Protein AF-0000000076925241 (afdb_homodimer)

Foldseek 3Di:
DQCLLVVLAVVQVVVLVLLLLLQVLLLVLQQVLCVLQVPDAPVCLVVSLVVNLVSLVVLQLDNVLSVVLSVVLVVCVVVVNDGGSVSSLVSSLVSLLCLQCVLAPDLTQQQDDDPAAEEEEAAAPPLCRLVLLLLVLLSCVVVPFAEEEFQLQLPDPVSVVSNVVSCVVRVHHYFDDPDNPDHSLVRLLVRLLCRVVVVGHYYYRYHHGDQDCPVVRLVSLLSNQVSSCVSPPCPNSFYEYRGEQAVRLVVQVRVVVSCVRRNHQEYEYESSSVDSNVSSQSVNCNVPSHHHQWYQSDNDSNRIGGDDSSSNSVSNHD/DQCLLVVLAVVQVVVLVLLLLLQVLLQVLQQVLCVLQVPDAPVCLVVSLVVNLVSLVVLQLDNVLSVVLSVVLVVCVVVVNDGGSVSSLVSSLVSLLCLQCVLAPDLTQQQDDDPAAEEEEAAAPPLCRLVLLLLVLLSCVVVPFAEEEFQLQLPDPVSVVSNVVSCVVNVHHYFDDPDNPDHSLVRLLVRLLCRVVVVGHYYYYYHHHDDDVPVVRLVSLLSNQVSSCVSPPCPNSFYEYRGEPAVRLVVQVVVVVSCVRRNHQEYEYESSSVDSNVSSQSVNCNVPSHHHQWYQSDNDSNRIGGDDSSSNSVSNHD

Solvent-accessible surface area (backbone atoms only — not comparable to full-atom values): 31338 Å² total; per-residue (Å²): 91,65,52,53,28,50,48,57,45,64,65,42,66,80,44,55,66,51,56,30,56,12,26,43,43,22,16,59,62,37,44,57,53,55,59,52,30,72,72,52,48,82,94,45,43,70,61,47,47,48,54,47,35,48,44,34,30,50,20,25,24,34,63,71,52,29,44,52,50,47,50,51,51,49,53,34,40,74,71,63,74,38,88,45,33,68,48,44,50,51,49,52,49,49,50,53,45,46,47,48,45,69,65,22,67,69,39,56,58,58,42,50,84,55,71,38,20,31,37,36,43,41,38,32,63,90,30,46,53,66,60,48,50,38,29,48,47,40,55,42,36,75,72,67,45,47,46,36,36,16,50,13,24,59,80,39,69,67,57,38,53,51,46,50,52,36,23,61,75,47,71,34,45,72,41,72,62,87,51,88,79,45,48,36,38,56,40,39,27,52,36,51,42,46,27,51,74,71,65,24,45,33,35,42,30,45,43,55,50,43,78,61,78,40,64,64,54,50,45,46,54,40,45,31,49,50,37,33,24,69,60,38,80,76,32,55,44,34,32,34,36,31,38,44,32,60,35,27,63,47,47,45,62,52,50,50,54,52,31,74,63,65,54,59,61,27,29,32,41,21,51,30,43,77,20,42,24,57,32,20,59,49,38,44,27,52,73,66,37,39,18,52,29,30,35,28,39,59,86,54,69,77,26,63,36,58,51,47,64,69,60,48,53,54,31,36,42,124,90,66,53,52,27,49,48,56,43,63,66,41,66,79,44,55,67,50,55,31,55,11,27,42,43,21,17,58,62,39,45,56,52,55,60,53,29,72,73,53,49,79,94,45,42,70,61,47,46,50,54,46,34,48,46,34,30,50,21,25,22,33,64,72,54,27,45,54,50,45,50,51,51,50,52,35,40,74,70,64,74,38,89,45,35,68,49,46,51,53,49,51,50,49,49,53,43,46,47,49,44,70,65,21,67,69,38,56,57,59,42,51,84,56,71,37,21,30,38,37,43,40,37,31,64,90,30,45,54,67,61,51,50,38,31,49,48,38,56,41,36,75,72,67,45,45,47,35,36,16,50,14,24,58,81,39,69,67,55,38,52,50,46,49,53,37,23,61,75,47,71,34,45,72,41,74,63,88,51,86,80,46,48,36,37,58,40,39,27,52,35,51,43,46,28,52,74,70,65,24,46,32,34,43,32,44,43,56,48,44,77,61,80,38,66,64,57,50,45,45,52,40,45,30,49,50,36,33,24,70,60,37,81,74,32,55,44,34,31,34,36,32,38,44,31,60,35,30,63,47,46,46,63,52,50,51,52,52,31,73,64,65,52,60,61,27,30,31,42,22,51,30,43,78,21,41,26,56,32,21,59,51,38,44,26,51,74,66,38,38,18,51,29,32,35,26,40,59,86,54,70,79,26,63,35,56,52,48,65,70,60,48,53,54,33,36,44,125

InterPro domains:
  IPR000897 Signal recognition particle, SRP54 subunit, GTPase domain [PF00448] (116-317)
  IPR000897 Signal recognition particle, SRP54 subunit, GTPase domain [PS00300] (291-304)
  IPR000897 Signal recognition particle, SRP54 subunit, GTPase domain [SM00962] (116-318)
  IPR003593 AAA+ ATPase domain [SM00382] (115-288)
  IPR004390 Signal-recognition particle receptor FtsY [MF_00920] (43-318)
  IPR004390 Signal-recognition particle receptor FtsY [TIGR00064] (45-317)
  IPR013822 Signal recognition particle SRP54, helical bundle [PF02881] (44-93)
  IPR013822 Signal recognition particle SRP54, helical bundle [SM00963] (19-100)
  IPR027417 P-loop containing nucleoside triphosphate hydrolase [G3DSA:3.40.50.300] (108-317)
  IPR027417 P-loop containing nucleoside triphosphate hydrolase [SSF52540] (113-317)
  IPR036225 SRP/SRP receptor, N-terminal [SSF47364] (16-93)
  IPR042101 Signal recognition particle SRP54, N-terminal domain superfamily [G3DSA:1.20.120.140] (6-107)

Structure (mmCIF, N/CA/C/O backbone):
data_AF-0000000076925241-model_v1
#
loop_
_entity.id
_entity.type
_entity.pdbx_description
1 polymer 'SRP54-type proteins GTP-binding domain-containing protein'
#
loop_
_atom_site.group_PDB
_atom_site.id
_atom_site.type_symbol
_atom_site.label_atom_id
_atom_site.label_alt_id
_atom_site.label_comp_id
_atom_site.label_asym_id
_atom_site.label_entity_id
_atom_site.label_seq_id
_atom_site.pdbx_PDB_ins_code
_atom_site.Cartn_x
_atom_site.Cartn_y
_atom_site.Cartn_z
_atom_site.occupancy
_atom_site.B_iso_or_equiv
_atom_site.auth_seq_id
_atom_site.auth_comp_id
_atom_site.auth_asym_id
_atom_site.auth_atom_id
_atom_site.pdbx_PDB_model_num
ATOM 1 N N . PHE A 1 1 ? -12.438 30.422 22.594 1 49.25 1 PHE A N 1
ATOM 2 C CA . PHE A 1 1 ? -11.578 29.797 21.594 1 49.25 1 PHE A CA 1
ATOM 3 C C . PHE A 1 1 ? -12.07 28.406 21.25 1 49.25 1 PHE A C 1
ATOM 5 O O . PHE A 1 1 ? -11.906 27.938 20.125 1 49.25 1 PHE A O 1
ATOM 12 N N . THR A 1 2 ? -12.766 27.781 22.375 1 59.22 2 THR A N 1
ATOM 13 C CA . THR A 1 2 ? -13.32 26.453 22.125 1 59.22 2 THR A CA 1
ATOM 14 C C . THR A 1 2 ? -14.227 26.469 20.906 1 59.22 2 THR A C 1
ATOM 16 O O . THR A 1 2 ? -14.25 25.516 20.125 1 59.22 2 THR A O 1
ATOM 19 N N . ARG A 1 3 ? -14.414 27.75 20.5 1 77.31 3 ARG A N 1
ATOM 20 C CA . ARG A 1 3 ? -15.469 27.797 19.5 1 77.31 3 ARG A CA 1
ATOM 21 C C . ARG A 1 3 ? -14.875 27.859 18.094 1 77.31 3 ARG A C 1
ATOM 23 O O . ARG A 1 3 ? -15.516 27.453 17.125 1 77.31 3 ARG A O 1
ATOM 30 N N . LEU A 1 4 ? -13.523 28.266 18.078 1 85 4 LEU A N 1
ATOM 31 C CA . LEU A 1 4 ? -12.93 28.5 16.766 1 85 4 LEU A CA 1
ATOM 32 C C . LEU A 1 4 ? -12.766 27.188 15.992 1 85 4 LEU A C 1
ATOM 34 O O . LEU A 1 4 ? -13.055 27.125 14.797 1 85 4 LEU A O 1
ATOM 38 N N . GLY A 1 5 ? -12.352 26.172 16.688 1 84.06 5 GLY A N 1
ATOM 39 C CA . GLY A 1 5 ? -12.234 24.875 16.062 1 84.06 5 GLY A CA 1
ATOM 40 C C . GLY A 1 5 ? -13.555 24.344 15.516 1 84.06 5 GLY A C 1
ATOM 41 O O . GLY A 1 5 ? -13.609 23.812 14.406 1 84.06 5 GLY A O 1
ATOM 42 N N . ARG A 1 6 ? -14.562 24.656 16.234 1 81.75 6 ARG A N 1
ATOM 43 C CA . ARG A 1 6 ? -15.906 24.25 15.844 1 81.75 6 ARG A CA 1
ATOM 44 C C . ARG A 1 6 ? -16.406 25.109 14.68 1 81.75 6 ARG A C 1
ATOM 46 O O . ARG A 1 6 ? -17.047 24.594 13.758 1 81.75 6 ARG A O 1
ATOM 53 N N . LEU A 1 7 ? -16.062 26.281 14.719 1 79.69 7 LEU A N 1
ATOM 54 C CA . LEU A 1 7 ? -16.5 27.219 13.68 1 79.69 7 LEU A CA 1
ATOM 55 C C . LEU A 1 7 ? -15.883 26.859 12.328 1 79.69 7 LEU A C 1
ATOM 57 O O . LEU A 1 7 ? -16.562 26.906 11.305 1 79.69 7 LEU A O 1
ATOM 61 N N . ILE A 1 8 ? -14.672 26.484 12.344 1 83.25 8 ILE A N 1
ATOM 62 C CA . ILE A 1 8 ? -13.945 26.109 11.133 1 83.25 8 ILE A CA 1
ATOM 63 C C . ILE A 1 8 ? -14.578 24.859 10.516 1 83.25 8 ILE A C 1
ATOM 65 O O . ILE A 1 8 ? -14.758 24.797 9.297 1 83.25 8 ILE A O 1
ATOM 69 N N . LYS A 1 9 ? -15 24.016 11.336 1 79.69 9 LYS A N 1
ATOM 70 C CA . LYS A 1 9 ? -15.641 22.781 10.867 1 79.69 9 LYS A CA 1
ATOM 71 C C . LYS A 1 9 ? -17.016 23.062 10.297 1 79.69 9 LYS A C 1
ATOM 73 O O . LYS A 1 9 ? -17.375 22.562 9.227 1 79.69 9 LYS A O 1
ATOM 78 N N . GLU A 1 10 ? -17.859 23.797 10.891 1 74 10 GLU A N 1
ATOM 79 C CA . GLU A 1 10 ? -19.234 24.094 10.516 1 74 10 GLU A CA 1
ATOM 80 C C . GLU A 1 10 ? -19.281 24.859 9.188 1 74 10 GLU A C 1
ATOM 82 O O . GLU A 1 10 ? -20.172 24.609 8.367 1 74 10 GLU A O 1
ATOM 87 N N . LYS A 1 11 ? -18.422 25.609 8.969 1 68.44 11 LYS A N 1
ATOM 88 C CA . LYS A 1 11 ? -18.453 26.453 7.77 1 68.44 11 LYS A CA 1
ATOM 89 C C . LYS A 1 11 ? -17.984 25.672 6.543 1 68.44 11 LYS A C 1
ATOM 91 O O . LYS A 1 11 ? -18.375 25.984 5.418 1 68.44 11 LYS A O 1
ATOM 96 N N . ALA A 1 12 ? -17.281 24.688 6.805 1 61.78 12 ALA A N 1
ATOM 97 C CA . ALA A 1 12 ? -16.734 23.906 5.695 1 61.78 12 ALA A CA 1
ATOM 98 C C . ALA A 1 12 ? -17.797 22.969 5.113 1 61.78 12 ALA A C 1
ATOM 100 O O . ALA A 1 12 ? -17.703 22.547 3.961 1 61.78 12 ALA A O 1
ATOM 101 N N . LYS A 1 13 ? -18.859 22.625 5.77 1 59.16 13 LYS A N 1
ATOM 102 C CA . LYS A 1 13 ? -19.891 21.688 5.336 1 59.16 13 LYS A CA 1
ATOM 103 C C . LYS A 1 13 ? -20.406 22.047 3.943 1 59.16 13 LYS A C 1
ATOM 105 O O . LYS A 1 13 ? -20.766 21.156 3.164 1 59.16 13 LYS A O 1
ATOM 110 N N . SER A 1 14 ? -20.219 23.312 3.541 1 55.22 14 SER A N 1
ATOM 111 C CA . SER A 1 14 ? -20.734 23.719 2.242 1 55.22 14 SER A CA 1
ATOM 112 C C . SER A 1 14 ? -19.875 23.188 1.105 1 55.22 14 SER A C 1
ATOM 114 O O . SER A 1 14 ? -20.297 23.188 -0.054 1 55.22 14 SER A O 1
ATOM 116 N N . ASP A 1 15 ? -18.812 22.453 1.456 1 71.5 15 ASP A N 1
ATOM 117 C CA . ASP A 1 15 ? -17.906 22.156 0.354 1 71.5 15 ASP A CA 1
ATOM 118 C C . ASP A 1 15 ? -17.812 20.641 0.103 1 71.5 15 ASP A C 1
ATOM 120 O O . ASP A 1 15 ? -16.734 20.125 -0.213 1 71.5 15 ASP A O 1
ATOM 124 N N . VAL A 1 16 ? -19.047 20.078 0.169 1 77 16 VAL A N 1
ATOM 125 C CA . VAL A 1 16 ? -19.188 18.656 -0.089 1 77 16 VAL A CA 1
ATOM 126 C C . VAL A 1 16 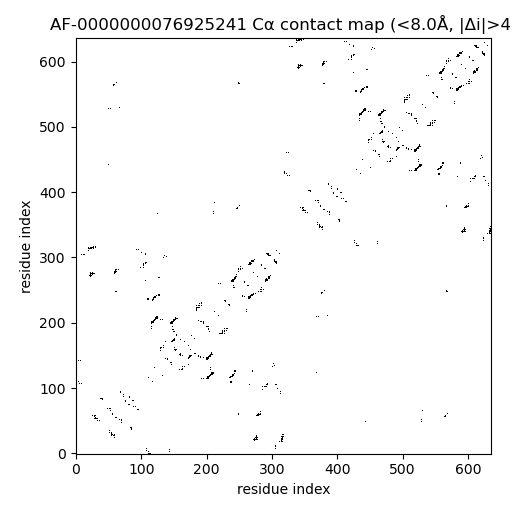? -18.703 18.328 -1.501 1 77 16 VAL A C 1
ATOM 128 O O . VAL A 1 16 ? -18.062 17.297 -1.728 1 77 16 VAL A O 1
ATOM 131 N N . ASP A 1 17 ? -18.891 19.281 -2.389 1 83.25 17 ASP A N 1
ATOM 132 C CA . ASP A 1 17 ? -18.484 19.078 -3.777 1 83.25 17 ASP A CA 1
ATOM 133 C C . ASP A 1 17 ? -16.969 18.969 -3.902 1 83.25 17 ASP A C 1
ATOM 135 O O . ASP A 1 17 ? -16.469 18.188 -4.715 1 83.25 17 ASP A O 1
ATOM 139 N N . LYS A 1 18 ? -16.312 19.688 -3.129 1 85.06 18 LYS A N 1
ATOM 140 C CA . LYS A 1 18 ? -14.852 19.641 -3.162 1 85.06 18 LYS A CA 1
ATOM 141 C C . LYS A 1 18 ? -14.344 18.297 -2.625 1 85.06 18 LYS A C 1
ATOM 143 O O . LYS A 1 18 ? -13.391 17.734 -3.162 1 85.06 18 LYS A O 1
ATOM 148 N N . LEU A 1 19 ? -15.031 17.812 -1.607 1 84.62 19 LEU A N 1
ATOM 149 C CA . LEU A 1 19 ? -14.656 16.5 -1.072 1 84.62 19 LEU A CA 1
ATOM 150 C C . LEU A 1 19 ? -14.891 15.406 -2.105 1 84.62 19 LEU A C 1
ATOM 152 O O . LEU A 1 19 ? -14.055 14.516 -2.262 1 84.62 19 LEU A O 1
ATOM 156 N N . PHE A 1 20 ? -15.961 15.555 -2.861 1 86.75 20 PHE A N 1
ATOM 157 C CA . PHE A 1 20 ? -16.281 14.578 -3.898 1 86.75 20 PHE A CA 1
ATOM 158 C C . PHE A 1 20 ? -15.203 14.57 -4.984 1 86.75 20 PHE A C 1
ATOM 160 O O . PHE A 1 20 ? -14.789 13.516 -5.453 1 86.75 20 PHE A O 1
ATOM 167 N N . SER A 1 21 ? -14.812 15.68 -5.316 1 87.31 21 SER A N 1
ATOM 168 C CA . SER A 1 21 ? -13.789 15.789 -6.348 1 87.31 21 SER A CA 1
ATOM 169 C C . SER A 1 21 ? -12.453 15.242 -5.855 1 87.31 21 SER A C 1
ATOM 171 O O . SER A 1 21 ? -11.664 14.719 -6.641 1 87.31 21 SER A O 1
ATOM 173 N N . GLY A 1 22 ? -12.211 15.391 -4.598 1 88.69 22 GLY A N 1
ATOM 174 C CA . GLY A 1 22 ? -10.961 14.945 -3.996 1 88.69 22 GLY A CA 1
ATOM 175 C C . GLY A 1 22 ? -10.781 13.438 -4.031 1 88.69 22 GLY A C 1
ATOM 176 O O . GLY A 1 22 ? -9.656 12.945 -4.043 1 88.69 22 GLY A O 1
ATOM 177 N N . PHE A 1 23 ? -11.906 12.711 -4.188 1 92.5 23 PHE A N 1
ATOM 178 C CA . PHE A 1 23 ? -11.836 11.25 -4.129 1 92.5 23 PHE A CA 1
ATOM 179 C C . PHE A 1 23 ? -12.328 10.633 -5.434 1 92.5 23 PHE A C 1
ATOM 181 O O . PHE A 1 23 ? -12.75 9.477 -5.457 1 92.5 23 PHE A O 1
ATOM 188 N N . SER A 1 24 ? -12.266 11.414 -6.516 1 93 24 SER A N 1
ATOM 189 C CA . SER A 1 24 ? -12.836 11.008 -7.797 1 93 24 SER A CA 1
ATOM 190 C C . SER A 1 24 ? -12.148 9.742 -8.32 1 93 24 SER A C 1
ATOM 192 O O . SER A 1 24 ? -12.812 8.844 -8.844 1 93 24 SER A O 1
ATOM 194 N N . LYS A 1 25 ? -10.867 9.609 -8.195 1 93.5 25 LYS A N 1
ATOM 195 C CA . LYS A 1 25 ? -10.141 8.453 -8.711 1 93.5 25 LYS A CA 1
ATOM 196 C C . LYS A 1 25 ? -10.461 7.203 -7.891 1 93.5 25 LYS A C 1
ATOM 198 O O . LYS A 1 25 ? -10.594 6.109 -8.438 1 93.5 25 LYS A O 1
ATOM 203 N N . THR A 1 26 ? -10.516 7.387 -6.59 1 94.81 26 THR A N 1
ATOM 204 C CA . THR A 1 26 ? -10.938 6.285 -5.734 1 94.81 26 THR A CA 1
ATOM 205 C C . THR A 1 26 ? -12.359 5.844 -6.078 1 94.81 26 THR A C 1
ATOM 207 O O . THR A 1 26 ? -12.641 4.645 -6.164 1 94.81 26 THR A O 1
ATOM 210 N N . ARG A 1 27 ? -13.172 6.805 -6.305 1 95.38 27 ARG A N 1
ATOM 211 C CA . ARG A 1 27 ? -14.555 6.535 -6.691 1 95.38 27 ARG A CA 1
ATOM 212 C C . ARG A 1 27 ? -14.609 5.738 -7.992 1 95.38 27 ARG A C 1
ATOM 214 O O . ARG A 1 27 ? -15.406 4.809 -8.125 1 95.38 27 ARG A O 1
ATOM 221 N N . GLU A 1 28 ? -13.836 6.098 -8.898 1 94.62 28 GLU A N 1
ATOM 222 C CA . GLU A 1 28 ? -13.781 5.391 -10.18 1 94.62 28 GLU A CA 1
ATOM 223 C C . GLU A 1 28 ? -13.398 3.928 -9.977 1 94.62 28 GLU A C 1
ATOM 225 O O . GLU A 1 28 ? -14.023 3.035 -10.555 1 94.62 28 GLU A O 1
ATOM 230 N N . ASN A 1 29 ? -12.43 3.682 -9.164 1 92.69 29 ASN A N 1
ATOM 231 C CA . ASN A 1 29 ? -12 2.316 -8.875 1 92.69 29 ASN A CA 1
ATOM 232 C C . ASN A 1 29 ? -13.109 1.517 -8.195 1 92.69 29 ASN A C 1
ATOM 234 O O . ASN A 1 29 ? -13.297 0.335 -8.484 1 92.69 29 ASN A O 1
ATOM 238 N N . LEU A 1 30 ? -13.844 2.148 -7.363 1 96.5 30 LEU A N 1
ATOM 239 C CA . LEU A 1 30 ? -14.852 1.458 -6.562 1 96.5 30 LEU A CA 1
ATOM 240 C C . LEU A 1 30 ? -16.188 1.399 -7.297 1 96.5 30 LEU A C 1
ATOM 242 O O . LEU A 1 30 ? -17.141 0.795 -6.809 1 96.5 30 LEU A O 1
ATOM 246 N N . SER A 1 31 ? -16.219 1.952 -8.484 1 95.5 31 SER A N 1
ATOM 247 C CA . SER A 1 31 ? -17.453 1.927 -9.266 1 95.5 31 SER A CA 1
ATOM 248 C C . SER A 1 31 ? -17.859 0.498 -9.609 1 95.5 31 SER A C 1
ATOM 250 O O . SER A 1 31 ? -19.047 0.225 -9.852 1 95.5 31 SER A O 1
ATOM 252 N N . VAL A 1 32 ? -16.938 -0.416 -9.609 1 94.12 32 VAL A N 1
ATOM 253 C CA . VAL A 1 32 ? -17.172 -1.823 -9.906 1 94.12 32 VAL A CA 1
ATOM 254 C C . VAL A 1 32 ? -18.141 -2.404 -8.875 1 94.12 32 VAL A C 1
ATOM 256 O O . VAL A 1 32 ? -18.891 -3.336 -9.18 1 94.12 32 VAL A O 1
ATOM 259 N N . VAL A 1 33 ? -18.172 -1.854 -7.703 1 95.31 33 VAL A N 1
ATOM 260 C CA . VAL A 1 33 ? -19.016 -2.33 -6.621 1 95.31 33 VAL A CA 1
ATOM 261 C C . VAL A 1 33 ? -20.484 -2.219 -7.031 1 95.31 33 VAL A C 1
ATOM 263 O O . VAL A 1 33 ? -21.281 -3.117 -6.758 1 95.31 33 VAL A O 1
ATOM 266 N N . ASP A 1 34 ? -20.828 -1.139 -7.688 1 94.88 34 ASP A N 1
ATOM 267 C CA . ASP A 1 34 ? -22.203 -0.976 -8.164 1 94.88 34 ASP A CA 1
ATOM 268 C C . ASP A 1 34 ? -22.578 -2.084 -9.148 1 94.88 34 ASP A C 1
ATOM 270 O O . ASP A 1 34 ? -23.672 -2.633 -9.086 1 94.88 34 ASP A O 1
ATOM 274 N N . GLU A 1 35 ? -21.734 -2.344 -10.008 1 93.5 35 GLU A N 1
ATOM 275 C CA . GLU A 1 35 ? -21.984 -3.389 -10.992 1 93.5 35 GLU A CA 1
ATOM 276 C C . GLU A 1 35 ? -22.109 -4.758 -10.328 1 93.5 35 GLU A C 1
ATOM 278 O O . GLU A 1 35 ? -23.016 -5.531 -10.664 1 93.5 35 GLU A O 1
ATOM 283 N N . LEU A 1 36 ? -21.25 -5.039 -9.406 1 93.62 36 LEU A N 1
ATOM 284 C CA . LEU A 1 36 ? -21.266 -6.305 -8.68 1 93.62 36 LEU A CA 1
ATOM 285 C C . LEU A 1 36 ? -22.594 -6.488 -7.945 1 93.62 36 LEU A C 1
ATOM 287 O O . LEU A 1 36 ? -23.172 -7.574 -7.965 1 93.62 36 LEU A O 1
ATOM 291 N N . LEU A 1 37 ? -23.062 -5.426 -7.387 1 96.12 37 LEU A N 1
ATOM 292 C CA . LEU A 1 37 ? -24.203 -5.531 -6.496 1 96.12 37 LEU A CA 1
ATOM 293 C C . LEU A 1 37 ? -25.516 -5.418 -7.277 1 96.12 37 LEU A C 1
ATOM 295 O O . LEU A 1 37 ? -26.562 -5.852 -6.805 1 96.12 37 LEU A O 1
ATOM 299 N N . THR A 1 38 ? -25.484 -4.754 -8.461 1 94.19 38 THR A N 1
ATOM 300 C CA . THR A 1 38 ? -26.688 -4.598 -9.297 1 94.19 38 THR A CA 1
ATOM 301 C C . THR A 1 38 ? -27.25 -5.961 -9.688 1 94.19 38 THR A C 1
ATOM 303 O O . THR A 1 38 ? -28.469 -6.164 -9.664 1 94.19 38 THR A O 1
ATOM 306 N N . TYR A 1 39 ? -26.406 -6.977 -9.922 1 90.5 39 TYR A N 1
ATOM 307 C CA . TYR A 1 39 ? -26.859 -8.273 -10.422 1 90.5 39 TYR A CA 1
ATOM 308 C C . TYR A 1 39 ? -26.688 -9.352 -9.359 1 90.5 39 TYR A C 1
ATOM 310 O O . TYR A 1 39 ? -26.672 -10.547 -9.672 1 90.5 39 TYR A O 1
ATOM 318 N N . TRP A 1 40 ? -26.516 -8.93 -8.18 1 93.69 40 TRP A N 1
ATOM 319 C CA . TRP A 1 40 ? -26.312 -9.883 -7.098 1 93.69 40 TRP A CA 1
ATOM 320 C C . TRP A 1 40 ? -27.547 -10.727 -6.859 1 93.69 40 TRP A C 1
ATOM 322 O O . TRP A 1 40 ? -28.672 -10.211 -6.895 1 93.69 40 TRP A O 1
ATOM 332 N N . ASN A 1 41 ? -27.328 -11.992 -6.648 1 93.56 41 ASN A N 1
ATOM 333 C CA . ASN A 1 41 ? -28.281 -12.922 -6.074 1 93.56 41 ASN A CA 1
ATOM 334 C C . ASN A 1 41 ? -27.641 -13.844 -5.047 1 93.56 41 ASN A C 1
ATOM 336 O O . ASN A 1 41 ? -26.406 -13.883 -4.93 1 93.56 41 ASN A O 1
ATOM 340 N N . LEU A 1 42 ? -28.406 -14.539 -4.285 1 91.06 42 LEU A N 1
ATOM 341 C CA . LEU A 1 42 ? -27.922 -15.32 -3.148 1 91.06 42 LEU A CA 1
ATOM 342 C C . LEU A 1 42 ? -26.922 -16.391 -3.6 1 91.06 42 LEU A C 1
ATOM 344 O O . LEU A 1 42 ? -25.938 -16.641 -2.912 1 91.06 42 LEU A O 1
ATOM 348 N N . ALA A 1 43 ? -27.172 -17 -4.715 1 87.25 43 ALA A N 1
ATOM 349 C CA . ALA A 1 43 ? -26.328 -18.078 -5.227 1 87.25 43 ALA A CA 1
ATOM 350 C C . ALA A 1 43 ? -24.922 -17.562 -5.566 1 87.25 43 ALA A C 1
ATOM 352 O O . ALA A 1 43 ? -23.953 -18.328 -5.531 1 87.25 43 ALA A O 1
ATOM 353 N N . ASP A 1 44 ? -24.781 -16.219 -5.773 1 86.88 44 ASP A N 1
ATOM 354 C CA . ASP A 1 44 ? -23.516 -15.648 -6.219 1 86.88 44 ASP A CA 1
ATOM 355 C C . ASP A 1 44 ? -22.797 -14.938 -5.07 1 86.88 44 ASP A C 1
ATOM 357 O O . ASP A 1 44 ? -21.781 -14.273 -5.285 1 86.88 44 ASP A O 1
ATOM 361 N N . THR A 1 45 ? -23.25 -15.117 -3.896 1 89.44 45 THR A N 1
ATOM 362 C CA . THR A 1 45 ? -22.812 -14.32 -2.756 1 89.44 45 THR A CA 1
ATOM 363 C C . THR A 1 45 ? -21.312 -14.438 -2.557 1 89.44 45 THR A C 1
ATOM 365 O O . THR A 1 45 ? -20.609 -13.43 -2.465 1 89.44 45 THR A O 1
ATOM 368 N N . ASP A 1 46 ? -20.797 -15.594 -2.551 1 83.88 46 ASP A N 1
ATOM 369 C CA . ASP A 1 46 ? -19.375 -15.805 -2.271 1 83.88 46 ASP A CA 1
ATOM 370 C C . ASP A 1 46 ? -18.5 -15.156 -3.346 1 83.88 46 ASP A C 1
ATOM 372 O O . ASP A 1 46 ? -17.516 -14.5 -3.031 1 83.88 46 ASP A O 1
ATOM 376 N N . ARG A 1 47 ? -18.891 -15.328 -4.559 1 83.38 47 ARG A N 1
ATOM 377 C CA . ARG A 1 47 ? -18.156 -14.727 -5.668 1 83.38 47 ARG A CA 1
ATOM 378 C C . ARG A 1 47 ? -18.172 -13.203 -5.586 1 83.38 47 ARG A C 1
ATOM 380 O O . ARG A 1 47 ? -17.141 -12.555 -5.738 1 83.38 47 ARG A O 1
ATOM 387 N N . VAL A 1 48 ? -19.328 -12.695 -5.383 1 89.25 48 VAL A N 1
ATOM 388 C CA . VAL A 1 48 ? -19.5 -11.242 -5.34 1 89.25 48 VAL A CA 1
ATOM 389 C C . VAL A 1 48 ? -18.703 -10.664 -4.172 1 89.25 48 VAL A C 1
ATOM 391 O O . VAL A 1 48 ? -18.047 -9.633 -4.316 1 89.25 48 VAL A O 1
ATOM 394 N N . LEU A 1 49 ? -18.734 -11.344 -3.029 1 90.69 49 LEU A N 1
ATOM 395 C CA . LEU A 1 49 ? -18.016 -10.859 -1.86 1 90.69 49 LEU A CA 1
ATOM 396 C C . LEU A 1 49 ? -16.5 -10.938 -2.084 1 90.69 49 LEU A C 1
ATOM 398 O O . LEU A 1 49 ? -15.758 -10.078 -1.615 1 90.69 49 LEU A O 1
ATOM 402 N N . ASP A 1 50 ? -16.062 -11.836 -2.822 1 85.62 50 ASP A N 1
ATOM 403 C CA . ASP A 1 50 ? -14.664 -11.938 -3.191 1 85.62 50 ASP A CA 1
ATOM 404 C C . ASP A 1 50 ? -14.242 -10.758 -4.066 1 85.62 50 ASP A C 1
ATOM 406 O O . ASP A 1 50 ? -13.172 -10.172 -3.859 1 85.62 50 ASP A O 1
ATOM 410 N N . ASP A 1 51 ? -15.031 -10.484 -5.043 1 88.44 51 ASP A N 1
ATOM 411 C CA . ASP A 1 51 ? -14.75 -9.367 -5.941 1 88.44 51 ASP A CA 1
ATOM 412 C C . ASP A 1 51 ? -14.805 -8.039 -5.191 1 88.44 51 ASP A C 1
ATOM 414 O O . ASP A 1 51 ? -14.031 -7.125 -5.488 1 88.44 51 ASP A O 1
ATOM 418 N N . LEU A 1 52 ? -15.695 -8.008 -4.25 1 93.19 52 LEU A N 1
ATOM 419 C CA . LEU A 1 52 ? -15.781 -6.82 -3.41 1 93.19 52 LEU A CA 1
ATOM 420 C C . LEU A 1 52 ? -14.516 -6.641 -2.582 1 93.19 52 LEU A C 1
ATOM 422 O O . LEU A 1 52 ? -13.992 -5.531 -2.479 1 93.19 52 LEU A O 1
ATOM 426 N N . GLU A 1 53 ? -14.055 -7.656 -2 1 91.81 53 GLU A N 1
ATOM 427 C CA . GLU A 1 53 ? -12.82 -7.621 -1.223 1 91.81 53 GLU A CA 1
ATOM 428 C C . GLU A 1 53 ? -11.641 -7.145 -2.074 1 91.81 53 GLU A C 1
ATOM 430 O O . GLU A 1 53 ? -10.828 -6.336 -1.62 1 91.81 53 GLU A O 1
ATOM 435 N N . GLU A 1 54 ? -11.562 -7.648 -3.275 1 89.38 54 GLU A N 1
ATOM 436 C CA . GLU A 1 54 ? -10.5 -7.25 -4.191 1 89.38 54 GLU A CA 1
ATOM 437 C C . GLU A 1 54 ? -10.578 -5.758 -4.504 1 89.38 54 GLU A C 1
ATOM 439 O O . GLU A 1 54 ? -9.547 -5.074 -4.543 1 89.38 54 GLU A O 1
ATOM 444 N N . ALA A 1 55 ? -11.758 -5.309 -4.766 1 93.31 55 ALA A N 1
ATOM 445 C CA . ALA A 1 55 ? -11.938 -3.891 -5.059 1 93.31 55 ALA A CA 1
ATOM 446 C C . ALA A 1 55 ? -11.469 -3.021 -3.896 1 93.31 55 ALA A C 1
ATOM 448 O O . ALA A 1 55 ? -10.836 -1.983 -4.105 1 93.31 55 ALA A O 1
ATOM 449 N N . LEU A 1 56 ? -11.773 -3.48 -2.678 1 95.06 56 LEU A N 1
ATOM 450 C CA . LEU A 1 56 ? -11.344 -2.748 -1.492 1 95.06 56 LEU A CA 1
ATOM 451 C C . LEU A 1 56 ? -9.828 -2.766 -1.364 1 95.06 56 LEU A C 1
ATOM 453 O O . LEU A 1 56 ? -9.211 -1.743 -1.05 1 95.06 56 LEU A O 1
ATOM 457 N N . LEU A 1 57 ? -9.188 -3.84 -1.687 1 92.44 57 LEU A N 1
ATOM 458 C CA . LEU A 1 57 ? -7.738 -3.973 -1.602 1 92.44 57 LEU A CA 1
ATOM 459 C C . LEU A 1 57 ? -7.051 -3.072 -2.623 1 92.44 57 LEU A C 1
ATOM 461 O O . LEU A 1 57 ? -6.059 -2.412 -2.305 1 92.44 57 LEU A O 1
ATOM 465 N N . VAL A 1 58 ? -7.578 -3.086 -3.826 1 92.69 58 VAL A N 1
ATOM 466 C CA . VAL A 1 58 ? -7.012 -2.275 -4.898 1 92.69 58 VAL A CA 1
ATOM 467 C C . VAL A 1 58 ? -7.098 -0.796 -4.531 1 92.69 58 VAL A C 1
ATOM 469 O O . VAL A 1 58 ? -6.215 -0.01 -4.883 1 92.69 58 VAL A O 1
ATOM 472 N N . SER A 1 59 ? -8.086 -0.455 -3.727 1 95.38 59 SER A N 1
ATOM 473 C CA . SER A 1 59 ? -8.281 0.93 -3.311 1 95.38 59 SER A CA 1
ATOM 474 C C . SER A 1 59 ? -7.578 1.214 -1.986 1 95.38 59 SER A C 1
ATOM 476 O O . SER A 1 59 ? -7.828 2.242 -1.353 1 95.38 59 SER A O 1
ATOM 478 N N . ASP A 1 60 ? -6.828 0.3 -1.486 1 95.44 60 ASP A N 1
ATOM 479 C CA . ASP A 1 60 ? -5.883 0.446 -0.382 1 95.44 60 ASP A CA 1
ATOM 480 C C . ASP A 1 60 ? -6.617 0.526 0.957 1 95.44 60 ASP A C 1
ATOM 482 O O . ASP A 1 60 ? -6.207 1.273 1.849 1 95.44 60 ASP A O 1
ATOM 486 N N . PHE A 1 61 ? -7.703 -0.2 1.126 1 95.38 61 PHE A N 1
ATOM 487 C CA . PHE A 1 61 ? -8.336 -0.335 2.432 1 95.38 61 PHE A CA 1
ATOM 488 C C . PHE A 1 61 ? -7.484 -1.186 3.363 1 95.38 61 PHE A C 1
ATOM 490 O O . PHE A 1 61 ? -7.617 -1.105 4.586 1 95.38 61 PHE A O 1
ATOM 497 N N . GLY A 1 62 ? -6.629 -1.995 2.787 1 92.19 62 GLY A N 1
ATOM 498 C CA . GLY A 1 62 ? -5.82 -2.92 3.564 1 92.19 62 GLY A CA 1
ATOM 499 C C . GLY A 1 62 ? -6.504 -4.254 3.803 1 92.19 62 GLY A C 1
ATOM 500 O O . GLY A 1 62 ? -7.734 -4.344 3.771 1 92.19 62 GLY A O 1
ATOM 501 N N . PRO A 1 63 ? -5.734 -5.309 4.039 1 88.06 63 PRO A N 1
ATOM 502 C CA . PRO A 1 63 ? -6.289 -6.656 4.172 1 88.06 63 PRO A CA 1
ATOM 503 C C . PRO A 1 63 ? -7.176 -6.809 5.406 1 88.06 63 PRO A C 1
ATOM 505 O O . PRO A 1 63 ? -8.273 -7.375 5.32 1 88.06 63 PRO A O 1
ATOM 508 N N . LYS A 1 64 ? -6.734 -6.305 6.551 1 88.69 64 LYS A N 1
ATOM 509 C CA . LYS A 1 64 ? -7.48 -6.43 7.801 1 88.69 64 LYS A CA 1
ATOM 510 C C . LYS A 1 64 ? -8.867 -5.797 7.68 1 88.69 64 LYS A C 1
ATOM 512 O O . LYS A 1 64 ? -9.875 -6.422 8.031 1 88.69 64 LYS A O 1
ATOM 517 N N . ILE A 1 65 ? -8.891 -4.582 7.172 1 93.31 65 ILE A N 1
ATOM 518 C CA . ILE A 1 65 ? -10.133 -3.83 7.055 1 93.31 65 ILE A CA 1
ATOM 519 C C . ILE A 1 65 ? -11.039 -4.48 6.004 1 93.31 65 ILE A C 1
ATOM 521 O O . ILE A 1 65 ? -12.234 -4.66 6.23 1 93.31 65 ILE A O 1
ATOM 525 N N . SER A 1 66 ? -10.484 -4.793 4.828 1 92.88 66 SER A N 1
ATOM 526 C CA . SER A 1 66 ? -11.25 -5.422 3.76 1 92.88 66 SER A CA 1
ATOM 527 C C . SER A 1 66 ? -11.898 -6.719 4.23 1 92.88 66 SER A C 1
ATOM 529 O O . SER A 1 66 ? -13.078 -6.961 3.973 1 92.88 66 SER A O 1
ATOM 531 N N . PHE A 1 67 ? -11.148 -7.43 5.008 1 88.19 67 PHE A N 1
ATOM 532 C CA . PHE A 1 67 ? -11.641 -8.695 5.539 1 88.19 67 PHE A CA 1
ATOM 533 C C . PHE A 1 67 ? -12.781 -8.469 6.523 1 88.19 67 PHE A C 1
ATOM 535 O O . PHE A 1 67 ? -13.812 -9.141 6.461 1 88.19 67 PHE A O 1
ATOM 542 N N . ARG A 1 68 ? -12.594 -7.648 7.379 1 91.75 68 ARG A N 1
ATOM 543 C CA . ARG A 1 68 ? -13.602 -7.359 8.398 1 91.75 68 ARG A CA 1
ATOM 544 C C . ARG A 1 68 ? -14.914 -6.914 7.762 1 91.75 68 ARG A C 1
ATOM 546 O O . ARG A 1 68 ? -15.992 -7.336 8.188 1 91.75 68 ARG A O 1
ATOM 553 N N . ILE A 1 69 ? -14.805 -6.078 6.781 1 95.25 69 ILE A N 1
ATOM 554 C CA . ILE A 1 69 ? -15.992 -5.574 6.105 1 95.25 69 ILE A CA 1
ATOM 555 C C . ILE A 1 69 ? -16.719 -6.723 5.418 1 95.25 69 ILE A C 1
ATOM 557 O O . ILE A 1 69 ? -17.922 -6.914 5.625 1 95.25 69 ILE A O 1
ATOM 561 N N . VAL A 1 70 ? -16.047 -7.469 4.668 1 93.5 70 VAL A N 1
ATOM 562 C CA . VAL A 1 70 ? -16.656 -8.523 3.859 1 93.5 70 VAL A CA 1
ATOM 563 C C . VAL A 1 70 ? -17.219 -9.609 4.77 1 93.5 70 VAL A C 1
ATOM 565 O O . VAL A 1 70 ? -18.281 -10.164 4.5 1 93.5 70 VAL A O 1
ATOM 568 N N . ASP A 1 71 ? -16.516 -9.898 5.891 1 91.88 71 ASP A N 1
ATOM 569 C CA . ASP A 1 71 ? -17.016 -10.883 6.848 1 91.88 71 ASP A CA 1
ATOM 570 C C . ASP A 1 71 ? -18.328 -10.422 7.488 1 91.88 71 ASP A C 1
ATOM 572 O O . ASP A 1 71 ? -19.234 -11.219 7.699 1 91.88 71 ASP A O 1
ATOM 576 N N . THR A 1 72 ? -18.359 -9.25 7.805 1 95.31 72 THR A N 1
ATOM 577 C CA . THR A 1 72 ? -19.578 -8.688 8.375 1 95.31 72 THR A CA 1
ATOM 578 C C . THR A 1 72 ? -20.734 -8.797 7.398 1 95.31 72 THR A C 1
ATOM 580 O O . THR A 1 72 ? -21.828 -9.211 7.773 1 95.31 72 THR A O 1
ATOM 583 N N . LEU A 1 73 ? -20.469 -8.445 6.16 1 96.56 73 LEU A N 1
ATOM 584 C CA . LEU A 1 73 ? -21.5 -8.555 5.137 1 96.56 73 LEU A CA 1
ATOM 585 C C . LEU A 1 73 ? -21.938 -10 4.949 1 96.56 73 LEU A C 1
ATOM 587 O O . LEU A 1 73 ? -23.125 -10.281 4.84 1 96.56 73 LEU A O 1
ATOM 591 N N . ARG A 1 74 ? -21.016 -10.867 4.906 1 92.62 74 ARG A N 1
ATOM 592 C CA . ARG A 1 74 ? -21.297 -12.297 4.754 1 92.62 74 ARG A CA 1
ATOM 593 C C . ARG A 1 74 ? -22.219 -12.789 5.855 1 92.62 74 ARG A C 1
ATOM 595 O O . ARG A 1 74 ? -23.219 -13.469 5.582 1 92.62 74 ARG A O 1
ATOM 602 N N . ASP A 1 75 ? -21.906 -12.469 7.074 1 94.81 75 ASP A N 1
ATOM 603 C CA . ASP A 1 75 ? -22.703 -12.891 8.227 1 94.81 75 ASP A CA 1
ATOM 604 C C . ASP A 1 75 ? -24.109 -12.32 8.148 1 94.81 75 ASP A C 1
ATOM 606 O O . ASP A 1 75 ? -25.078 -13.023 8.438 1 94.81 75 ASP A O 1
ATOM 610 N N . GLN A 1 76 ? -24.203 -11.133 7.746 1 97.38 76 GLN A N 1
ATOM 611 C CA . GLN A 1 76 ? -25.516 -10.5 7.668 1 97.38 76 GLN A CA 1
ATOM 612 C C . GLN A 1 76 ? -26.359 -11.117 6.559 1 97.38 76 GLN A C 1
ATOM 614 O O . GLN A 1 76 ? -27.578 -11.242 6.699 1 97.38 76 GLN A O 1
ATOM 619 N N . ILE A 1 77 ? -25.719 -11.492 5.477 1 96.38 77 ILE A N 1
ATOM 620 C CA . ILE A 1 77 ? -26.438 -12.164 4.395 1 96.38 77 ILE A CA 1
ATOM 621 C C . ILE A 1 77 ? -26.891 -13.547 4.859 1 96.38 77 ILE A C 1
ATOM 623 O O . ILE A 1 77 ? -28.047 -13.922 4.66 1 96.38 77 ILE A O 1
ATOM 627 N N . ARG A 1 78 ? -26.062 -14.242 5.48 1 94.12 78 ARG A N 1
ATOM 628 C CA . ARG A 1 78 ? -26.359 -15.578 5.98 1 94.12 78 ARG A CA 1
ATOM 629 C C . ARG A 1 78 ? -27.5 -15.547 6.992 1 94.12 78 ARG A C 1
ATOM 631 O O . ARG A 1 78 ? -28.344 -16.438 7.004 1 94.12 78 ARG A O 1
ATOM 638 N N . ASP A 1 79 ? -27.531 -14.523 7.777 1 96.88 79 ASP A N 1
ATOM 639 C CA . ASP A 1 79 ? -28.547 -14.375 8.812 1 96.88 79 ASP A CA 1
ATOM 640 C C . ASP A 1 79 ? -29.859 -13.867 8.211 1 96.88 79 ASP A C 1
ATOM 642 O O . ASP A 1 79 ? -30.859 -13.711 8.93 1 96.88 79 ASP A O 1
ATOM 646 N N . GLY A 1 80 ? -29.875 -13.547 7.012 1 96.19 80 GLY A N 1
ATOM 647 C CA . GLY A 1 80 ? -31.078 -13.094 6.332 1 96.19 80 GLY A CA 1
ATOM 648 C C . GLY A 1 80 ? -31.375 -11.625 6.547 1 96.19 80 GLY A C 1
ATOM 649 O O . GLY A 1 80 ? -32.5 -11.172 6.301 1 96.19 80 GLY A O 1
ATOM 650 N N . LYS A 1 81 ? -30.375 -10.875 6.977 1 97.56 81 LYS A N 1
ATOM 651 C CA . LYS A 1 81 ? -30.562 -9.453 7.254 1 97.56 81 LYS A CA 1
ATOM 652 C C . LYS A 1 81 ? -30.438 -8.617 5.984 1 97.56 81 LYS A C 1
ATOM 654 O O . LYS A 1 81 ? -31.016 -7.531 5.887 1 97.56 81 LYS A O 1
ATOM 659 N N . LEU A 1 82 ? -29.625 -9.062 5.062 1 97.75 82 LEU A N 1
ATOM 660 C CA . LEU A 1 82 ? -29.422 -8.414 3.768 1 97.75 82 LEU A CA 1
ATOM 661 C C . LEU A 1 82 ? -30 -9.273 2.643 1 97.75 82 LEU A C 1
ATOM 663 O O . LEU A 1 82 ? -29.578 -10.414 2.455 1 97.75 82 LEU A O 1
ATOM 667 N N . LYS A 1 83 ? -30.875 -8.719 1.848 1 95.69 83 LYS A N 1
ATOM 668 C CA . LYS A 1 83 ? -31.609 -9.531 0.889 1 95.69 83 LYS A CA 1
ATOM 669 C C . LYS A 1 83 ? -31.5 -8.953 -0.521 1 95.69 83 LYS A C 1
ATOM 671 O O . LYS A 1 83 ? -32.094 -9.492 -1.462 1 95.69 83 LYS A O 1
ATOM 676 N N . SER A 1 84 ? -30.859 -7.762 -0.635 1 96.69 84 SER A N 1
ATOM 677 C CA . SER A 1 84 ? -30.688 -7.145 -1.947 1 96.69 84 SER A CA 1
ATOM 678 C C . SER A 1 84 ? -29.328 -6.453 -2.064 1 96.69 84 SER A C 1
ATOM 680 O O . SER A 1 84 ? -28.688 -6.176 -1.055 1 96.69 84 SER A O 1
ATOM 682 N N . GLY A 1 85 ? -28.938 -6.219 -3.318 1 96.62 85 GLY A N 1
ATOM 683 C CA . GLY A 1 85 ? -27.703 -5.48 -3.562 1 96.62 85 GLY A CA 1
ATOM 684 C C . GLY A 1 85 ? -27.703 -4.105 -2.918 1 96.62 85 GLY A C 1
ATOM 685 O O . GLY A 1 85 ? -26.672 -3.662 -2.404 1 96.62 85 GLY A O 1
ATOM 686 N N . THR A 1 86 ? -28.828 -3.463 -2.955 1 96.62 86 THR A N 1
ATOM 687 C CA . THR A 1 86 ? -28.953 -2.141 -2.355 1 96.62 86 THR A CA 1
ATOM 688 C C . THR A 1 86 ? -28.734 -2.207 -0.847 1 96.62 86 THR A C 1
ATOM 690 O O . THR A 1 86 ? -28.094 -1.328 -0.268 1 96.62 86 THR A O 1
ATOM 693 N N . GLU A 1 87 ? -29.234 -3.221 -0.198 1 98.06 87 GLU A N 1
ATOM 694 C CA . GLU A 1 87 ? -29.047 -3.395 1.239 1 98.06 87 GLU A CA 1
ATOM 695 C C . GLU A 1 87 ? -27.594 -3.709 1.572 1 98.06 87 GLU A C 1
ATOM 697 O O . GLU A 1 87 ? -27.078 -3.234 2.58 1 98.06 87 GLU A O 1
ATOM 702 N N . ILE A 1 88 ? -27.016 -4.516 0.736 1 98.19 88 ILE A N 1
ATOM 703 C CA . ILE A 1 88 ? -25.609 -4.863 0.939 1 98.19 88 ILE A CA 1
ATOM 704 C C . ILE A 1 88 ? -24.75 -3.609 0.826 1 98.19 88 ILE A C 1
ATOM 706 O O . ILE A 1 88 ? -23.859 -3.385 1.648 1 98.19 88 ILE A O 1
ATOM 710 N N . LYS A 1 89 ? -25.016 -2.76 -0.153 1 97.69 89 LYS A N 1
ATOM 711 C CA . LYS A 1 89 ? -24.266 -1.519 -0.341 1 97.69 89 LYS A CA 1
ATOM 712 C C . LYS A 1 89 ? -24.422 -0.595 0.863 1 97.69 89 LYS A C 1
ATOM 714 O O . LYS A 1 89 ? -23.453 0.005 1.325 1 97.69 89 LYS A O 1
ATOM 719 N N . ALA A 1 90 ? -25.641 -0.49 1.331 1 98 90 ALA A N 1
ATOM 720 C CA . ALA A 1 90 ? -25.906 0.339 2.506 1 98 90 ALA A CA 1
ATOM 721 C C . ALA A 1 90 ? -25.125 -0.174 3.719 1 98 90 ALA A C 1
ATOM 723 O O . ALA A 1 90 ? -24.562 0.613 4.484 1 98 90 ALA A O 1
ATOM 724 N N . SER A 1 91 ? -25.125 -1.46 3.908 1 98.56 91 SER A N 1
ATOM 725 C CA . SER A 1 91 ? -24.391 -2.059 5.023 1 98.56 91 SER A CA 1
ATOM 726 C C . SER A 1 91 ? -22.891 -1.854 4.871 1 98.56 91 SER A C 1
ATOM 728 O O . SER A 1 91 ? -22.188 -1.604 5.859 1 98.56 91 SER A O 1
ATOM 730 N N . LEU A 1 92 ? -22.406 -2.014 3.625 1 98.38 92 LEU A N 1
ATOM 731 C CA . LEU A 1 92 ? -21 -1.741 3.322 1 98.38 92 LEU A CA 1
ATOM 732 C C . LEU A 1 92 ? -20.625 -0.329 3.752 1 98.38 92 LEU A C 1
ATOM 734 O O . LEU A 1 92 ? -19.609 -0.138 4.445 1 98.38 92 LEU A O 1
ATOM 738 N N . LYS A 1 93 ? -21.406 0.644 3.377 1 98.12 93 LYS A N 1
ATOM 739 C CA . LYS A 1 93 ? -21.172 2.037 3.742 1 98.12 93 LYS A CA 1
ATOM 740 C C . LYS A 1 93 ? -21.203 2.223 5.258 1 98.12 93 LYS A C 1
ATOM 742 O O . LYS A 1 93 ? -20.359 2.936 5.816 1 98.12 93 LYS A O 1
ATOM 747 N N . ARG A 1 94 ? -22.125 1.567 5.91 1 97.94 94 ARG A N 1
ATOM 748 C CA . ARG A 1 94 ? -22.25 1.652 7.359 1 97.94 94 ARG A CA 1
ATOM 749 C C . ARG A 1 94 ? -21.016 1.084 8.055 1 97.94 94 ARG A C 1
ATOM 751 O O . ARG A 1 94 ? -20.531 1.646 9.039 1 97.94 94 ARG A O 1
ATOM 758 N N . CYS A 1 95 ? -20.531 -0.054 7.527 1 97.94 95 CYS A N 1
ATOM 759 C CA . CYS A 1 95 ? -19.328 -0.66 8.086 1 97.94 95 CYS A CA 1
ATOM 760 C C . CYS A 1 95 ? -18.156 0.31 8.031 1 97.94 95 CYS A C 1
ATOM 762 O O . CYS A 1 95 ? -17.438 0.476 9.023 1 97.94 95 CYS A O 1
ATOM 764 N N . ILE A 1 96 ? -17.984 0.951 6.914 1 97.94 96 ILE A N 1
ATOM 765 C CA . ILE A 1 96 ? -16.875 1.871 6.719 1 97.94 96 ILE A CA 1
ATOM 766 C C . ILE A 1 96 ? -17.031 3.078 7.637 1 97.94 96 ILE A C 1
ATOM 768 O O . ILE A 1 96 ? -16.078 3.51 8.281 1 97.94 96 ILE A O 1
ATOM 772 N N . LEU A 1 97 ? -18.25 3.607 7.691 1 96.94 97 LEU A N 1
ATOM 773 C CA . LEU A 1 97 ? -18.531 4.75 8.562 1 96.94 97 LEU A CA 1
ATOM 774 C C . LEU A 1 97 ? -18.203 4.414 10.016 1 96.94 97 LEU A C 1
ATOM 776 O O . LEU A 1 97 ? -17.609 5.223 10.727 1 96.94 97 LEU A O 1
ATOM 780 N N . GLU A 1 98 ? -18.531 3.24 10.438 1 96.88 98 GLU A N 1
ATOM 781 C CA . GLU A 1 98 ? -18.281 2.811 11.812 1 96.88 98 GLU A CA 1
ATOM 782 C C . GLU A 1 98 ? -16.781 2.734 12.094 1 96.88 98 GLU A C 1
ATOM 784 O O . GLU A 1 98 ? -16.328 3.146 13.164 1 96.88 98 GLU A O 1
ATOM 789 N N . LEU A 1 99 ? -16.062 2.23 11.156 1 96.06 99 LEU A N 1
ATOM 790 C CA . LEU A 1 99 ? -14.617 2.117 11.32 1 96.06 99 LEU A CA 1
ATOM 791 C C . LEU A 1 99 ? -13.977 3.494 11.461 1 96.06 99 LEU A C 1
ATOM 793 O O . LEU A 1 99 ? -12.977 3.648 12.156 1 96.06 99 LEU A O 1
ATOM 797 N N . LEU A 1 100 ? -14.547 4.559 10.844 1 95.56 100 LEU A N 1
ATOM 798 C CA . LEU A 1 100 ? -13.992 5.906 10.836 1 95.56 100 LEU A CA 1
ATOM 799 C C . LEU A 1 100 ? -14.398 6.668 12.094 1 95.56 100 LEU A C 1
ATOM 801 O O . LEU A 1 100 ? -13.766 7.664 12.453 1 95.56 100 LEU A O 1
ATOM 805 N N . THR A 1 101 ? -15.461 6.207 12.75 1 94.44 101 THR A N 1
ATOM 806 C CA . THR A 1 101 ? -16.031 7.07 13.781 1 94.44 101 THR A CA 1
ATOM 807 C C . THR A 1 101 ? -15.953 6.406 15.148 1 94.44 101 THR A C 1
ATOM 809 O O . THR A 1 101 ? -16.156 7.062 16.172 1 94.44 101 THR A O 1
ATOM 812 N N . THR A 1 102 ? -15.617 5.137 15.227 1 89.44 102 THR A N 1
ATOM 813 C CA . THR A 1 102 ? -15.656 4.422 16.5 1 89.44 102 THR A CA 1
ATOM 814 C C . THR A 1 102 ? -14.516 4.871 17.406 1 89.44 102 THR A C 1
ATOM 816 O O . THR A 1 102 ? -14.734 5.188 18.578 1 89.44 102 THR A O 1
ATOM 819 N N . LYS A 1 103 ? -13.258 4.945 16.984 1 81.75 103 LYS A N 1
ATOM 820 C CA . LYS A 1 103 ? -12.102 5.246 17.828 1 81.75 103 LYS A CA 1
ATOM 821 C C . LYS A 1 103 ? -11.742 6.727 17.75 1 81.75 103 LYS A C 1
ATOM 823 O O . LYS A 1 103 ? -11.117 7.262 18.672 1 81.75 103 LYS A O 1
ATOM 828 N N . GLY A 1 104 ? -12.07 7.422 16.656 1 64.56 104 GLY A N 1
ATOM 829 C CA . GLY A 1 104 ? -11.547 8.758 16.406 1 64.56 104 GLY A CA 1
ATOM 830 C C . GLY A 1 104 ? -12.633 9.797 16.234 1 64.56 104 GLY A C 1
ATOM 831 O O . GLY A 1 104 ? -12.711 10.453 15.188 1 64.56 104 GLY A O 1
ATOM 832 N N . SER A 1 105 ? -13.344 10.133 17.281 1 67.75 105 SER A N 1
ATOM 833 C CA . SER A 1 105 ? -14.602 10.812 17 1 67.75 105 SER A CA 1
ATOM 834 C C . SER A 1 105 ? -14.453 12.32 17.141 1 67.75 105 SER A C 1
ATOM 836 O O . SER A 1 105 ? -15.289 13.078 16.641 1 67.75 105 SER A O 1
ATOM 838 N N . LYS A 1 106 ? -13.305 12.805 17.594 1 84 106 LYS A N 1
ATOM 839 C CA . LYS A 1 106 ? -13.242 14.258 17.688 1 84 106 LYS A CA 1
ATOM 840 C C . LYS A 1 106 ? -12.398 14.836 16.547 1 84 106 LYS A C 1
ATOM 842 O O . LYS A 1 106 ? -11.188 14.992 16.672 1 84 106 LYS A O 1
ATOM 847 N N . THR A 1 107 ? -13.133 15.242 15.461 1 90.06 107 THR A N 1
ATOM 848 C CA . THR A 1 107 ? -12.438 15.688 14.258 1 90.06 107 THR A CA 1
ATOM 849 C C . THR A 1 107 ? -12.195 17.188 14.297 1 90.06 107 THR A C 1
ATOM 851 O O . THR A 1 107 ? -11.422 17.734 13.5 1 90.06 107 THR A O 1
ATOM 854 N N . GLU A 1 108 ? -12.828 17.906 15.305 1 91.94 108 GLU A N 1
ATOM 855 C CA . GLU A 1 108 ? -12.578 19.344 15.438 1 91.94 108 GLU A CA 1
ATOM 856 C C . GLU A 1 108 ? -11.219 19.609 16.062 1 91.94 108 GLU A C 1
ATOM 858 O O . GLU A 1 108 ? -10.734 18.812 16.875 1 91.94 108 GLU A O 1
ATOM 863 N N . LEU A 1 109 ? -10.641 20.766 15.727 1 95.19 109 LEU A N 1
ATOM 864 C CA . LEU A 1 109 ? -9.391 21.172 16.359 1 95.19 109 LEU A CA 1
ATOM 865 C C . LEU A 1 109 ? -9.602 21.453 17.844 1 95.19 109 LEU A C 1
ATOM 867 O O . LEU A 1 109 ? -10.539 22.156 18.219 1 95.19 109 LEU A O 1
ATOM 871 N N . GLN A 1 110 ? -8.719 20.875 18.656 1 94 110 GLN A N 1
ATOM 872 C CA . GLN A 1 110 ? -8.734 21.141 20.078 1 94 110 GLN A CA 1
ATOM 873 C C . GLN A 1 110 ? -7.75 22.25 20.438 1 94 110 GLN A C 1
ATOM 875 O O . GLN A 1 110 ? -6.59 21.984 20.766 1 94 110 GLN A O 1
ATOM 880 N N . LEU A 1 111 ? -8.273 23.469 20.531 1 95.19 111 LEU A N 1
ATOM 881 C CA . LEU A 1 111 ? -7.41 24.641 20.641 1 95.19 111 LEU A CA 1
ATOM 882 C C . LEU A 1 111 ? -7.266 25.078 22.094 1 95.19 111 LEU A C 1
ATOM 884 O O . LEU A 1 111 ? -6.457 25.969 22.391 1 95.19 111 LEU A O 1
ATOM 888 N N . GLY A 1 112 ? -7.973 24.469 22.953 1 90.81 112 GLY A N 1
ATOM 889 C CA . GLY A 1 112 ? -7.895 24.844 24.359 1 90.81 112 GLY A CA 1
ATOM 890 C C . GLY A 1 112 ? -8.664 26.109 24.672 1 90.81 112 GLY A C 1
ATOM 891 O O . GLY A 1 112 ? -9.453 26.594 23.859 1 90.81 112 GLY A O 1
ATOM 892 N N . PHE A 1 113 ? -8.453 26.625 25.969 1 87.62 113 PHE A N 1
ATOM 893 C CA . PHE A 1 113 ? -9.25 27.75 26.438 1 87.62 113 PHE A CA 1
ATOM 894 C C . PHE A 1 113 ? -8.391 29.016 26.578 1 87.62 113 PHE A C 1
ATOM 896 O O . PHE A 1 113 ? -8.922 30.109 26.766 1 87.62 113 PHE A O 1
ATOM 903 N N . ARG A 1 114 ? -7.102 28.891 26.484 1 89.44 114 ARG A N 1
ATOM 904 C CA . ARG A 1 114 ? -6.199 30.016 26.641 1 89.44 114 ARG A CA 1
ATOM 905 C C . ARG A 1 114 ? -5.473 30.344 25.344 1 89.44 114 ARG A C 1
ATOM 907 O O . ARG A 1 114 ? -5.16 29.438 24.562 1 89.44 114 ARG A O 1
ATOM 914 N N . LYS A 1 115 ? -5.27 31.625 25.172 1 93.81 115 LYS A N 1
ATOM 915 C CA . LYS A 1 115 ? -4.5 32.062 24.016 1 93.81 115 LYS A CA 1
ATOM 916 C C . LYS A 1 115 ? -3.014 32.156 24.344 1 93.81 115 LYS A C 1
ATOM 918 O O . LYS A 1 115 ? -2.645 32.469 25.484 1 93.81 115 LYS A O 1
ATOM 923 N N . PRO A 1 116 ? -2.234 31.938 23.406 1 97.94 116 PRO A N 1
ATOM 924 C CA . PRO A 1 116 ? -2.539 31.422 22.078 1 97.94 116 PRO A CA 1
ATOM 925 C C . PRO A 1 116 ? -2.693 29.906 22.047 1 97.94 116 PRO A C 1
ATOM 927 O O . PRO A 1 116 ? -2.068 29.203 22.859 1 97.94 116 PRO A O 1
ATOM 930 N N . ALA A 1 117 ? -3.568 29.391 21.156 1 98.06 117 ALA A N 1
ATOM 931 C CA . ALA A 1 117 ? -3.486 27.984 20.797 1 98.06 117 ALA A CA 1
ATOM 932 C C . ALA A 1 117 ? -2.262 27.703 19.938 1 98.06 117 ALA A C 1
ATOM 934 O O . ALA A 1 117 ? -1.941 28.484 19.031 1 98.06 117 ALA A O 1
ATOM 935 N N . VAL A 1 118 ? -1.582 26.594 20.234 1 98.69 118 VAL A N 1
ATOM 936 C CA . VAL A 1 118 ? -0.377 26.266 19.469 1 98.69 118 VAL A CA 1
ATOM 937 C C . VAL A 1 118 ? -0.593 24.969 18.703 1 98.69 118 VAL A C 1
ATOM 939 O O . VAL A 1 118 ? -0.952 23.938 19.297 1 98.69 118 VAL A O 1
ATOM 942 N N . ILE A 1 119 ? -0.385 25 17.375 1 98.75 119 ILE A N 1
ATOM 943 C CA . ILE A 1 119 ? -0.477 23.828 16.5 1 98.75 119 ILE A CA 1
ATOM 944 C C . ILE A 1 119 ? 0.884 23.547 15.867 1 98.75 119 ILE A C 1
ATOM 946 O O . ILE A 1 119 ? 1.479 24.438 15.25 1 98.75 119 ILE A O 1
ATOM 950 N N . MET A 1 120 ? 1.356 22.391 16.094 1 98.56 120 MET A N 1
ATOM 951 C CA . MET A 1 120 ? 2.596 21.938 15.469 1 98.56 120 MET A CA 1
ATOM 952 C C . MET A 1 120 ? 2.307 20.938 14.352 1 98.56 120 MET A C 1
ATOM 954 O O . MET A 1 120 ? 1.557 19.984 14.547 1 98.56 120 MET A O 1
ATOM 958 N N . ILE A 1 121 ? 2.867 21.234 13.188 1 97.94 121 ILE A N 1
ATOM 959 C CA . ILE A 1 121 ? 2.682 20.328 12.047 1 97.94 121 ILE A CA 1
ATOM 960 C C . ILE A 1 121 ? 3.941 19.5 11.844 1 97.94 121 ILE A C 1
ATOM 962 O O . ILE A 1 121 ? 5.059 20.016 11.93 1 97.94 121 ILE A O 1
ATOM 966 N N . VAL A 1 122 ? 3.746 18.188 11.641 1 95.75 122 VAL A N 1
ATOM 967 C CA . VAL A 1 122 ? 4.871 17.281 11.438 1 95.75 122 VAL A CA 1
ATOM 968 C C . VAL A 1 122 ? 4.594 16.375 10.242 1 95.75 122 VAL A C 1
ATOM 970 O O . VAL A 1 122 ? 3.469 16.328 9.734 1 95.75 122 VAL A O 1
ATOM 973 N N . GLY A 1 123 ? 5.594 15.75 9.711 1 92.62 123 GLY A N 1
ATOM 974 C CA . GLY A 1 123 ? 5.484 14.852 8.578 1 92.62 123 GLY A CA 1
ATOM 975 C C . GLY A 1 123 ? 6.746 14.805 7.734 1 92.62 123 GLY A C 1
ATOM 976 O O . GLY A 1 123 ? 7.754 15.422 8.078 1 92.62 123 GLY A O 1
ATOM 977 N N . VAL A 1 124 ? 6.641 14.188 6.645 1 87.12 124 VAL A N 1
ATOM 978 C CA . VAL A 1 124 ? 7.816 13.961 5.809 1 87.12 124 VAL A CA 1
ATOM 979 C C . VAL A 1 124 ? 7.961 15.102 4.801 1 87.12 124 VAL A C 1
ATOM 981 O O . VAL A 1 124 ? 7.016 15.859 4.578 1 87.12 124 VAL A O 1
ATOM 984 N N . ASN A 1 125 ? 9.141 15.164 4.223 1 83.75 125 ASN A N 1
ATOM 985 C CA . ASN A 1 125 ? 9.352 16.156 3.182 1 83.75 125 ASN A CA 1
ATOM 986 C C . ASN A 1 125 ? 8.477 15.898 1.961 1 83.75 125 ASN A C 1
ATOM 988 O O . ASN A 1 125 ? 8.258 14.742 1.592 1 83.75 125 ASN A O 1
ATOM 992 N N . GLY A 1 126 ? 7.965 16.938 1.431 1 85.19 126 GLY A N 1
ATOM 993 C CA . GLY A 1 126 ? 7.18 16.812 0.214 1 85.19 126 GLY A CA 1
ATOM 994 C C . GLY A 1 126 ? 5.746 16.391 0.472 1 85.19 126 GLY A C 1
ATOM 995 O O . GLY A 1 126 ? 4.941 16.312 -0.456 1 85.19 126 GLY A O 1
ATOM 996 N N . GLY A 1 127 ? 5.418 16.141 1.704 1 90.69 127 GLY A N 1
ATOM 997 C CA . GLY A 1 127 ? 4.086 15.656 2.039 1 90.69 127 GLY A CA 1
ATOM 998 C C . GLY A 1 127 ? 3.043 16.766 2.039 1 90.69 127 GLY A C 1
ATOM 999 O O . GLY A 1 127 ? 1.842 16.484 2.062 1 90.69 127 GLY A O 1
ATOM 1000 N N . GLY A 1 128 ? 3.475 18.031 2.088 1 93.62 128 GLY A N 1
ATOM 1001 C CA . GLY A 1 128 ? 2.545 19.156 2.021 1 93.62 128 GLY A CA 1
ATOM 1002 C C . GLY A 1 128 ? 2.404 19.891 3.34 1 93.62 128 GLY A C 1
ATOM 1003 O O . GLY A 1 128 ? 1.388 20.547 3.588 1 93.62 128 GLY A O 1
ATOM 1004 N N . LYS A 1 129 ? 3.348 19.797 4.223 1 96.25 129 LYS A N 1
ATOM 1005 C CA . LYS A 1 129 ? 3.283 20.422 5.543 1 96.25 129 LYS A CA 1
ATOM 1006 C C . LYS A 1 129 ? 3.107 21.922 5.434 1 96.25 129 LYS A C 1
ATOM 1008 O O . LYS A 1 129 ? 2.104 22.469 5.895 1 96.25 129 LYS A O 1
ATOM 1013 N N . THR A 1 130 ? 4.047 22.578 4.738 1 96.38 130 THR A N 1
ATOM 1014 C CA . THR A 1 130 ? 4.051 24.047 4.641 1 96.38 130 THR A CA 1
ATOM 1015 C C . THR A 1 130 ? 2.785 24.547 3.947 1 96.38 130 THR A C 1
ATOM 1017 O O . THR A 1 130 ? 2.164 25.5 4.398 1 96.38 130 THR A O 1
ATOM 1020 N N . THR A 1 131 ? 2.396 23.859 2.908 1 96.31 131 THR A N 1
ATOM 1021 C CA . THR A 1 131 ? 1.184 24.203 2.182 1 96.31 131 THR A CA 1
ATOM 1022 C C . THR A 1 131 ? -0.047 24.047 3.068 1 96.31 131 THR A C 1
ATOM 1024 O O . THR A 1 131 ? -0.92 24.922 3.096 1 96.31 131 THR A O 1
ATOM 1027 N N . SER A 1 132 ? -0.102 22.953 3.811 1 97.25 132 SER A N 1
ATOM 1028 C CA . SER A 1 132 ? -1.221 22.734 4.719 1 97.25 132 SER A CA 1
ATOM 1029 C C . SER A 1 132 ? -1.276 23.797 5.809 1 97.25 132 SER A C 1
ATOM 1031 O O . SER A 1 132 ? -2.357 24.266 6.176 1 97.25 132 SER A O 1
ATOM 1033 N N . LEU A 1 133 ? -0.154 24.141 6.336 1 97.94 133 LEU A N 1
ATOM 1034 C CA . LEU A 1 133 ? -0.086 25.172 7.359 1 97.94 133 LEU A CA 1
ATOM 1035 C C . LEU A 1 133 ? -0.583 26.516 6.812 1 97.94 133 LEU A C 1
ATOM 1037 O O . LEU A 1 133 ? -1.321 27.234 7.492 1 97.94 133 LEU A O 1
ATOM 1041 N N . GLY A 1 134 ? -0.149 26.875 5.629 1 97.94 134 GLY A N 1
ATOM 1042 C CA . GLY A 1 134 ? -0.637 28.094 4.984 1 97.94 134 GLY A CA 1
ATOM 1043 C C . GLY A 1 134 ? -2.143 28.109 4.801 1 97.94 134 GLY A C 1
ATOM 1044 O O . GLY A 1 134 ? -2.801 29.109 5.102 1 97.94 134 GLY A O 1
ATOM 1045 N N . LYS A 1 135 ? -2.67 27 4.316 1 96.56 135 LYS A N 1
ATOM 1046 C CA . LYS A 1 135 ? -4.113 26.906 4.105 1 96.56 135 LYS A CA 1
ATOM 1047 C C . LYS A 1 135 ? -4.867 26.953 5.43 1 96.56 135 LYS A C 1
ATOM 1049 O O . LYS A 1 135 ? -5.973 27.5 5.5 1 96.56 135 LYS A O 1
ATOM 1054 N N . LEU A 1 136 ? -4.293 26.406 6.441 1 97.12 136 LEU A N 1
ATOM 1055 C CA . LEU A 1 136 ? -4.891 26.469 7.77 1 97.12 136 LEU A CA 1
ATOM 1056 C C . LEU A 1 136 ? -4.902 27.906 8.281 1 97.12 136 LEU A C 1
ATOM 1058 O O . LEU A 1 136 ? -5.887 28.344 8.875 1 97.12 136 LEU A O 1
ATOM 1062 N N . ALA A 1 137 ? -3.809 28.625 8.07 1 98.06 137 ALA A N 1
ATOM 1063 C CA . ALA A 1 137 ? -3.746 30.031 8.43 1 98.06 137 ALA A CA 1
ATOM 1064 C C . ALA A 1 137 ? -4.848 30.828 7.734 1 98.06 137 ALA A C 1
ATOM 1066 O O . ALA A 1 137 ? -5.492 31.672 8.352 1 98.06 137 ALA A O 1
ATOM 1067 N N . TYR A 1 138 ? -4.984 30.5 6.48 1 96.69 138 TYR A N 1
ATOM 1068 C CA . TYR A 1 138 ? -6.035 31.156 5.707 1 96.69 138 TYR A CA 1
ATOM 1069 C C . TYR A 1 138 ? -7.398 30.953 6.355 1 96.69 138 TYR A C 1
ATOM 1071 O O . TYR A 1 138 ? -8.172 31.906 6.5 1 96.69 138 TYR A O 1
ATOM 1079 N N . ARG A 1 139 ? -7.715 29.797 6.777 1 94.56 139 ARG A N 1
ATOM 1080 C CA . ARG A 1 139 ? -8.992 29.484 7.414 1 94.56 139 ARG A CA 1
ATOM 1081 C C . ARG A 1 139 ? -9.141 30.234 8.727 1 94.56 139 ARG A C 1
ATOM 1083 O O . ARG A 1 139 ? -10.219 30.75 9.031 1 94.56 139 ARG A O 1
ATOM 1090 N N . PHE A 1 140 ? -8.125 30.312 9.539 1 96.5 140 PHE A N 1
ATOM 1091 C CA . PHE A 1 140 ? -8.172 31.016 10.812 1 96.5 140 PHE A CA 1
ATOM 1092 C C . PHE A 1 140 ? -8.391 32.5 10.586 1 96.5 140 PHE A C 1
ATOM 1094 O O . PHE A 1 140 ? -9.211 33.125 11.273 1 96.5 140 PHE A O 1
ATOM 1101 N N . LYS A 1 141 ? -7.676 33.031 9.602 1 96.38 141 LYS A N 1
ATOM 1102 C CA . LYS A 1 141 ? -7.777 34.438 9.312 1 96.38 141 LYS A CA 1
ATOM 1103 C C . LYS A 1 141 ? -9.18 34.812 8.82 1 96.38 141 LYS A C 1
ATOM 1105 O O . LYS A 1 141 ? -9.703 35.875 9.164 1 96.38 141 LYS A O 1
ATOM 1110 N N . ASN A 1 142 ? -9.695 33.969 8.055 1 93.5 142 ASN A N 1
ATOM 1111 C CA . ASN A 1 142 ? -11.055 34.188 7.555 1 93.5 142 ASN A CA 1
ATOM 1112 C C . ASN A 1 142 ? -12.07 34.188 8.688 1 93.5 142 ASN A C 1
ATOM 1114 O O . ASN A 1 142 ? -13.148 34.781 8.555 1 93.5 142 ASN A O 1
ATOM 1118 N N . GLU A 1 143 ? -11.727 33.562 9.766 1 93.38 143 GLU A N 1
ATOM 1119 C CA . GLU A 1 143 ? -12.594 33.562 10.938 1 93.38 143 GLU A CA 1
ATOM 1120 C C . GLU A 1 143 ? -12.219 34.688 11.898 1 93.38 143 GLU A C 1
ATOM 1122 O O . GLU A 1 143 ? -12.734 34.75 13.016 1 93.38 143 GLU A O 1
ATOM 1127 N N . GLY A 1 144 ? -11.25 35.5 11.531 1 94.5 144 GLY A N 1
ATOM 1128 C CA . GLY A 1 144 ? -10.945 36.688 12.281 1 94.5 144 GLY A CA 1
ATOM 1129 C C . GLY A 1 144 ? -9.852 36.5 13.312 1 94.5 144 GLY A C 1
ATOM 1130 O O . GLY A 1 144 ? -9.609 37.375 14.141 1 94.5 144 GLY A O 1
ATOM 1131 N N . ALA A 1 145 ? -9.156 35.406 13.258 1 96.75 145 ALA A N 1
ATOM 1132 C CA . ALA A 1 145 ? -8.125 35.125 14.25 1 96.75 145 ALA A CA 1
ATOM 1133 C C . ALA A 1 145 ? -6.832 35.875 13.93 1 96.75 145 ALA A C 1
ATOM 1135 O O . ALA A 1 145 ? -6.48 36.031 12.758 1 96.75 145 ALA A O 1
ATOM 1136 N N . LYS A 1 146 ? -6.234 36.344 14.977 1 98.12 146 LYS A N 1
ATOM 1137 C CA . LYS A 1 146 ? -4.867 36.844 14.867 1 98.12 146 LYS A CA 1
ATOM 1138 C C . LYS A 1 146 ? -3.865 35.688 14.844 1 98.12 146 LYS A C 1
ATOM 1140 O O . LYS A 1 146 ? -3.697 35 15.844 1 98.12 146 LYS A O 1
ATOM 1145 N N . VAL A 1 147 ? -3.104 35.5 13.656 1 98.69 147 VAL A N 1
ATOM 1146 C CA . VAL A 1 147 ? -2.312 34.312 13.438 1 98.69 147 VAL A CA 1
ATOM 1147 C C . VAL A 1 147 ? -0.83 34.656 13.375 1 98.69 147 VAL A C 1
ATOM 1149 O O . VAL A 1 147 ? -0.448 35.625 12.711 1 98.69 147 VAL A O 1
ATOM 1152 N N . LEU A 1 148 ? -0.013 33.875 14.125 1 98.88 148 LEU A N 1
ATOM 1153 C CA . LEU A 1 148 ? 1.442 33.938 14.055 1 98.88 148 LEU A CA 1
ATOM 1154 C C . LEU A 1 148 ? 2.008 32.625 13.539 1 98.88 148 LEU A C 1
ATOM 1156 O O . LEU A 1 148 ? 1.686 31.547 14.07 1 98.88 148 LEU A O 1
ATOM 1160 N N . MET A 1 149 ? 2.83 32.688 12.461 1 98.88 149 MET A N 1
ATOM 1161 C CA . MET A 1 149 ? 3.479 31.516 11.914 1 98.88 149 MET A CA 1
ATOM 1162 C C . MET A 1 149 ? 4.926 31.422 12.391 1 98.88 149 MET A C 1
ATOM 1164 O O . MET A 1 149 ? 5.57 32.438 12.625 1 98.88 149 MET A O 1
ATOM 1168 N N . ALA A 1 150 ? 5.367 30.219 12.602 1 98.81 150 ALA A N 1
ATOM 1169 C CA . ALA A 1 150 ? 6.758 29.969 12.969 1 98.81 150 ALA A CA 1
ATOM 1170 C C . ALA A 1 150 ? 7.453 29.109 11.93 1 98.81 150 ALA A C 1
ATOM 1172 O O . ALA A 1 150 ? 7.027 27.984 11.664 1 98.81 150 ALA A O 1
ATOM 1173 N N . ALA A 1 151 ? 8.523 29.625 11.352 1 98 151 ALA A N 1
ATOM 1174 C CA . ALA A 1 151 ? 9.266 28.906 10.312 1 98 151 ALA A CA 1
ATOM 1175 C C . ALA A 1 151 ? 10.266 27.938 10.922 1 98 151 ALA A C 1
ATOM 1177 O O . ALA A 1 151 ? 11.477 28.156 10.859 1 98 151 ALA A O 1
ATOM 1178 N N . GLY A 1 152 ? 9.711 26.797 11.391 1 96.44 152 GLY A N 1
ATOM 1179 C CA . GLY A 1 152 ? 10.539 25.812 12.086 1 96.44 152 GLY A CA 1
ATOM 1180 C C . GLY A 1 152 ? 11.242 24.859 11.148 1 96.44 152 GLY A C 1
ATOM 1181 O O . GLY A 1 152 ? 12.047 24.031 11.578 1 96.44 152 GLY A O 1
ATOM 1182 N N . ASP A 1 153 ? 10.906 24.859 9.859 1 92.81 153 ASP A N 1
ATOM 1183 C CA . ASP A 1 153 ? 11.734 24.156 8.891 1 92.81 153 ASP A CA 1
ATOM 1184 C C . ASP A 1 153 ? 13.008 24.938 8.586 1 92.81 153 ASP A C 1
ATOM 1186 O O . ASP A 1 153 ? 13.086 25.625 7.562 1 92.81 153 ASP A O 1
ATOM 1190 N N . THR A 1 154 ? 13.984 24.766 9.398 1 88.31 154 THR A N 1
ATOM 1191 C CA . THR A 1 154 ? 15.211 25.547 9.289 1 88.31 154 THR A CA 1
ATOM 1192 C C . THR A 1 154 ? 16.188 24.875 8.328 1 88.31 154 THR A C 1
ATOM 1194 O O . THR A 1 154 ? 17.266 25.422 8.07 1 88.31 154 THR A O 1
ATOM 1197 N N . PHE A 1 155 ? 15.766 23.766 7.848 1 77.56 155 PHE A N 1
ATOM 1198 C CA . PHE A 1 155 ? 16.641 22.984 6.988 1 77.56 155 PHE A CA 1
ATOM 1199 C C . PHE A 1 155 ? 16.484 23.391 5.531 1 77.56 155 PHE A C 1
ATOM 1201 O O . PHE A 1 155 ? 17.438 23.344 4.758 1 77.56 155 PHE A O 1
ATOM 1208 N N . ARG A 1 156 ? 15.328 23.734 5.148 1 82.5 156 ARG A N 1
ATOM 1209 C CA . ARG A 1 156 ? 15.047 24.062 3.756 1 82.5 156 ARG A CA 1
ATOM 1210 C C . ARG A 1 156 ? 14.734 25.547 3.59 1 82.5 156 ARG A C 1
ATOM 1212 O O . ARG A 1 156 ? 13.641 26 3.941 1 82.5 156 ARG A O 1
ATOM 1219 N N . ALA A 1 157 ? 15.617 26.172 2.875 1 84 157 ALA A N 1
ATOM 1220 C CA . ALA A 1 157 ? 15.406 27.594 2.611 1 84 157 ALA A CA 1
ATOM 1221 C C . ALA A 1 157 ? 14.117 27.812 1.837 1 84 157 ALA A C 1
ATOM 1223 O O . ALA A 1 157 ? 13.383 28.781 2.111 1 84 157 ALA A O 1
ATOM 1224 N N . ALA A 1 158 ? 13.875 26.906 0.907 1 84.94 158 ALA A N 1
ATOM 1225 C CA . ALA A 1 158 ? 12.68 27.047 0.077 1 84.94 158 ALA A CA 1
ATOM 1226 C C . ALA A 1 158 ? 11.406 26.938 0.919 1 84.94 158 ALA A C 1
ATOM 1228 O O . ALA A 1 158 ? 10.406 27.594 0.624 1 84.94 158 ALA A O 1
ATOM 1229 N N . ALA A 1 159 ? 11.445 26.109 1.979 1 88.88 159 ALA A N 1
ATOM 1230 C CA . ALA A 1 159 ? 10.297 25.969 2.867 1 88.88 159 ALA A CA 1
ATOM 1231 C C . ALA A 1 159 ? 10.039 27.25 3.639 1 88.88 159 ALA A C 1
ATOM 1233 O O . ALA A 1 159 ? 8.891 27.672 3.812 1 88.88 159 ALA A O 1
ATOM 1234 N N . ARG A 1 160 ? 11.062 27.906 4.055 1 92 160 ARG A N 1
ATOM 1235 C CA . ARG A 1 160 ? 10.953 29.188 4.746 1 92 160 ARG A CA 1
ATOM 1236 C C . ARG A 1 160 ? 10.359 30.266 3.834 1 92 160 ARG A C 1
ATOM 1238 O O . ARG A 1 160 ? 9.445 30.984 4.23 1 92 160 ARG A O 1
ATOM 1245 N N . ASP A 1 161 ? 10.891 30.297 2.633 1 94.88 161 ASP A N 1
ATOM 1246 C CA . ASP A 1 161 ? 10.398 31.266 1.659 1 94.88 161 ASP A CA 1
ATOM 1247 C C . ASP A 1 161 ? 8.922 31.031 1.364 1 94.88 161 ASP A C 1
ATOM 1249 O O . ASP A 1 161 ? 8.141 31.984 1.29 1 94.88 161 ASP A O 1
ATOM 1253 N N . GLN A 1 162 ? 8.633 29.828 1.217 1 95.56 162 GLN A N 1
ATOM 1254 C CA . GLN A 1 162 ? 7.246 29.484 0.941 1 95.56 162 GLN A CA 1
ATOM 1255 C C . GLN A 1 162 ? 6.332 29.922 2.084 1 95.56 162 GLN A C 1
ATOM 1257 O O . GLN A 1 162 ? 5.242 30.438 1.849 1 95.56 162 GLN A O 1
ATOM 1262 N N . LEU A 1 163 ? 6.801 29.719 3.295 1 97.44 163 LEU A N 1
ATOM 1263 C CA . LEU A 1 163 ? 5.98 30.109 4.441 1 97.44 163 LEU A CA 1
ATOM 1264 C C . LEU A 1 163 ? 5.82 31.625 4.52 1 97.44 163 LEU A C 1
ATOM 1266 O O . LEU A 1 163 ? 4.766 32.125 4.922 1 97.44 163 LEU A O 1
ATOM 1270 N N . GLU A 1 164 ? 6.82 32.312 4.152 1 97.5 164 GLU A N 1
ATOM 1271 C CA . GLU A 1 164 ? 6.738 33.75 4.109 1 97.5 164 GLU A CA 1
ATOM 1272 C C . GLU A 1 164 ? 5.676 34.219 3.117 1 97.5 164 GLU A C 1
ATOM 1274 O O . GLU A 1 164 ? 4.938 35.156 3.391 1 97.5 164 GLU A O 1
ATOM 1279 N N . ILE A 1 165 ? 5.66 33.594 2.004 1 97.75 165 ILE A N 1
ATOM 1280 C CA . ILE A 1 165 ? 4.66 33.906 0.992 1 97.75 165 ILE A CA 1
ATOM 1281 C C . ILE A 1 165 ? 3.26 33.656 1.555 1 97.75 165 ILE A C 1
ATOM 1283 O O . ILE A 1 165 ? 2.357 34.5 1.372 1 97.75 165 ILE A O 1
ATOM 1287 N N . TRP A 1 166 ? 3.096 32.594 2.236 1 97.88 166 TRP A N 1
ATOM 1288 C CA . TRP A 1 166 ? 1.807 32.281 2.844 1 97.88 166 TRP A CA 1
ATOM 1289 C C . TRP A 1 166 ? 1.443 33.312 3.912 1 97.88 166 TRP A C 1
ATOM 1291 O O . TRP A 1 166 ? 0.278 33.688 4.047 1 97.88 166 TRP A O 1
ATOM 1301 N N . ALA A 1 167 ? 2.439 33.719 4.73 1 98.44 167 ALA A N 1
ATOM 1302 C CA . ALA A 1 167 ? 2.188 34.719 5.75 1 98.44 167 ALA A CA 1
ATOM 1303 C C . ALA A 1 167 ? 1.662 36.031 5.121 1 98.44 167 ALA A C 1
ATOM 1305 O O . ALA A 1 167 ? 0.674 36.594 5.594 1 98.44 167 ALA A O 1
ATOM 1306 N N . GLU A 1 168 ? 2.291 36.375 4.055 1 98 168 GLU A N 1
ATOM 1307 C CA . GLU A 1 168 ? 1.87 37.594 3.34 1 98 168 GLU A CA 1
ATOM 1308 C C . GLU A 1 168 ? 0.472 37.406 2.752 1 98 168 GLU A C 1
ATOM 1310 O O . GLU A 1 168 ? -0.385 38.281 2.912 1 98 168 GLU A O 1
ATOM 1315 N N . ARG A 1 169 ? 0.22 36.344 2.125 1 97 169 ARG A N 1
ATOM 1316 C CA . ARG A 1 169 ? -1.036 36.062 1.437 1 97 169 ARG A CA 1
ATOM 1317 C C . ARG A 1 169 ? -2.203 36.031 2.416 1 97 169 ARG A C 1
ATOM 1319 O O . ARG A 1 169 ? -3.324 36.406 2.066 1 97 169 ARG A O 1
ATOM 1326 N N . THR A 1 170 ? -1.958 35.625 3.641 1 97.31 170 THR A N 1
ATOM 1327 C CA . THR A 1 170 ? -3.037 35.469 4.605 1 97.31 170 THR A CA 1
ATOM 1328 C C . THR A 1 170 ? -3.088 36.625 5.586 1 97.31 170 THR A C 1
ATOM 1330 O O . THR A 1 170 ? -3.975 36.688 6.441 1 97.31 170 THR A O 1
ATOM 1333 N N . GLY A 1 171 ? -2.117 37.5 5.453 1 97.31 171 GLY A N 1
ATOM 1334 C CA . GLY A 1 171 ? -2.041 38.594 6.422 1 97.31 171 GLY A CA 1
ATOM 1335 C C . GLY A 1 171 ? -1.632 38.125 7.809 1 97.31 171 GLY A C 1
ATOM 1336 O O . GLY A 1 171 ? -2.117 38.656 8.812 1 97.31 171 GLY A O 1
ATOM 1337 N N . SER A 1 172 ? -0.871 37.094 7.867 1 98.5 172 SER A N 1
ATOM 1338 C CA . SER A 1 172 ? -0.335 36.562 9.125 1 98.5 172 SER A CA 1
ATOM 1339 C C . SER A 1 172 ? 1.063 37.125 9.391 1 98.5 172 SER A C 1
ATOM 1341 O O . SER A 1 172 ? 1.753 37.562 8.469 1 98.5 172 SER A O 1
ATOM 1343 N N . GLU A 1 173 ? 1.366 37.219 10.641 1 98.69 173 GLU A N 1
ATOM 1344 C CA . GLU A 1 173 ? 2.754 37.5 10.984 1 98.69 173 GLU A CA 1
ATOM 1345 C C . GLU A 1 173 ? 3.59 36.219 11.055 1 98.69 173 GLU A C 1
ATOM 1347 O O . GLU A 1 173 ? 3.045 35.125 11.078 1 98.69 173 GLU A O 1
ATOM 1352 N N . ILE A 1 174 ? 4.941 36.375 11.062 1 98.81 174 ILE A N 1
ATOM 1353 C CA . ILE A 1 174 ? 5.793 35.219 10.992 1 98.81 174 ILE A CA 1
ATOM 1354 C C . ILE A 1 174 ? 7.07 35.438 11.797 1 98.81 174 ILE A C 1
ATOM 1356 O O . ILE A 1 174 ? 7.574 36.562 11.852 1 98.81 174 ILE A O 1
ATOM 1360 N N . VAL A 1 175 ? 7.477 34.469 12.516 1 98.56 175 VAL A N 1
ATOM 1361 C CA . VAL A 1 175 ? 8.789 34.438 13.156 1 98.56 175 VAL A CA 1
ATOM 1362 C C . VAL A 1 175 ? 9.742 33.594 12.312 1 98.56 175 VAL A C 1
ATOM 1364 O O . VAL A 1 175 ? 9.469 32.406 12.023 1 98.56 175 VAL A O 1
ATOM 1367 N N . ILE A 1 176 ? 10.797 34.188 11.938 1 96.38 176 ILE A N 1
ATOM 1368 C CA . ILE A 1 176 ? 11.852 33.562 11.156 1 96.38 176 ILE A CA 1
ATOM 1369 C C . ILE A 1 176 ? 13.203 33.844 11.797 1 96.38 176 ILE A C 1
ATOM 1371 O O . ILE A 1 176 ? 13.414 34.906 12.375 1 96.38 176 ILE A O 1
ATOM 1375 N N . ASP A 1 177 ? 13.969 32.844 11.859 1 92.38 177 ASP A N 1
ATOM 1376 C CA . ASP A 1 177 ? 15.375 33.031 12.211 1 92.38 177 ASP A CA 1
ATOM 1377 C C . ASP A 1 177 ? 16.266 32.875 10.984 1 92.38 177 ASP A C 1
ATOM 1379 O O . ASP A 1 177 ? 16.438 31.797 10.453 1 92.38 177 ASP A O 1
ATOM 1383 N N . ASN A 1 178 ? 16.906 33.938 10.586 1 84.44 178 ASN A N 1
ATOM 1384 C CA . ASN A 1 178 ? 17.672 33.969 9.352 1 84.44 178 ASN A CA 1
ATOM 1385 C C . ASN A 1 178 ? 19.094 33.469 9.562 1 84.44 178 ASN A C 1
ATOM 1387 O O . ASN A 1 178 ? 19.875 33.375 8.609 1 84.44 178 ASN A O 1
ATOM 1391 N N . ASP A 1 179 ? 19.328 33.125 10.75 1 86 179 ASP A N 1
ATOM 1392 C CA . ASP A 1 179 ? 20.641 32.531 11 1 86 179 ASP A CA 1
ATOM 1393 C C . ASP A 1 179 ? 20.75 31.156 10.359 1 86 179 ASP A C 1
ATOM 1395 O O . ASP A 1 179 ? 19.844 30.328 10.477 1 86 179 ASP A O 1
ATOM 1399 N N . LYS A 1 180 ? 21.891 30.938 9.719 1 76.94 180 LYS A N 1
ATOM 1400 C CA . LYS A 1 180 ? 22.125 29.641 9.078 1 76.94 180 LYS A CA 1
ATOM 1401 C C . LYS A 1 180 ? 22.156 28.516 10.109 1 76.94 180 LYS A C 1
ATOM 1403 O O . LYS A 1 180 ? 21.891 27.359 9.781 1 76.94 180 LYS A O 1
ATOM 1408 N N . LYS A 1 181 ? 22.469 28.922 11.289 1 84.88 181 LYS A N 1
ATOM 1409 C CA . LYS A 1 181 ? 22.609 27.922 12.352 1 84.88 181 LYS A CA 1
ATOM 1410 C C . LYS A 1 181 ? 21.344 27.859 13.195 1 84.88 181 LYS A C 1
ATOM 1412 O O . LYS A 1 181 ? 21.328 27.234 14.258 1 84.88 181 LYS A O 1
ATOM 1417 N N . ALA A 1 182 ? 20.344 28.5 12.711 1 88 182 ALA A N 1
ATOM 1418 C CA . ALA A 1 182 ? 19.078 28.516 13.453 1 88 182 ALA A CA 1
ATOM 1419 C C . ALA A 1 182 ? 18.562 27.094 13.688 1 88 182 ALA A C 1
ATOM 1421 O O . ALA A 1 182 ? 18.641 26.25 12.789 1 88 182 ALA A O 1
ATOM 1422 N N . GLN A 1 183 ? 18.141 26.875 14.93 1 93 183 GLN A N 1
ATOM 1423 C CA . GLN A 1 183 ? 17.547 25.578 15.273 1 93 183 GLN A CA 1
ATOM 1424 C C . GLN A 1 183 ? 16.031 25.688 15.398 1 93 183 GLN A C 1
ATOM 1426 O O . GLN A 1 183 ? 15.516 26.656 15.953 1 93 183 GLN A O 1
ATOM 1431 N N . ALA A 1 184 ? 15.383 24.656 14.914 1 94.75 184 ALA A N 1
ATOM 1432 C CA . ALA A 1 184 ? 13.922 24.641 14.891 1 94.75 184 ALA A CA 1
ATOM 1433 C C . ALA A 1 184 ? 13.352 24.859 16.297 1 94.75 184 ALA A C 1
ATOM 1435 O O . ALA A 1 184 ? 12.461 25.688 16.484 1 94.75 184 ALA A O 1
ATOM 1436 N N . PRO A 1 185 ? 13.891 24.172 17.359 1 97.19 185 PRO A N 1
ATOM 1437 C CA . PRO A 1 185 ? 13.336 24.375 18.688 1 97.19 185 PRO A CA 1
ATOM 1438 C C . PRO A 1 185 ? 13.422 25.828 19.156 1 97.19 185 PRO A C 1
ATOM 1440 O O . PRO A 1 185 ? 12.492 26.344 19.797 1 97.19 185 PRO A O 1
ATOM 1443 N N . SER A 1 186 ? 14.438 26.484 18.781 1 97.5 186 SER A N 1
ATOM 1444 C CA . SER A 1 186 ? 14.617 27.875 19.172 1 97.5 186 SER A CA 1
ATOM 1445 C C . SER A 1 186 ? 13.602 28.781 18.484 1 97.5 186 SER A C 1
ATOM 1447 O O . SER A 1 186 ? 13 29.656 19.125 1 97.5 186 SER A O 1
ATOM 1449 N N . VAL A 1 187 ? 13.398 28.594 17.234 1 98.06 187 VAL A N 1
ATOM 1450 C CA . VAL A 1 187 ? 12.461 29.391 16.469 1 98.06 187 VAL A CA 1
ATOM 1451 C C . VAL A 1 187 ? 11.047 29.219 17.016 1 98.06 187 VAL A C 1
ATOM 1453 O O . VAL A 1 187 ? 10.312 30.203 17.188 1 98.06 187 VAL A O 1
ATOM 1456 N N . LEU A 1 188 ? 10.672 28 17.281 1 98.69 188 LEU A N 1
ATOM 1457 C CA . LEU A 1 188 ? 9.328 27.703 17.766 1 98.69 188 LEU A CA 1
ATOM 1458 C C . LEU A 1 188 ? 9.117 28.266 19.172 1 98.69 188 LEU A C 1
ATOM 1460 O O . LEU A 1 188 ? 8.047 28.797 19.469 1 98.69 188 LEU A O 1
ATOM 1464 N N . SER A 1 189 ? 10.156 28.172 20.031 1 98.62 189 SER A N 1
ATOM 1465 C CA . SER A 1 189 ? 10.078 28.75 21.359 1 98.62 189 SER A CA 1
ATOM 1466 C C . SER A 1 189 ? 9.875 30.266 21.297 1 98.62 189 SER A C 1
ATOM 1468 O O . SER A 1 189 ? 9.031 30.812 22.016 1 98.62 189 SER A O 1
ATOM 1470 N N . GLN A 1 190 ? 10.625 30.859 20.453 1 98.38 190 GLN A N 1
ATOM 1471 C CA . GLN A 1 190 ? 10.508 32.312 20.266 1 98.38 190 GLN A CA 1
ATOM 1472 C C . GLN A 1 190 ? 9.102 32.688 19.797 1 98.38 190 GLN A C 1
ATOM 1474 O O . GLN A 1 190 ? 8.531 33.688 20.281 1 98.38 190 GLN A O 1
ATOM 1479 N N . ALA A 1 191 ? 8.586 31.938 18.875 1 98.81 191 ALA A N 1
ATOM 1480 C CA . ALA A 1 191 ? 7.266 32.219 18.312 1 98.81 191 ALA A CA 1
ATOM 1481 C C . ALA A 1 191 ? 6.176 32.094 19.375 1 98.81 191 ALA A C 1
ATOM 1483 O O . ALA A 1 191 ? 5.277 32.938 19.453 1 98.81 191 ALA A O 1
ATOM 1484 N N . VAL A 1 192 ? 6.258 31.078 20.172 1 98.81 192 VAL A N 1
ATOM 1485 C CA . VAL A 1 192 ? 5.25 30.844 21.203 1 98.81 192 VAL A CA 1
ATOM 1486 C C . VAL A 1 192 ? 5.32 31.938 22.25 1 98.81 192 VAL A C 1
ATOM 1488 O O . VAL A 1 192 ? 4.293 32.469 22.672 1 98.81 192 VAL A O 1
ATOM 1491 N N . LYS A 1 193 ? 6.492 32.344 22.641 1 98.69 193 LYS A N 1
ATOM 1492 C CA . LYS A 1 193 ? 6.668 33.406 23.609 1 98.69 193 LYS A CA 1
ATOM 1493 C C . LYS A 1 193 ? 6.129 34.75 23.078 1 98.69 193 LYS A C 1
ATOM 1495 O O . LYS A 1 193 ? 5.445 35.469 23.781 1 98.69 193 LYS A O 1
ATOM 1500 N N . ARG A 1 194 ? 6.461 35 21.844 1 98.69 194 ARG A N 1
ATOM 1501 C CA . ARG A 1 194 ? 5.941 36.188 21.219 1 98.69 194 ARG A CA 1
ATOM 1502 C C . ARG A 1 194 ? 4.422 36.156 21.125 1 98.69 194 ARG A C 1
ATOM 1504 O O . ARG A 1 194 ? 3.754 37.156 21.375 1 98.69 194 ARG A O 1
ATOM 1511 N N . GLY A 1 195 ? 3.896 35.031 20.703 1 98.62 195 GLY A N 1
ATOM 1512 C CA . GLY A 1 195 ? 2.453 34.875 20.625 1 98.62 195 GLY A CA 1
ATOM 1513 C C . GLY A 1 195 ? 1.754 35.188 21.938 1 98.62 195 GLY A C 1
ATOM 1514 O O . GLY A 1 195 ? 0.72 35.844 21.953 1 98.62 195 GLY A O 1
ATOM 1515 N N . LYS A 1 196 ? 2.357 34.688 22.984 1 97.94 196 LYS A N 1
ATOM 1516 C CA . LYS A 1 196 ? 1.829 34.938 24.328 1 97.94 196 LYS A CA 1
ATOM 1517 C C . LYS A 1 196 ? 1.926 36.438 24.688 1 97.94 196 LYS A C 1
ATOM 1519 O O . LYS A 1 196 ? 0.948 37.031 25.141 1 97.94 196 LYS A O 1
ATOM 1524 N N . ARG A 1 197 ? 3.018 37 24.438 1 98.25 197 ARG A N 1
ATOM 1525 C CA . ARG A 1 197 ? 3.305 38.375 24.828 1 98.25 197 ARG A CA 1
ATOM 1526 C C . ARG A 1 197 ? 2.439 39.375 24.031 1 98.25 197 ARG A C 1
ATOM 1528 O O . ARG A 1 197 ? 1.965 40.375 24.594 1 98.25 197 ARG A O 1
ATOM 1535 N N . GLU A 1 198 ? 2.244 39.062 22.781 1 98.44 198 GLU A N 1
ATOM 1536 C CA . GLU A 1 198 ? 1.613 40.062 21.891 1 98.44 198 GLU A CA 1
ATOM 1537 C C . GLU A 1 198 ? 0.145 39.719 21.656 1 98.44 198 GLU A C 1
ATOM 1539 O O . GLU A 1 198 ? -0.522 40.344 20.844 1 98.44 198 GLU A O 1
ATOM 1544 N N . GLY A 1 199 ? -0.375 38.688 22.266 1 97.31 199 GLY A N 1
ATOM 1545 C CA . GLY A 1 199 ? -1.799 38.375 22.281 1 97.31 199 GLY A CA 1
ATOM 1546 C C . GLY A 1 199 ? -2.295 37.781 20.984 1 97.31 199 GLY A C 1
ATOM 1547 O O . GLY A 1 199 ? -3.35 38.156 20.469 1 97.31 199 GLY A O 1
ATOM 1548 N N . PHE A 1 200 ? -1.575 36.906 20.359 1 98.31 200 PHE A N 1
ATOM 1549 C CA . PHE A 1 200 ? -2.041 36.188 19.203 1 98.31 200 PHE A CA 1
ATOM 1550 C C . PHE A 1 200 ? -3.064 35.125 19.594 1 98.31 200 PHE A C 1
ATOM 1552 O O . PHE A 1 200 ? -3.066 34.656 20.734 1 98.31 200 PHE A O 1
ATOM 1559 N N . ASP A 1 201 ? -3.992 34.875 18.703 1 97.88 201 ASP A N 1
ATOM 1560 C CA . ASP A 1 201 ? -4.984 33.844 18.953 1 97.88 201 ASP A CA 1
ATOM 1561 C C . ASP A 1 201 ? -4.398 32.438 18.703 1 97.88 201 ASP A C 1
ATOM 1563 O O . ASP A 1 201 ? -4.691 31.5 19.438 1 97.88 201 ASP A O 1
ATOM 1567 N N . VAL A 1 202 ? -3.604 32.312 17.641 1 98.44 202 VAL A N 1
ATOM 1568 C CA . VAL A 1 202 ? -3.086 31.016 17.219 1 98.44 202 VAL A CA 1
ATOM 1569 C C . VAL A 1 202 ? -1.63 31.156 16.781 1 98.44 202 VAL A C 1
ATOM 1571 O O . VAL A 1 202 ? -1.273 32.125 16.109 1 98.44 202 VAL A O 1
ATOM 1574 N N . VAL A 1 203 ? -0.787 30.234 17.219 1 98.88 203 VAL A N 1
ATOM 1575 C CA . VAL A 1 203 ? 0.569 30.078 16.703 1 98.88 203 VAL A CA 1
ATOM 1576 C C . VAL A 1 203 ? 0.667 28.781 15.898 1 98.88 203 VAL A C 1
ATOM 1578 O O . VAL A 1 203 ? 0.345 27.703 16.406 1 98.88 203 VAL A O 1
ATOM 1581 N N . LEU A 1 204 ? 1.032 28.875 14.625 1 98.88 204 LEU A N 1
ATOM 1582 C CA . LEU A 1 204 ? 1.2 27.734 13.734 1 98.88 204 LEU A CA 1
ATOM 1583 C C . LEU A 1 204 ? 2.678 27.422 13.523 1 98.88 204 LEU A C 1
ATOM 1585 O O . LEU A 1 204 ? 3.406 28.219 12.922 1 98.88 204 LEU A O 1
ATOM 1589 N N . CYS A 1 205 ? 3.061 26.266 13.961 1 98.81 205 CYS A N 1
ATOM 1590 C CA . CYS A 1 205 ? 4.473 25.906 13.961 1 98.81 205 CYS A CA 1
ATOM 1591 C C . CYS A 1 205 ? 4.781 24.906 12.852 1 98.81 205 CYS A C 1
ATOM 1593 O O . CYS A 1 205 ? 4.375 23.734 12.93 1 98.81 205 CYS A O 1
ATOM 1595 N N . ASP A 1 206 ? 5.5 25.297 11.836 1 97.88 206 ASP A N 1
ATOM 1596 C CA . ASP A 1 206 ? 6.043 24.391 10.836 1 97.88 206 ASP A CA 1
ATOM 1597 C C . ASP A 1 206 ? 7.281 23.672 11.359 1 97.88 206 ASP A C 1
ATOM 1599 O O . ASP A 1 206 ? 7.879 24.094 12.352 1 97.88 206 ASP A O 1
ATOM 1603 N N . THR A 1 207 ? 7.527 22.562 10.844 1 95.06 207 THR A N 1
ATOM 1604 C CA . THR A 1 207 ? 8.719 21.812 11.227 1 95.06 207 THR A CA 1
ATOM 1605 C C . THR A 1 207 ? 9.406 21.219 10 1 95.06 207 THR A C 1
ATOM 1607 O O . THR A 1 207 ? 8.82 21.172 8.914 1 95.06 207 THR A O 1
ATOM 1610 N N . SER A 1 208 ? 10.641 20.859 10.188 1 88.31 208 SER A N 1
ATOM 1611 C CA . SER A 1 208 ? 11.344 20.125 9.133 1 88.31 208 SER A CA 1
ATOM 1612 C C . SER A 1 208 ? 10.75 18.734 8.93 1 88.31 208 SER A C 1
ATOM 1614 O O . SER A 1 208 ? 10.367 18.078 9.898 1 88.31 208 SER A O 1
ATOM 1616 N N . GLY A 1 209 ? 10.516 18.516 7.535 1 81.25 209 GLY A N 1
ATOM 1617 C CA . GLY A 1 209 ? 10.062 17.172 7.238 1 81.25 209 GLY A CA 1
ATOM 1618 C C . GLY A 1 209 ? 11.156 16.125 7.391 1 81.25 209 GLY A C 1
ATOM 1619 O O . GLY A 1 209 ? 12.328 16.406 7.125 1 81.25 209 GLY A O 1
ATOM 1620 N N . ARG A 1 210 ? 10.75 15.109 8.047 1 62.28 210 ARG A N 1
ATOM 1621 C CA . ARG A 1 210 ? 11.727 14.055 8.297 1 62.28 210 ARG A CA 1
ATOM 1622 C C . ARG A 1 210 ? 11.156 12.688 7.906 1 62.28 210 ARG A C 1
ATOM 1624 O O . ARG A 1 210 ? 10 12.391 8.188 1 62.28 210 ARG A O 1
ATOM 1631 N N . LEU A 1 211 ? 11.688 12.234 6.754 1 56.31 211 LEU A N 1
ATOM 1632 C CA . LEU A 1 211 ? 11.188 10.883 6.523 1 56.31 211 LEU A CA 1
ATOM 1633 C C . LEU A 1 211 ? 11.438 10 7.738 1 56.31 211 LEU A C 1
ATOM 1635 O O . LEU A 1 211 ? 10.523 9.312 8.211 1 56.31 211 LEU A O 1
ATOM 1639 N N . HIS A 1 212 ? 12.75 9.352 7.727 1 51.81 212 HIS A N 1
ATOM 1640 C CA . HIS A 1 212 ? 13.125 8.289 8.648 1 51.81 212 HIS A CA 1
ATOM 1641 C C . HIS A 1 212 ? 13.508 8.852 10.016 1 51.81 212 HIS A C 1
ATOM 1643 O O . HIS A 1 212 ? 13.836 10.031 10.133 1 51.81 212 HIS A O 1
ATOM 1649 N N . THR A 1 213 ? 13.172 7.996 11.023 1 49.06 213 THR A N 1
ATOM 1650 C CA . THR A 1 213 ? 13.672 7.941 12.391 1 49.06 213 THR A CA 1
ATOM 1651 C C . THR A 1 213 ? 15.148 8.328 12.445 1 49.06 213 THR A C 1
ATOM 1653 O O . THR A 1 213 ? 16.016 7.477 12.664 1 49.06 213 THR A O 1
ATOM 1656 N N . ASN A 1 214 ? 15.477 8.953 11.422 1 54.19 214 ASN A N 1
ATOM 1657 C CA . ASN A 1 214 ? 16.781 9.484 11.773 1 54.19 214 ASN A CA 1
ATOM 1658 C C . ASN A 1 214 ? 16.781 10.094 13.172 1 54.19 214 ASN A C 1
ATOM 1660 O O . ASN A 1 214 ? 16.031 11.031 13.445 1 54.19 214 ASN A O 1
ATOM 1664 N N . TYR A 1 215 ? 17.266 9.25 13.898 1 59.72 215 TYR A N 1
ATOM 1665 C CA . TYR A 1 215 ? 17.344 9.547 15.32 1 59.72 215 TYR A CA 1
ATOM 1666 C C . TYR A 1 215 ? 17.547 11.047 15.555 1 59.72 215 TYR A C 1
ATOM 1668 O O . TYR A 1 215 ? 16.891 11.633 16.422 1 59.72 215 TYR A O 1
ATOM 1676 N N . GLY A 1 216 ? 18.188 11.625 14.578 1 67.5 216 GLY A N 1
ATOM 1677 C CA . GLY A 1 216 ? 18.469 13.031 14.812 1 67.5 216 GLY A CA 1
ATOM 1678 C C . GLY A 1 216 ? 17.266 13.93 14.562 1 67.5 216 GLY A C 1
ATOM 1679 O O . GLY A 1 216 ? 16.922 14.766 15.398 1 67.5 216 GLY A O 1
ATOM 1680 N N . LEU A 1 217 ? 16.609 13.617 13.469 1 70.19 217 LEU A N 1
ATOM 1681 C CA . LEU A 1 217 ? 15.484 14.484 13.156 1 70.19 217 LEU A CA 1
ATOM 1682 C C . LEU A 1 217 ? 14.312 14.203 14.094 1 70.19 217 LEU A C 1
ATOM 1684 O O . LEU A 1 217 ? 13.633 15.133 14.531 1 70.19 217 LEU A O 1
ATOM 1688 N N . MET A 1 218 ? 14.109 12.992 14.391 1 81.06 218 MET A N 1
ATOM 1689 C CA . MET A 1 218 ? 13.055 12.656 15.336 1 81.06 218 MET A CA 1
ATOM 1690 C C . MET A 1 218 ? 13.328 13.273 16.703 1 81.06 218 MET A C 1
ATOM 1692 O O . MET A 1 218 ? 12.414 13.742 17.375 1 81.06 218 MET A O 1
ATOM 1696 N N . GLU A 1 219 ? 14.562 13.398 16.984 1 86.81 219 GLU A N 1
ATOM 1697 C CA . GLU A 1 219 ? 14.953 14.039 18.25 1 86.81 219 GLU A CA 1
ATOM 1698 C C . GLU A 1 219 ? 14.664 15.539 18.203 1 86.81 219 GLU A C 1
ATOM 1700 O O . GLU A 1 219 ? 14.312 16.125 19.234 1 86.81 219 GLU A O 1
ATOM 1705 N N . GLU A 1 220 ? 14.82 16.031 17.125 1 90.56 220 GLU A N 1
ATOM 1706 C CA . GLU A 1 220 ? 14.516 17.453 16.984 1 90.56 220 GLU A CA 1
ATOM 1707 C C . GLU A 1 220 ? 13.031 17.719 17.219 1 90.56 220 GLU A C 1
ATOM 1709 O O . GLU A 1 220 ? 12.664 18.703 17.859 1 90.56 220 GLU A O 1
ATOM 1714 N N . LEU A 1 221 ? 12.195 16.844 16.703 1 93.31 221 LEU A N 1
ATOM 1715 C CA . LEU A 1 221 ? 10.766 17.016 16.891 1 93.31 221 LEU A CA 1
ATOM 1716 C C . LEU A 1 221 ? 10.406 16.922 18.375 1 93.31 221 LEU A C 1
ATOM 1718 O O . LEU A 1 221 ? 9.555 17.672 18.859 1 93.31 221 LEU A O 1
ATOM 1722 N N . VAL A 1 222 ? 11.078 16.047 19.031 1 94.75 222 VAL A N 1
ATOM 1723 C CA . VAL A 1 222 ? 10.867 15.914 20.469 1 94.75 222 VAL A CA 1
ATOM 1724 C C . VAL A 1 222 ? 11.297 17.203 21.172 1 94.75 222 VAL A C 1
ATOM 1726 O O . VAL A 1 222 ? 10.586 17.703 22.047 1 94.75 222 VAL A O 1
ATOM 1729 N N . SER A 1 223 ? 12.414 17.688 20.781 1 96.38 223 SER A N 1
ATOM 1730 C CA . SER A 1 223 ? 12.914 18.938 21.344 1 96.38 223 SER A CA 1
ATOM 1731 C C . SER A 1 223 ? 11.961 20.094 21.062 1 96.38 223 SER A C 1
ATOM 1733 O O . SER A 1 223 ? 11.734 20.938 21.922 1 96.38 223 SER A O 1
ATOM 1735 N N . CYS A 1 224 ? 11.422 20.141 19.891 1 97.38 224 CYS A N 1
ATOM 1736 C CA . CYS A 1 224 ? 10.445 21.172 19.547 1 97.38 224 CYS A CA 1
ATOM 1737 C C . CYS A 1 224 ? 9.234 21.109 20.469 1 97.38 224 CYS A C 1
ATOM 1739 O O . CYS A 1 224 ? 8.805 22.125 21.016 1 97.38 224 CYS A O 1
ATOM 1741 N N . LYS A 1 225 ? 8.719 19.938 20.594 1 97.94 225 LYS A N 1
ATOM 1742 C CA . LYS A 1 225 ? 7.566 19.734 21.484 1 97.94 225 LYS A CA 1
ATOM 1743 C C . LYS A 1 225 ? 7.875 20.188 22.906 1 97.94 225 LYS A C 1
ATOM 1745 O O . LYS A 1 225 ? 7.07 20.891 23.531 1 97.94 225 LYS A O 1
ATOM 1750 N N . LYS A 1 226 ? 9.039 19.906 23.391 1 98.31 226 LYS A N 1
ATOM 1751 C CA . LYS A 1 226 ? 9.445 20.219 24.766 1 98.31 226 LYS A CA 1
ATOM 1752 C C . LYS A 1 226 ? 9.57 21.734 24.953 1 98.31 226 LYS A C 1
ATOM 1754 O O . LYS A 1 226 ? 9.109 22.266 25.953 1 98.31 226 LYS A O 1
ATOM 1759 N N . VAL A 1 227 ? 10.211 22.359 24.047 1 98.44 227 VAL A N 1
ATOM 1760 C CA . VAL A 1 227 ? 10.461 23.797 24.219 1 98.44 227 VAL A CA 1
ATOM 1761 C C . VAL A 1 227 ? 9.148 24.562 24.109 1 98.44 227 VAL A C 1
ATOM 1763 O O . VAL A 1 227 ? 8.984 25.609 24.75 1 98.44 227 VAL A O 1
ATOM 1766 N N . ILE A 1 228 ? 8.266 24.078 23.234 1 98.75 228 ILE A N 1
ATOM 1767 C CA . ILE A 1 228 ? 6.941 24.688 23.141 1 98.75 228 ILE A CA 1
ATOM 1768 C C . ILE A 1 228 ? 6.223 24.562 24.484 1 98.75 228 ILE A C 1
ATOM 1770 O O . ILE A 1 228 ? 5.68 25.547 25 1 98.75 228 ILE A O 1
ATOM 1774 N N . ALA A 1 229 ? 6.285 23.406 25.078 1 98.5 229 ALA A N 1
ATOM 1775 C CA . ALA A 1 229 ? 5.625 23.156 26.359 1 98.5 229 ALA A CA 1
ATOM 1776 C C . ALA A 1 229 ? 6.23 24 27.469 1 98.5 229 ALA A C 1
ATOM 1778 O O . ALA A 1 229 ? 5.523 24.453 28.375 1 98.5 229 ALA A O 1
ATOM 1779 N N . LYS A 1 230 ? 7.465 24.172 27.422 1 98.44 230 LYS A N 1
ATOM 1780 C CA . LYS A 1 230 ? 8.156 25 28.391 1 98.44 230 LYS A CA 1
ATOM 1781 C C . LYS A 1 230 ? 7.73 26.469 28.266 1 98.44 230 LYS A C 1
ATOM 1783 O O . LYS A 1 230 ? 7.547 27.156 29.281 1 98.44 230 LYS A O 1
ATOM 1788 N N . ALA A 1 231 ? 7.598 26.922 27.062 1 98.31 231 ALA A N 1
ATOM 1789 C CA . ALA A 1 231 ? 7.23 28.312 26.797 1 98.31 231 ALA A CA 1
ATOM 1790 C C . ALA A 1 231 ? 5.77 28.562 27.172 1 98.31 231 ALA A C 1
ATOM 1792 O O . ALA A 1 231 ? 5.41 29.672 27.562 1 98.31 231 ALA A O 1
ATOM 1793 N N . LEU A 1 232 ? 4.945 27.578 27.031 1 98.12 232 LEU A N 1
ATOM 1794 C CA . LEU A 1 232 ? 3.516 27.688 27.312 1 98.12 232 LEU A CA 1
ATOM 1795 C C . LEU A 1 232 ? 2.953 26.344 27.781 1 98.12 232 LEU A C 1
ATOM 1797 O O . LEU A 1 232 ? 2.611 25.5 26.969 1 98.12 232 LEU A O 1
ATOM 1801 N N . PRO A 1 233 ? 2.785 26.141 29.094 1 96.19 233 PRO A N 1
ATOM 1802 C CA . PRO A 1 233 ? 2.252 24.891 29.609 1 96.19 233 PRO A CA 1
ATOM 1803 C C . PRO A 1 233 ? 0.934 24.484 28.938 1 96.19 233 PRO A C 1
ATOM 1805 O O . PRO A 1 233 ? 0.035 25.312 28.797 1 96.19 233 PRO A O 1
ATOM 1808 N N . GLY A 1 234 ? 0.84 23.234 28.484 1 95.44 234 GLY A N 1
ATOM 1809 C CA . GLY A 1 234 ? -0.347 22.75 27.812 1 95.44 234 GLY A CA 1
ATOM 1810 C C . GLY A 1 234 ? -0.215 22.734 26.297 1 95.44 234 GLY A C 1
ATOM 1811 O O . GLY A 1 234 ? -1.025 22.125 25.609 1 95.44 234 GLY A O 1
ATOM 1812 N N . ALA A 1 235 ? 0.738 23.469 25.828 1 97.38 235 ALA A N 1
ATOM 1813 C CA . ALA A 1 235 ? 1.032 23.469 24.406 1 97.38 235 ALA A CA 1
ATOM 1814 C C . ALA A 1 235 ? 2.047 22.391 24.047 1 97.38 235 ALA A C 1
ATOM 1816 O O . ALA A 1 235 ? 2.818 21.953 24.906 1 97.38 235 ALA A O 1
ATOM 1817 N N . PRO A 1 236 ? 2.061 21.906 22.875 1 98.44 236 PRO A N 1
ATOM 1818 C CA . PRO A 1 236 ? 1.134 22.25 21.797 1 98.44 236 PRO A CA 1
ATOM 1819 C C . PRO A 1 236 ? -0.268 21.688 22.016 1 98.44 236 PRO A C 1
ATOM 1821 O O . PRO A 1 236 ? -0.419 20.609 22.609 1 98.44 236 PRO A O 1
ATOM 1824 N N . ASN A 1 237 ? -1.257 22.422 21.578 1 97.81 237 ASN A N 1
ATOM 1825 C CA . ASN A 1 237 ? -2.643 21.969 21.672 1 97.81 237 ASN A CA 1
ATOM 1826 C C . ASN A 1 237 ? -2.93 20.844 20.672 1 97.81 237 ASN A C 1
ATOM 1828 O O . ASN A 1 237 ? -3.66 19.906 21 1 97.81 237 ASN A O 1
ATOM 1832 N N . GLU A 1 238 ? -2.375 20.984 19.484 1 98.06 238 GLU A N 1
ATOM 1833 C CA . GLU A 1 238 ? -2.469 19.984 18.438 1 98.06 238 GLU A CA 1
ATOM 1834 C C . GLU A 1 238 ? -1.095 19.656 17.844 1 98.06 238 GLU A C 1
ATOM 1836 O O . GLU A 1 238 ? -0.278 20.562 17.641 1 98.06 238 GLU A O 1
ATOM 1841 N N . ILE A 1 239 ? -0.853 18.453 17.656 1 98.44 239 ILE A N 1
ATOM 1842 C CA . ILE A 1 239 ? 0.22 17.969 16.797 1 98.44 239 ILE A CA 1
ATOM 1843 C C . ILE A 1 239 ? -0.373 17.219 15.602 1 98.44 239 ILE A C 1
ATOM 1845 O O . ILE A 1 239 ? -0.817 16.078 15.734 1 98.44 239 ILE A O 1
ATOM 1849 N N . LEU A 1 240 ? -0.328 17.906 14.414 1 98.5 240 LEU A N 1
ATOM 1850 C CA . LEU A 1 240 ? -0.966 17.359 13.219 1 98.5 240 LEU A CA 1
ATOM 1851 C C . LEU A 1 240 ? 0.066 16.734 12.289 1 98.5 240 LEU A C 1
ATOM 1853 O O . LEU A 1 240 ? 1.024 17.391 11.875 1 98.5 240 LEU A O 1
ATOM 1857 N N . LEU A 1 241 ? -0.156 15.461 12.008 1 97.31 241 LEU A N 1
ATOM 1858 C CA . LEU A 1 241 ? 0.693 14.758 11.055 1 97.31 241 LEU A CA 1
ATOM 1859 C C . LEU A 1 241 ? 0.11 14.836 9.648 1 97.31 241 LEU A C 1
ATOM 1861 O O . LEU A 1 241 ? -1.026 14.414 9.414 1 97.31 241 LEU A O 1
ATOM 1865 N N . VAL A 1 242 ? 0.913 15.406 8.75 1 97.31 242 VAL A N 1
ATOM 1866 C CA . VAL A 1 242 ? 0.509 15.461 7.348 1 97.31 242 VAL A CA 1
ATOM 1867 C C . VAL A 1 242 ? 0.941 14.18 6.633 1 97.31 242 VAL A C 1
ATOM 1869 O O . VAL A 1 242 ? 2.121 13.82 6.648 1 97.31 242 VAL A O 1
ATOM 1872 N N . LEU A 1 243 ? -0.076 13.523 6.02 1 95.75 243 LEU A N 1
ATOM 1873 C CA . LEU A 1 243 ? 0.159 12.281 5.285 1 95.75 243 LEU A CA 1
ATOM 1874 C C . LEU A 1 243 ? -0.207 12.445 3.812 1 95.75 243 LEU A C 1
ATOM 1876 O O . LEU A 1 243 ? -1.249 13.016 3.486 1 95.75 243 LEU A O 1
ATOM 1880 N N . ASP A 1 244 ? 0.683 11.906 2.959 1 94.81 244 ASP A N 1
ATOM 1881 C CA . ASP A 1 244 ? 0.535 11.984 1.509 1 94.81 244 ASP A CA 1
ATOM 1882 C C . ASP A 1 244 ? -0.274 10.805 0.973 1 94.81 244 ASP A C 1
ATOM 1884 O O . ASP A 1 244 ? 0.184 9.664 1.014 1 94.81 244 ASP A O 1
ATOM 1888 N N . GLY A 1 245 ? -1.411 11.102 0.354 1 94.25 245 GLY A N 1
ATOM 1889 C CA . GLY A 1 245 ? -2.309 10.07 -0.135 1 94.25 245 GLY A CA 1
ATOM 1890 C C . GLY A 1 245 ? -1.7 9.227 -1.239 1 94.25 245 GLY A C 1
ATOM 1891 O O . GLY A 1 245 ? -2.102 8.078 -1.443 1 94.25 245 GLY A O 1
ATOM 1892 N N . THR A 1 246 ? -0.735 9.711 -1.946 1 92.44 246 THR A N 1
ATOM 1893 C CA . THR A 1 246 ? -0.131 8.992 -3.062 1 92.44 246 THR A CA 1
ATOM 1894 C C . THR A 1 246 ? 0.694 7.812 -2.561 1 92.44 246 THR A C 1
ATOM 1896 O O . THR A 1 246 ? 1.038 6.914 -3.332 1 92.44 246 THR A O 1
ATOM 1899 N N . THR A 1 247 ? 0.988 7.734 -1.251 1 92.31 247 THR A N 1
ATOM 1900 C CA . THR A 1 247 ? 1.815 6.66 -0.713 1 92.31 247 THR A CA 1
ATOM 1901 C C . THR A 1 247 ? 0.949 5.504 -0.229 1 92.31 247 THR A C 1
ATOM 1903 O O . THR A 1 247 ? 1.462 4.426 0.085 1 92.31 247 THR A O 1
ATOM 1906 N N . GLY A 1 248 ? -0.343 5.688 -0.183 1 91.69 248 GLY A N 1
ATOM 1907 C CA . GLY A 1 248 ? -1.26 4.621 0.187 1 91.69 248 GLY A CA 1
ATOM 1908 C C . GLY A 1 248 ? -0.985 4.047 1.565 1 91.69 248 GLY A C 1
ATOM 1909 O O . GLY A 1 248 ? -0.854 4.793 2.537 1 91.69 248 GLY A O 1
ATOM 1910 N N . LEU A 1 249 ? -0.875 2.742 1.68 1 91.75 249 LEU A N 1
ATOM 1911 C CA . LEU A 1 249 ? -0.775 2.057 2.963 1 91.75 249 LEU A CA 1
ATOM 1912 C C . LEU A 1 249 ? 0.599 2.27 3.588 1 91.75 249 LEU A C 1
ATOM 1914 O O . LEU A 1 249 ? 0.806 1.96 4.766 1 91.75 249 LEU A O 1
ATOM 1918 N N . ASN A 1 250 ? 1.524 2.826 2.877 1 90.69 250 ASN A N 1
ATOM 1919 C CA . ASN A 1 250 ? 2.805 3.201 3.465 1 90.69 250 ASN A CA 1
ATOM 1920 C C . ASN A 1 250 ? 2.627 4.195 4.609 1 90.69 250 ASN A C 1
ATOM 1922 O O . ASN A 1 250 ? 3.48 4.289 5.492 1 90.69 250 ASN A O 1
ATOM 1926 N N . MET A 1 251 ? 1.566 4.883 4.598 1 92.5 251 MET A N 1
ATOM 1927 C CA . MET A 1 251 ? 1.345 5.938 5.586 1 92.5 251 MET A CA 1
ATOM 1928 C C . MET A 1 251 ? 1.136 5.34 6.977 1 92.5 251 MET A C 1
ATOM 1930 O O . MET A 1 251 ? 1.365 6.012 7.984 1 92.5 251 MET A O 1
ATOM 1934 N N . LEU A 1 252 ? 0.721 4.039 7.047 1 91.94 252 LEU A N 1
ATOM 1935 C CA . LEU A 1 252 ? 0.44 3.43 8.344 1 91.94 252 LEU A CA 1
ATOM 1936 C C . LEU A 1 252 ? 1.703 3.359 9.195 1 91.94 252 LEU A C 1
ATOM 193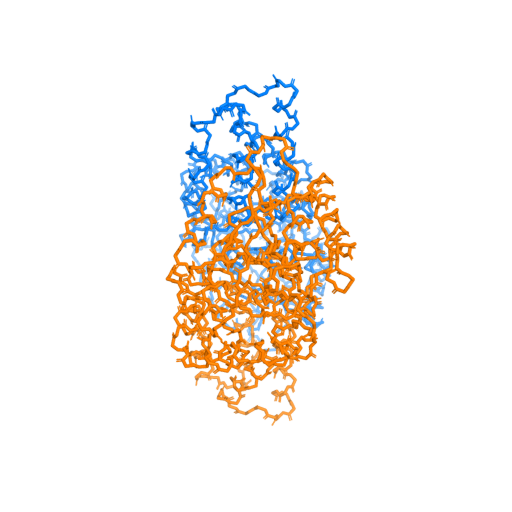8 O O . LEU A 1 252 ? 1.706 3.805 10.344 1 91.94 252 LEU A O 1
ATOM 1942 N N . GLN A 1 253 ? 2.752 2.885 8.664 1 88.31 253 GLN A N 1
ATOM 1943 C CA . GLN A 1 253 ? 4.008 2.785 9.406 1 88.31 253 GLN A CA 1
ATOM 1944 C C . GLN A 1 253 ? 4.57 4.168 9.727 1 88.31 253 GLN A C 1
ATOM 1946 O O . GLN A 1 253 ? 5.117 4.387 10.805 1 88.31 253 GLN A O 1
ATOM 1951 N N . GLN A 1 254 ? 4.449 5.016 8.766 1 89 254 GLN A N 1
ATOM 1952 C CA . GLN A 1 254 ? 4.875 6.395 8.992 1 89 254 GLN A CA 1
ATOM 1953 C C . GLN A 1 254 ? 4.145 7.008 10.18 1 89 254 GLN A C 1
ATOM 1955 O O . GLN A 1 254 ? 4.77 7.613 11.055 1 89 254 GLN A O 1
ATOM 1960 N N . ALA A 1 255 ? 2.869 6.863 10.188 1 93.5 255 ALA A N 1
ATOM 1961 C CA . ALA A 1 255 ? 2.041 7.438 11.25 1 93.5 255 ALA A CA 1
ATOM 1962 C C . ALA A 1 255 ? 2.391 6.832 12.602 1 93.5 255 ALA A C 1
ATOM 1964 O O . ALA A 1 255 ? 2.443 7.543 13.609 1 93.5 255 ALA A O 1
ATOM 1965 N N . LYS A 1 256 ? 2.652 5.578 12.656 1 92.56 256 LYS A N 1
ATOM 1966 C CA . LYS A 1 256 ? 3.049 4.918 13.891 1 92.56 256 LYS A CA 1
ATOM 1967 C C . LYS A 1 256 ? 4.344 5.508 14.445 1 92.56 256 LYS A C 1
ATOM 1969 O O . LYS A 1 256 ? 4.445 5.793 15.641 1 92.56 256 LYS A O 1
ATOM 1974 N N . GLU A 1 257 ? 5.242 5.695 13.586 1 88 257 GLU A N 1
ATOM 1975 C CA . GLU A 1 257 ? 6.547 6.199 14 1 88 257 GLU A CA 1
ATOM 1976 C C . GLU A 1 257 ? 6.441 7.617 14.555 1 88 257 GLU A C 1
ATOM 1978 O O . GLU A 1 257 ? 6.992 7.918 15.617 1 88 257 GLU A O 1
ATOM 1983 N N . PHE A 1 258 ? 5.789 8.461 13.844 1 92.5 258 PHE A N 1
ATOM 1984 C CA . PHE A 1 258 ? 5.617 9.828 14.32 1 92.5 258 PHE A CA 1
ATOM 1985 C C . PHE A 1 258 ? 4.852 9.852 15.641 1 92.5 258 PHE A C 1
ATOM 1987 O O . PHE A 1 258 ? 5.172 10.633 16.547 1 92.5 258 PHE A O 1
ATOM 1994 N N . ASN A 1 259 ? 3.855 9.008 15.742 1 94.81 259 ASN A N 1
ATOM 1995 C CA . ASN A 1 259 ? 3.049 8.961 16.953 1 94.81 259 ASN A CA 1
ATOM 1996 C C . ASN A 1 259 ? 3.877 8.523 18.156 1 94.81 259 ASN A C 1
ATOM 1998 O O . ASN A 1 259 ? 3.748 9.086 19.25 1 94.81 259 ASN A O 1
ATOM 2002 N N . ASP A 1 260 ? 4.727 7.566 17.984 1 92.25 260 ASP A N 1
ATOM 2003 C CA . ASP A 1 260 ? 5.586 7.059 19.047 1 92.25 260 ASP A CA 1
ATOM 2004 C C . ASP A 1 260 ? 6.543 8.141 19.531 1 92.25 260 ASP A C 1
ATOM 2006 O O . ASP A 1 260 ? 6.891 8.172 20.719 1 92.25 260 ASP A O 1
ATOM 2010 N N . VAL A 1 261 ? 6.824 9.008 18.672 1 90.69 261 VAL A N 1
ATOM 2011 C CA . VAL A 1 261 ? 7.883 9.961 18.969 1 90.69 261 VAL A CA 1
ATOM 2012 C C . VAL A 1 261 ? 7.285 11.219 19.594 1 90.69 261 VAL A C 1
ATOM 2014 O O . VAL A 1 261 ? 7.82 11.742 20.578 1 90.69 261 VAL A O 1
ATOM 2017 N N . VAL A 1 262 ? 6.191 11.734 19 1 94.75 262 VAL A N 1
ATOM 2018 C CA . VAL A 1 262 ? 5.777 13.055 19.453 1 94.75 262 VAL A CA 1
ATOM 2019 C C . VAL A 1 262 ? 4.305 13.031 19.859 1 94.75 262 VAL A C 1
ATOM 2021 O O . VAL A 1 262 ? 3.771 14.016 20.359 1 94.75 262 VAL A O 1
ATOM 2024 N N . GLY A 1 263 ? 3.648 11.93 19.734 1 96.06 263 GLY A N 1
ATOM 2025 C CA . GLY A 1 263 ? 2.238 11.852 20.078 1 96.06 263 GLY A CA 1
ATOM 2026 C C . GLY A 1 263 ? 1.354 12.68 19.172 1 96.06 263 GLY A C 1
ATOM 2027 O O . GLY A 1 263 ? 1.096 13.852 19.438 1 96.06 263 GLY A O 1
ATOM 2028 N N . ILE A 1 264 ? 0.778 12.062 18.125 1 96.88 264 ILE A N 1
ATOM 2029 C CA . ILE A 1 264 ? -0.032 12.727 17.109 1 96.88 264 ILE A CA 1
ATOM 2030 C C . ILE A 1 264 ? -1.464 12.883 17.625 1 96.88 264 ILE A C 1
ATOM 2032 O O . ILE A 1 264 ? -2.031 11.953 18.203 1 96.88 264 ILE A O 1
ATOM 2036 N N . THR A 1 265 ? -2.053 14.102 17.359 1 97.38 265 THR A N 1
ATOM 2037 C CA . THR A 1 265 ? -3.41 14.344 17.844 1 97.38 265 THR A CA 1
ATOM 2038 C C . THR A 1 265 ? -4.402 14.328 16.688 1 97.38 265 THR A C 1
ATOM 2040 O O . THR A 1 265 ? -5.613 14.258 16.891 1 97.38 265 THR A O 1
ATOM 2043 N N . GLY A 1 266 ? -3.941 14.438 15.453 1 97.56 266 GLY A N 1
ATOM 2044 C CA . GLY A 1 266 ? -4.781 14.43 14.266 1 97.56 266 GLY A CA 1
ATOM 2045 C C . GLY A 1 266 ? -3.992 14.297 12.977 1 97.56 266 GLY A C 1
ATOM 2046 O O . GLY A 1 266 ? -2.783 14.539 12.961 1 97.56 266 GLY A O 1
ATOM 2047 N N . PHE A 1 267 ? -4.727 13.961 11.914 1 97.75 267 PHE A N 1
ATOM 2048 C CA . PHE A 1 267 ? -4.117 13.828 10.602 1 97.75 267 PHE A CA 1
ATOM 2049 C C . PHE A 1 267 ? -4.613 14.922 9.656 1 97.75 267 PHE A C 1
ATOM 2051 O O . PHE A 1 267 ? -5.766 15.352 9.75 1 97.75 267 PHE A O 1
ATOM 2058 N N . ILE A 1 268 ? -3.723 15.352 8.82 1 97.75 268 ILE A N 1
ATOM 2059 C CA . ILE A 1 268 ? -4.07 16.031 7.578 1 97.75 268 ILE A CA 1
ATOM 2060 C C . ILE A 1 268 ? -3.682 15.156 6.387 1 97.75 268 ILE A C 1
ATOM 2062 O O . ILE A 1 268 ? -2.51 14.805 6.223 1 97.75 268 ILE A O 1
ATOM 2066 N N . LEU A 1 269 ? -4.668 14.805 5.582 1 96.31 269 LEU A N 1
ATOM 2067 C CA . LEU A 1 269 ? -4.383 14.008 4.395 1 96.31 269 LEU A CA 1
ATOM 2068 C C . LEU A 1 269 ? -4.332 14.891 3.15 1 96.31 269 LEU A C 1
ATOM 2070 O O . LEU A 1 269 ? -5.238 15.688 2.912 1 96.31 269 LEU A O 1
ATOM 2074 N N . THR A 1 270 ? -3.258 14.703 2.391 1 96.12 270 THR A N 1
ATOM 2075 C CA . THR A 1 270 ? -3.092 15.555 1.215 1 96.12 270 THR A CA 1
ATOM 2076 C C . THR A 1 270 ? -2.998 14.703 -0.053 1 96.12 270 THR A C 1
ATOM 2078 O O . THR A 1 270 ? -2.832 13.484 0.018 1 96.12 270 THR A O 1
ATOM 2081 N N . LYS A 1 271 ? -3.295 15.266 -1.231 1 94.12 271 LYS A N 1
ATOM 2082 C CA . LYS A 1 271 ? -3.088 14.734 -2.578 1 94.12 271 LYS A CA 1
ATOM 2083 C C . LYS A 1 271 ? -4 13.547 -2.846 1 94.12 271 LYS A C 1
ATOM 2085 O O . LYS A 1 271 ? -3.625 12.617 -3.57 1 94.12 271 LYS A O 1
ATOM 2090 N N . LEU A 1 272 ? -5.117 13.492 -2.209 1 90.25 272 LEU A N 1
ATOM 2091 C CA . LEU A 1 272 ? -6.062 12.398 -2.393 1 90.25 272 LEU A CA 1
ATOM 2092 C C . LEU A 1 272 ? -6.699 12.453 -3.777 1 90.25 272 LEU A C 1
ATOM 2094 O O . LEU A 1 272 ? -7.148 11.438 -4.301 1 90.25 272 LEU A O 1
ATOM 2098 N N . ASP A 1 273 ? -6.738 13.633 -4.359 1 89.88 273 ASP A N 1
ATOM 2099 C CA . ASP A 1 273 ? -7.305 13.836 -5.691 1 89.88 273 ASP A CA 1
ATOM 2100 C C . ASP A 1 273 ? -6.422 13.203 -6.766 1 89.88 273 ASP A C 1
ATOM 2102 O O . ASP A 1 273 ? -6.887 12.922 -7.871 1 89.88 273 ASP A O 1
ATOM 2106 N N . GLY A 1 274 ? -5.25 12.961 -6.477 1 88.12 274 GLY A N 1
ATOM 2107 C CA . GLY A 1 274 ? -4.285 12.445 -7.438 1 88.12 274 GLY A CA 1
ATOM 2108 C C . GLY A 1 274 ? -4.102 10.945 -7.352 1 88.12 274 GLY A C 1
ATOM 2109 O O . GLY A 1 274 ? -3.254 10.375 -8.039 1 88.12 274 GLY A O 1
ATOM 2110 N N . THR A 1 275 ? -4.922 10.273 -6.543 1 91 275 THR A N 1
ATOM 2111 C CA . THR A 1 275 ? -4.691 8.844 -6.359 1 91 275 THR A CA 1
ATOM 2112 C C . THR A 1 275 ? -6.016 8.094 -6.219 1 91 275 THR A C 1
ATOM 2114 O O . THR A 1 275 ? -7.023 8.68 -5.82 1 91 275 THR A O 1
ATOM 2117 N N . ALA A 1 276 ? -5.945 6.812 -6.598 1 92.06 276 ALA A N 1
ATOM 2118 C CA . ALA A 1 276 ? -7.094 5.93 -6.418 1 92.06 276 ALA A CA 1
ATOM 2119 C C . ALA A 1 276 ? -6.992 5.156 -5.105 1 92.06 276 ALA A C 1
ATOM 2121 O O . ALA A 1 276 ? -7.75 4.211 -4.875 1 92.06 276 ALA A O 1
ATOM 2122 N N . ARG A 1 277 ? -6.164 5.613 -4.219 1 93.62 277 ARG A N 1
ATOM 2123 C CA . ARG A 1 277 ? -5.832 4.848 -3.02 1 93.62 277 ARG A CA 1
ATOM 2124 C C . ARG A 1 277 ? -6.496 5.449 -1.785 1 93.62 277 ARG A C 1
ATOM 2126 O O . ARG A 1 277 ? -5.926 5.422 -0.693 1 93.62 277 ARG A O 1
ATOM 2133 N N . GLY A 1 278 ? -7.637 6 -1.952 1 94.88 278 GLY A N 1
ATOM 2134 C CA . GLY A 1 278 ? -8.289 6.723 -0.875 1 94.88 278 GLY A CA 1
ATOM 2135 C C . GLY A 1 278 ? -8.75 5.824 0.258 1 94.88 278 GLY A C 1
ATOM 2136 O O . GLY A 1 278 ? -9.055 6.301 1.352 1 94.88 278 GLY A O 1
ATOM 2137 N N . GLY A 1 279 ? -8.758 4.512 0.055 1 96.12 279 GLY A N 1
ATOM 2138 C CA . GLY A 1 279 ? -9.156 3.58 1.099 1 96.12 279 GLY A CA 1
ATOM 2139 C C . GLY A 1 279 ? -8.211 3.572 2.285 1 96.12 279 GLY A C 1
ATOM 2140 O O . GLY A 1 279 ? -8.594 3.164 3.385 1 96.12 279 GLY A O 1
ATOM 2141 N N . CYS A 1 280 ? -6.992 4.031 2.102 1 94.44 280 CYS A N 1
ATOM 2142 C CA . CYS A 1 280 ? -5.977 4.059 3.148 1 94.44 280 CYS A CA 1
ATOM 2143 C C . CYS A 1 280 ? -6.422 4.926 4.316 1 94.44 280 CYS A C 1
ATOM 2145 O O . CYS A 1 280 ? -5.988 4.719 5.453 1 94.44 280 CYS A O 1
ATOM 2147 N N . VAL A 1 281 ? -7.344 5.863 4.09 1 94.5 281 VAL A N 1
ATOM 2148 C CA . VAL A 1 281 ? -7.898 6.727 5.125 1 94.5 281 VAL A CA 1
ATOM 2149 C C . VAL A 1 281 ? -8.531 5.871 6.227 1 94.5 281 VAL A C 1
ATOM 2151 O O . VAL A 1 281 ? -8.281 6.098 7.414 1 94.5 281 VAL A O 1
ATOM 2154 N N . VAL A 1 282 ? -9.25 4.883 5.836 1 96.38 282 VAL A N 1
ATOM 2155 C CA . VAL A 1 282 ? -9.969 4.02 6.77 1 96.38 282 VAL A CA 1
ATOM 2156 C C . VAL A 1 282 ? -8.977 3.201 7.59 1 96.38 282 VAL A C 1
ATOM 2158 O O . VAL A 1 282 ? -9.125 3.068 8.805 1 96.38 282 VAL A O 1
ATOM 2161 N N . SER A 1 283 ? -7.973 2.742 6.934 1 94.19 283 SER A N 1
ATOM 2162 C CA . SER A 1 283 ? -6.977 1.901 7.586 1 94.19 283 SER A CA 1
ATOM 2163 C C . SER A 1 283 ? -6.195 2.684 8.633 1 94.19 283 SER A C 1
ATOM 2165 O O . SER A 1 283 ? -5.98 2.197 9.75 1 94.19 283 SER A O 1
ATOM 2167 N N . VAL A 1 284 ? -5.758 3.854 8.312 1 94 284 VAL A N 1
ATOM 2168 C CA . VAL A 1 284 ? -4.918 4.621 9.227 1 94 284 VAL A CA 1
ATOM 2169 C C . VAL A 1 284 ? -5.734 5.051 10.445 1 94 284 VAL A C 1
ATOM 2171 O O . VAL A 1 284 ? -5.246 5.004 11.578 1 94 284 VAL A O 1
ATOM 2174 N N . VAL A 1 285 ? -6.992 5.473 10.266 1 95.81 285 VAL A N 1
ATOM 2175 C CA . VAL A 1 285 ? -7.852 5.895 11.367 1 95.81 285 VAL A CA 1
ATOM 2176 C C . VAL A 1 285 ? -8.148 4.703 12.273 1 95.81 285 VAL A C 1
ATOM 2178 O O . VAL A 1 285 ? -8.055 4.809 13.5 1 95.81 285 VAL A O 1
ATOM 2181 N N . ASP A 1 286 ? -8.469 3.59 11.695 1 95.44 286 ASP A N 1
ATOM 2182 C CA . ASP A 1 286 ? -8.836 2.412 12.477 1 95.44 286 ASP A CA 1
ATOM 2183 C C . ASP A 1 286 ? -7.637 1.875 13.25 1 95.44 286 ASP A C 1
ATOM 2185 O O . ASP A 1 286 ? -7.762 1.507 14.422 1 95.44 286 ASP A O 1
ATOM 2189 N N . GLU A 1 287 ? -6.523 1.81 12.664 1 92.69 287 GLU A N 1
ATOM 2190 C CA . GLU A 1 287 ? -5.352 1.189 13.273 1 92.69 287 GLU A CA 1
ATOM 2191 C C . GLU A 1 287 ? -4.797 2.057 14.398 1 92.69 287 GLU A C 1
ATOM 2193 O O . GLU A 1 287 ? -4.324 1.54 15.414 1 92.69 287 GLU A O 1
ATOM 2198 N N . LEU A 1 288 ? -4.848 3.387 14.258 1 94.88 288 LEU A N 1
ATOM 2199 C CA . LEU A 1 288 ? -4.148 4.238 15.219 1 94.88 288 LEU A CA 1
ATOM 2200 C C . LEU A 1 288 ? -5.137 4.918 16.156 1 94.88 288 LEU A C 1
ATOM 2202 O O . LEU A 1 288 ? -4.746 5.445 17.203 1 94.88 288 LEU A O 1
ATOM 2206 N N . GLY A 1 289 ? -6.371 4.961 15.766 1 95.69 289 GLY A N 1
ATOM 2207 C CA . GLY A 1 289 ? -7.375 5.625 16.578 1 95.69 289 GLY A CA 1
ATOM 2208 C C . GLY A 1 289 ? -7.215 7.133 16.609 1 95.69 289 GLY A C 1
ATOM 2209 O O . GLY A 1 289 ? -7.633 7.785 17.578 1 95.69 289 GLY A O 1
ATOM 2210 N N . ILE A 1 290 ? -6.52 7.711 15.695 1 96.94 290 ILE A N 1
ATOM 2211 C CA . ILE A 1 290 ? -6.312 9.148 15.562 1 96.94 290 ILE A CA 1
ATOM 2212 C C . ILE A 1 290 ? -7.191 9.703 14.445 1 96.94 290 ILE A C 1
ATOM 2214 O O . ILE A 1 290 ? -7.246 9.133 13.352 1 96.94 290 ILE A O 1
ATOM 2218 N N . PRO A 1 291 ? -7.945 10.797 14.672 1 96.38 291 PRO A N 1
ATOM 2219 C CA . PRO A 1 291 ? -8.898 11.281 13.672 1 96.38 291 PRO A CA 1
ATOM 2220 C C . PRO A 1 291 ? -8.219 12.055 12.547 1 96.38 291 PRO A C 1
ATOM 2222 O O . PRO A 1 291 ? -7.188 12.695 12.766 1 96.38 291 PRO A O 1
ATOM 2225 N N . VAL A 1 292 ? -8.828 11.969 11.414 1 95.94 292 VAL A N 1
ATOM 2226 C CA . VAL A 1 292 ? -8.508 12.906 10.344 1 95.94 292 VAL A CA 1
ATOM 2227 C C . VAL A 1 292 ? -9.219 14.234 10.586 1 95.94 292 VAL A C 1
ATOM 2229 O O . VAL A 1 292 ? -10.438 14.273 10.734 1 95.94 292 VAL A O 1
ATOM 2232 N N . LYS A 1 293 ? -8.438 15.289 10.641 1 96.25 293 LYS A N 1
ATOM 2233 C CA . LYS A 1 293 ? -9.031 16.609 10.883 1 96.25 293 LYS A CA 1
ATOM 2234 C C . LYS A 1 293 ? -9.305 17.328 9.57 1 96.25 293 LYS A C 1
ATOM 2236 O O . LYS A 1 293 ? -10.352 17.969 9.414 1 96.25 293 LYS A O 1
ATOM 2241 N N . PHE A 1 294 ? -8.359 17.203 8.648 1 95.44 294 PHE A N 1
ATOM 2242 C CA . PHE A 1 294 ? -8.508 17.906 7.379 1 95.44 294 PHE A CA 1
ATOM 2243 C C . PHE A 1 294 ? -8.055 17.031 6.215 1 95.44 294 PHE A C 1
ATOM 2245 O O . PHE A 1 294 ? -7.234 16.125 6.398 1 95.44 294 PHE A O 1
ATOM 2252 N N . VAL A 1 295 ? -8.594 17.344 5.031 1 94.31 295 VAL A N 1
ATOM 2253 C CA . VAL A 1 295 ? -8.172 16.719 3.775 1 94.31 295 VAL A CA 1
ATOM 2254 C C . VAL A 1 295 ? -7.891 17.812 2.736 1 94.31 295 VAL A C 1
ATOM 2256 O O . VAL A 1 295 ? -8.68 18.75 2.578 1 94.31 295 VAL A O 1
ATOM 2259 N N . GLY A 1 296 ? -6.715 17.688 2.119 1 92.81 296 GLY A N 1
ATOM 2260 C CA . GLY A 1 296 ? -6.406 18.516 0.97 1 92.81 296 GLY A CA 1
ATOM 2261 C C . GLY A 1 296 ? -6.914 17.938 -0.339 1 92.81 296 GLY A C 1
ATOM 2262 O O . GLY A 1 296 ? -6.445 16.891 -0.786 1 92.81 296 GLY A O 1
ATOM 2263 N N . VAL A 1 297 ? -7.797 18.594 -1.051 1 87.69 297 VAL A N 1
ATOM 2264 C CA . VAL A 1 297 ? -8.484 18.031 -2.209 1 87.69 297 VAL A CA 1
ATOM 2265 C C . VAL A 1 297 ? -8.102 18.812 -3.467 1 87.69 297 VAL A C 1
ATOM 2267 O O . VAL A 1 297 ? -8.773 18.719 -4.492 1 87.69 297 VAL A O 1
ATOM 2270 N N . GLY A 1 298 ? -7.07 19.641 -3.436 1 86.56 298 GLY A N 1
ATOM 2271 C CA . GLY A 1 298 ? -6.586 20.438 -4.555 1 86.56 298 GLY A CA 1
ATOM 2272 C C . GLY A 1 298 ? -5.488 21.406 -4.172 1 86.56 298 GLY A C 1
ATOM 2273 O O . GLY A 1 298 ? -4.992 21.375 -3.043 1 86.56 298 GLY A O 1
ATOM 2274 N N . GLU A 1 299 ? -5.176 22.328 -5.078 1 87.38 299 GLU A N 1
ATOM 2275 C CA . GLU A 1 299 ? -4.035 23.219 -4.887 1 87.38 299 GLU A CA 1
ATOM 2276 C C . GLU A 1 299 ? -4.488 24.594 -4.418 1 87.38 299 GLU A C 1
ATOM 2278 O O . GLU A 1 299 ? -3.684 25.375 -3.912 1 87.38 299 GLU A O 1
ATOM 2283 N N . GLY A 1 300 ? -5.695 24.922 -4.559 1 88.88 300 GLY A N 1
ATOM 2284 C CA . GLY A 1 300 ? -6.195 26.234 -4.18 1 88.88 300 GLY A CA 1
ATOM 2285 C C . GLY A 1 300 ? -6.148 26.469 -2.682 1 88.88 300 GLY A C 1
ATOM 2286 O O . GLY A 1 300 ? -6.176 25.531 -1.893 1 88.88 300 GLY A O 1
ATOM 2287 N N . VAL A 1 301 ? -6.148 27.734 -2.254 1 91 301 VAL A N 1
ATOM 2288 C CA . VAL A 1 301 ? -6.023 28.141 -0.86 1 91 301 VAL A CA 1
ATOM 2289 C C . VAL A 1 301 ? -7.215 27.625 -0.057 1 91 301 VAL A C 1
ATOM 2291 O O . VAL A 1 301 ? -7.086 27.328 1.132 1 91 301 VAL A O 1
ATOM 2294 N N . GLU A 1 302 ? -8.312 27.359 -0.774 1 89.75 302 GLU A N 1
ATOM 2295 C CA . GLU A 1 302 ? -9.547 26.938 -0.121 1 89.75 302 GLU A CA 1
ATOM 2296 C C . GLU A 1 302 ? -9.695 25.422 -0.15 1 89.75 302 GLU A C 1
ATOM 2298 O O . GLU A 1 302 ? -10.695 24.875 0.33 1 89.75 302 GLU A O 1
ATOM 2303 N N . ASP A 1 303 ? -8.711 24.75 -0.59 1 90.94 303 ASP A N 1
ATOM 2304 C CA . ASP A 1 303 ? -8.883 23.328 -0.879 1 90.94 303 ASP A CA 1
ATOM 2305 C C . ASP A 1 303 ? -8.461 22.484 0.311 1 90.94 303 ASP A C 1
ATOM 2307 O O . ASP A 1 303 ? -8.195 21.281 0.16 1 90.94 303 ASP A O 1
ATOM 2311 N N . LEU A 1 304 ? -8.273 23.062 1.487 1 93.81 304 LEU A N 1
ATOM 2312 C CA . LEU A 1 304 ? -8.164 22.312 2.73 1 93.81 304 LEU A CA 1
ATOM 2313 C C . LEU A 1 304 ? -9.508 22.234 3.439 1 93.81 304 LEU A C 1
ATOM 2315 O O . LEU A 1 304 ? -10 23.234 3.961 1 93.81 304 LEU A O 1
ATOM 2319 N N . GLN A 1 305 ? -10.062 21 3.463 1 91.81 305 GLN A N 1
ATOM 2320 C CA . GLN A 1 305 ? -11.422 20.828 3.969 1 91.81 305 GLN A CA 1
ATOM 2321 C C . GLN A 1 305 ? -11.43 20.047 5.273 1 91.81 305 GLN A C 1
ATOM 2323 O O . GLN A 1 305 ? -10.664 19.078 5.426 1 91.81 305 GLN A O 1
ATOM 2328 N N . PRO A 1 306 ? -12.297 20.5 6.254 1 92.38 306 PRO A N 1
ATOM 2329 C CA . PRO A 1 306 ? -12.492 19.594 7.395 1 92.38 306 PRO A CA 1
ATOM 2330 C C . PRO A 1 306 ? -12.992 18.219 6.98 1 92.38 306 PRO A C 1
ATOM 2332 O O . PRO A 1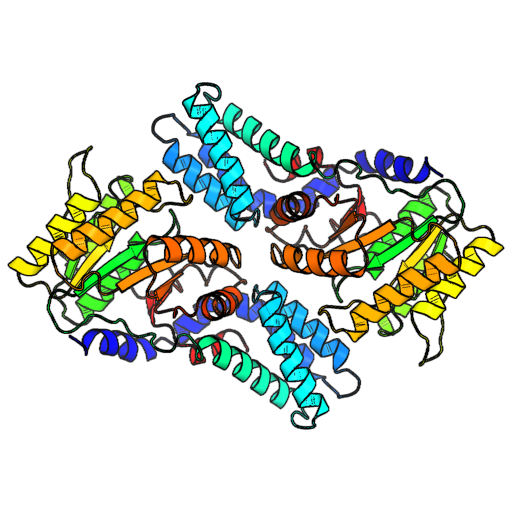 306 ? -13.812 18.094 6.066 1 92.38 306 PRO A O 1
ATOM 2335 N N . PHE A 1 307 ? -12.492 17.297 7.625 1 92.62 307 PHE A N 1
ATOM 2336 C CA . PHE A 1 307 ? -12.883 15.93 7.27 1 92.62 307 PHE A CA 1
ATOM 2337 C C . PHE A 1 307 ? -14.266 15.609 7.816 1 92.62 307 PHE A C 1
ATOM 2339 O O . PHE A 1 307 ? -14.594 15.961 8.953 1 92.62 307 PHE A O 1
ATOM 2346 N N . ASP A 1 308 ? -15.008 15.023 6.969 1 91.56 308 ASP A N 1
ATOM 2347 C CA . ASP A 1 308 ? -16.328 14.508 7.301 1 91.56 308 ASP A CA 1
ATOM 2348 C C . ASP A 1 308 ? -16.484 13.062 6.848 1 91.56 308 ASP A C 1
ATOM 2350 O O . ASP A 1 308 ? -16.531 12.781 5.648 1 91.56 308 ASP A O 1
ATOM 2354 N N . ALA A 1 309 ? -16.641 12.195 7.848 1 93 309 ALA A N 1
ATOM 2355 C CA . ALA A 1 309 ? -16.656 10.758 7.566 1 93 309 ALA A CA 1
ATOM 2356 C C . ALA A 1 309 ? -17.844 10.383 6.676 1 93 309 ALA A C 1
ATOM 2358 O O . ALA A 1 309 ? -17.703 9.562 5.766 1 93 309 ALA A O 1
ATOM 2359 N N . GLU A 1 310 ? -18.984 10.953 6.93 1 93.19 310 GLU A N 1
ATOM 2360 C CA . GLU A 1 310 ? -20.172 10.656 6.121 1 93.19 310 GLU A CA 1
ATOM 2361 C C . GLU A 1 310 ? -19.969 11.117 4.68 1 93.19 310 GLU A C 1
ATOM 2363 O O . GLU A 1 310 ? -20.281 10.383 3.738 1 93.19 310 GLU A O 1
ATOM 2368 N N . ALA A 1 311 ? -19.484 12.297 4.527 1 92.12 311 ALA A N 1
ATOM 2369 C CA . ALA A 1 311 ? -19.234 12.836 3.189 1 92.12 311 ALA A CA 1
ATOM 2370 C C . ALA A 1 311 ? -18.188 12 2.445 1 92.12 311 ALA A C 1
ATOM 2372 O O . ALA A 1 311 ? -18.312 11.781 1.237 1 92.12 311 ALA A O 1
ATOM 2373 N N . PHE A 1 312 ? -17.234 11.578 3.154 1 94.06 312 PHE A N 1
ATOM 2374 C CA . PHE A 1 312 ? -16.188 10.734 2.576 1 94.06 312 PHE A CA 1
ATOM 2375 C C . PHE A 1 312 ? -16.797 9.453 2.014 1 94.06 312 PHE A C 1
ATOM 2377 O O . PHE A 1 312 ? -16.531 9.094 0.862 1 94.06 312 PHE A O 1
ATOM 2384 N N . VAL A 1 313 ? -17.594 8.742 2.805 1 96 313 VAL A N 1
ATOM 2385 C CA . VAL A 1 313 ? -18.172 7.473 2.396 1 96 313 VAL A CA 1
ATOM 2386 C C . VAL A 1 313 ? -19.062 7.68 1.169 1 96 313 VAL A C 1
ATOM 2388 O O . VAL A 1 313 ? -19.016 6.898 0.219 1 96 313 VAL A O 1
ATOM 2391 N N . GLU A 1 314 ? -19.781 8.758 1.15 1 94.5 314 GLU A N 1
ATOM 2392 C CA . GLU A 1 314 ? -20.641 9.062 0.008 1 94.5 314 GLU A CA 1
ATOM 2393 C C . GLU A 1 314 ? -19.812 9.398 -1.229 1 94.5 314 GLU A C 1
ATOM 2395 O O . GLU A 1 314 ? -20.219 9.094 -2.354 1 94.5 314 GLU A O 1
ATOM 2400 N N . ALA A 1 315 ? -18.688 9.984 -0.979 1 93.25 315 ALA A N 1
ATOM 2401 C CA . ALA A 1 315 ? -17.844 10.43 -2.088 1 93.25 315 ALA A CA 1
ATOM 2402 C C . ALA A 1 315 ? -17.203 9.234 -2.791 1 93.25 315 ALA A C 1
ATOM 2404 O O . ALA A 1 315 ? -17 9.266 -4.008 1 93.25 315 ALA A O 1
ATOM 2405 N N . ILE A 1 316 ? -16.875 8.164 -2.053 1 94.88 316 ILE A N 1
ATOM 2406 C CA . ILE A 1 316 ? -16.094 7.113 -2.678 1 94.88 316 ILE A CA 1
ATOM 2407 C C . ILE A 1 316 ? -17.016 6.039 -3.25 1 94.88 316 ILE A C 1
ATOM 2409 O O . ILE A 1 316 ? -16.578 5.188 -4.023 1 94.88 316 ILE A O 1
ATOM 2413 N N . PHE A 1 317 ? -18.25 6.008 -2.863 1 93.38 317 PHE A N 1
ATOM 2414 C CA . PHE A 1 317 ? -19.188 5.07 -3.465 1 93.38 317 PHE A CA 1
ATOM 2415 C C . PHE A 1 317 ? -20.266 5.816 -4.25 1 93.38 317 PHE A C 1
ATOM 2417 O O . PHE A 1 317 ? -20.891 6.734 -3.729 1 93.38 317 PHE A O 1
ATOM 2424 N N . PRO A 1 318 ? -20.234 5.535 -5.59 1 76.94 318 PRO A N 1
ATOM 2425 C CA . PRO A 1 318 ? -21.266 6.152 -6.422 1 76.94 318 PRO A CA 1
ATOM 2426 C C . PRO A 1 318 ? -22.688 5.801 -5.965 1 76.94 318 PRO A C 1
ATOM 2428 O O . PRO A 1 318 ? -22.891 4.754 -5.348 1 76.94 318 PRO A O 1
ATOM 2431 N N . PHE B 1 1 ? 14.984 -34.156 -15.148 1 50.38 1 PHE B N 1
ATOM 2432 C CA . PHE B 1 1 ? 13.914 -33.219 -14.852 1 50.38 1 PHE B CA 1
ATOM 2433 C C . PHE B 1 1 ? 14.461 -31.953 -14.195 1 50.38 1 PHE B C 1
ATOM 2435 O O . PHE B 1 1 ? 13.938 -30.859 -14.406 1 50.38 1 PHE B O 1
ATOM 2442 N N . THR B 1 2 ? 15.656 -32.219 -13.398 1 60.19 2 THR B N 1
ATOM 2443 C CA . THR B 1 2 ? 16.297 -31.062 -12.781 1 60.19 2 THR B CA 1
ATOM 2444 C C . THR B 1 2 ? 16.625 -30 -13.828 1 60.19 2 THR B C 1
ATOM 2446 O O . THR B 1 2 ? 16.5 -28.797 -13.555 1 60.19 2 THR B O 1
ATOM 2449 N N . ARG B 1 3 ? 16.422 -30.5 -15.047 1 77.38 3 ARG B N 1
ATOM 2450 C CA . ARG B 1 3 ? 16.953 -29.594 -16.078 1 77.38 3 ARG B CA 1
ATOM 2451 C C . ARG B 1 3 ? 15.836 -28.734 -16.656 1 77.38 3 ARG B C 1
ATOM 2453 O O . ARG B 1 3 ? 16.094 -27.641 -17.156 1 77.38 3 ARG B O 1
ATOM 2460 N N . LEU B 1 4 ? 14.555 -29.234 -16.422 1 84.94 4 LEU B N 1
ATOM 2461 C CA . LEU B 1 4 ? 13.445 -28.547 -17.078 1 84.94 4 LEU B CA 1
ATOM 2462 C C . LEU B 1 4 ? 13.219 -27.172 -16.469 1 84.94 4 LEU B C 1
ATOM 2464 O O . LEU B 1 4 ? 13 -26.188 -17.188 1 84.94 4 LEU B O 1
ATOM 2468 N N . GLY B 1 5 ? 13.32 -27.094 -15.18 1 83.56 5 GLY B N 1
ATOM 2469 C CA . GLY B 1 5 ? 13.188 -25.812 -14.516 1 83.56 5 GLY B CA 1
ATOM 2470 C C . GLY B 1 5 ? 14.242 -24.797 -14.945 1 83.56 5 GLY B C 1
ATOM 2471 O O . GLY B 1 5 ? 13.922 -23.641 -15.18 1 83.56 5 GLY B O 1
ATOM 2472 N N . ARG B 1 6 ? 15.367 -25.344 -15.172 1 80.56 6 ARG B N 1
ATOM 2473 C CA . ARG B 1 6 ? 16.484 -24.516 -15.625 1 80.56 6 ARG B CA 1
ATOM 2474 C C . ARG B 1 6 ? 16.312 -24.109 -17.094 1 80.56 6 ARG B C 1
ATOM 2476 O O . ARG B 1 6 ? 16.609 -22.984 -17.469 1 80.56 6 ARG B O 1
ATOM 2483 N N . LEU B 1 7 ? 15.805 -24.969 -17.797 1 78.69 7 LEU B N 1
ATOM 2484 C CA . LEU B 1 7 ? 15.609 -24.734 -19.234 1 78.69 7 LEU B CA 1
ATOM 2485 C C . LEU B 1 7 ? 14.562 -23.641 -19.453 1 78.69 7 LEU B C 1
ATOM 2487 O O . LEU B 1 7 ? 14.742 -22.781 -20.328 1 78.69 7 LEU B O 1
ATOM 2491 N N . ILE B 1 8 ? 13.562 -23.672 -18.688 1 82.94 8 ILE B N 1
ATOM 2492 C CA . ILE B 1 8 ? 12.492 -22.688 -18.797 1 82.94 8 ILE B CA 1
ATOM 2493 C C . ILE B 1 8 ? 13.031 -21.297 -18.469 1 82.94 8 ILE B C 1
ATOM 2495 O O . ILE B 1 8 ? 12.711 -20.328 -19.156 1 82.94 8 ILE B O 1
ATOM 2499 N N . LYS B 1 9 ? 13.898 -21.234 -17.562 1 79.62 9 LYS B N 1
ATOM 2500 C CA . LYS B 1 9 ? 14.5 -19.969 -17.172 1 79.62 9 LYS B CA 1
ATOM 2501 C C . LYS B 1 9 ? 15.453 -19.453 -18.266 1 79.62 9 LYS B C 1
ATOM 2503 O O . LYS B 1 9 ? 15.422 -18.266 -18.609 1 79.62 9 LYS B O 1
ATOM 2508 N N . GLU B 1 10 ? 16.297 -20.203 -18.797 1 73.31 10 GLU B N 1
ATOM 2509 C CA . GLU B 1 10 ? 17.328 -19.859 -19.766 1 73.31 10 GLU B CA 1
ATOM 2510 C C . GLU B 1 10 ? 16.688 -19.391 -21.078 1 73.31 10 GLU B C 1
ATOM 2512 O O . GLU B 1 10 ? 17.188 -18.453 -21.719 1 73.31 10 GLU B O 1
ATOM 2517 N N . LYS B 1 11 ? 15.719 -19.906 -21.406 1 66.81 11 LYS B N 1
ATOM 2518 C CA . LYS B 1 11 ? 15.102 -19.594 -22.688 1 66.81 11 LYS B CA 1
ATOM 2519 C C . LYS B 1 11 ? 14.312 -18.281 -22.609 1 66.81 11 LYS B C 1
ATOM 2521 O O . LYS B 1 11 ? 14.133 -17.609 -23.625 1 66.81 11 LYS B O 1
ATOM 2526 N N . ALA B 1 12 ? 13.953 -17.984 -21.484 1 61.09 12 ALA B N 1
ATOM 2527 C CA . ALA B 1 12 ? 13.164 -16.766 -21.297 1 61.09 12 ALA B CA 1
ATOM 2528 C C . ALA B 1 12 ? 14.047 -15.523 -21.359 1 61.09 12 ALA B C 1
ATOM 2530 O O . ALA B 1 12 ? 13.555 -14.422 -21.609 1 61.09 12 ALA B O 1
ATOM 2531 N N . LYS B 1 13 ? 15.344 -15.578 -21.188 1 57.91 13 LYS B N 1
ATOM 2532 C CA . LYS B 1 13 ? 16.266 -14.445 -21.141 1 57.91 13 LYS B CA 1
ATOM 2533 C C . LYS B 1 13 ? 16.078 -13.523 -22.344 1 57.91 13 LYS B C 1
ATOM 2535 O O . LYS B 1 13 ? 16.266 -12.312 -22.234 1 57.91 13 LYS B O 1
ATOM 2540 N N . SER B 1 14 ? 15.453 -14.086 -23.438 1 54.5 14 SER B N 1
ATOM 2541 C CA . SER B 1 14 ? 15.359 -13.266 -24.641 1 54.5 14 SER B CA 1
ATOM 2542 C C . SER B 1 14 ? 14.242 -12.234 -24.516 1 54.5 14 SER B C 1
ATOM 2544 O O . SER B 1 14 ? 14.164 -11.297 -25.312 1 54.5 14 SER B O 1
ATOM 2546 N N . ASP B 1 15 ? 13.555 -12.242 -23.375 1 71 15 ASP B N 1
ATOM 2547 C CA . ASP B 1 15 ? 12.414 -11.328 -23.469 1 71 15 ASP B CA 1
ATOM 2548 C C . ASP B 1 15 ? 12.531 -10.203 -22.438 1 71 15 ASP B C 1
ATOM 2550 O O . ASP B 1 15 ? 11.547 -9.844 -21.797 1 71 15 ASP B O 1
ATOM 2554 N N . VAL B 1 16 ? 13.812 -9.672 -22.438 1 76.81 16 VAL B N 1
ATOM 2555 C CA . VAL B 1 16 ? 14.109 -8.531 -21.578 1 76.81 16 VAL B CA 1
ATOM 2556 C C . VAL B 1 16 ? 13.172 -7.371 -21.922 1 76.81 16 VAL B C 1
ATOM 2558 O O . VAL B 1 16 ? 12.719 -6.652 -21.016 1 76.81 16 VAL B O 1
ATOM 2561 N N . ASP B 1 17 ? 12.812 -7.309 -23.156 1 83.19 17 ASP B N 1
ATOM 2562 C CA . ASP B 1 17 ? 11.938 -6.23 -23.609 1 83.19 17 ASP B CA 1
ATOM 2563 C C . ASP B 1 17 ? 10.547 -6.352 -22.984 1 83.19 17 ASP B C 1
ATOM 2565 O O . ASP B 1 17 ? 9.93 -5.344 -22.641 1 83.19 17 ASP B O 1
ATOM 2569 N N . LYS B 1 18 ? 10.148 -7.527 -22.828 1 85.12 18 LYS B N 1
ATOM 2570 C CA . LYS B 1 18 ? 8.836 -7.742 -22.219 1 85.12 18 LYS B CA 1
ATOM 2571 C C . LYS B 1 18 ? 8.852 -7.375 -20.75 1 85.12 18 LYS B C 1
ATOM 2573 O O . LYS B 1 18 ? 7.891 -6.789 -20.234 1 85.12 18 LYS B O 1
ATOM 2578 N N . LEU B 1 19 ? 9.969 -7.684 -20.094 1 84.56 19 LEU B N 1
ATOM 2579 C CA . LEU B 1 19 ? 10.094 -7.305 -18.703 1 84.56 19 LEU B CA 1
ATOM 2580 C C . LEU B 1 19 ? 10.109 -5.785 -18.547 1 84.56 19 LEU B C 1
ATOM 2582 O O . LEU B 1 19 ? 9.469 -5.246 -17.641 1 84.56 19 LEU B O 1
ATOM 2586 N N . PHE B 1 20 ? 10.75 -5.121 -19.5 1 86.75 20 PHE B N 1
ATOM 2587 C CA . PHE B 1 20 ? 10.812 -3.666 -19.453 1 86.75 20 PHE B CA 1
ATOM 2588 C C . PHE B 1 20 ? 9.422 -3.061 -19.625 1 86.75 20 PHE B C 1
ATOM 2590 O O . PHE B 1 20 ? 9.07 -2.102 -18.938 1 86.75 20 PHE B O 1
ATOM 2597 N N . SER B 1 21 ? 8.727 -3.605 -20.469 1 87.31 21 SER B N 1
ATOM 2598 C CA . SER B 1 21 ? 7.375 -3.109 -20.703 1 87.31 21 SER B CA 1
ATOM 2599 C C . SER B 1 21 ? 6.473 -3.365 -19.5 1 87.31 21 SER B C 1
ATOM 2601 O O . SER B 1 21 ? 5.555 -2.588 -19.234 1 87.31 21 SER B O 1
ATOM 2603 N N . GLY B 1 22 ? 6.723 -4.43 -18.828 1 88.69 22 GLY B N 1
ATOM 2604 C CA . GLY B 1 22 ? 5.922 -4.82 -17.688 1 88.69 22 GLY B CA 1
ATOM 2605 C C . GLY B 1 22 ? 6.035 -3.852 -16.516 1 88.69 22 GLY B C 1
ATOM 2606 O O . GLY B 1 22 ? 5.109 -3.729 -15.719 1 88.69 22 GLY B O 1
ATOM 2607 N N . PHE B 1 23 ? 7.121 -3.055 -16.5 1 92.56 23 PHE B N 1
ATOM 2608 C CA . PHE B 1 23 ? 7.355 -2.168 -15.375 1 92.56 23 PHE B CA 1
ATOM 2609 C C . PHE B 1 23 ? 7.395 -0.713 -15.82 1 92.56 23 PHE B C 1
ATOM 2611 O O . PHE B 1 23 ? 7.984 0.135 -15.148 1 92.56 23 PHE B O 1
ATOM 2618 N N . SER B 1 24 ? 6.77 -0.426 -16.969 1 93.12 24 SER B N 1
ATOM 2619 C CA . SER B 1 24 ? 6.848 0.893 -17.594 1 93.12 24 SER B CA 1
ATOM 2620 C C . SER B 1 24 ? 6.262 1.968 -16.688 1 93.12 24 SER B C 1
ATOM 2622 O O . SER B 1 24 ? 6.82 3.062 -16.562 1 93.12 24 SER B O 1
ATOM 2624 N N . LYS B 1 25 ? 5.188 1.72 -16 1 93.56 25 LYS B N 1
ATOM 2625 C CA . LYS B 1 25 ? 4.555 2.711 -15.141 1 93.56 25 LYS B CA 1
ATOM 2626 C C . LYS B 1 25 ? 5.398 2.979 -13.898 1 93.56 25 LYS B C 1
ATOM 2628 O O . LYS B 1 25 ? 5.5 4.121 -13.445 1 93.56 25 LYS B O 1
ATOM 2633 N N . THR B 1 26 ? 5.934 1.91 -13.359 1 95 26 THR B N 1
ATOM 2634 C CA . THR B 1 26 ? 6.855 2.076 -12.242 1 95 26 THR B CA 1
ATOM 2635 C C . THR B 1 26 ? 8.078 2.887 -12.664 1 95 26 THR B C 1
ATOM 2637 O O . THR B 1 26 ? 8.516 3.779 -11.938 1 95 26 THR B O 1
ATOM 2640 N N . ARG B 1 27 ? 8.531 2.596 -13.812 1 95.44 27 ARG B N 1
ATOM 2641 C CA . ARG B 1 27 ? 9.672 3.32 -14.375 1 95.44 27 ARG B CA 1
ATOM 2642 C C . ARG B 1 27 ? 9.352 4.805 -14.516 1 95.44 27 ARG B C 1
ATOM 2644 O O . ARG B 1 27 ? 10.195 5.656 -14.219 1 95.44 27 ARG B O 1
ATOM 2651 N N . GLU B 1 28 ? 8.234 5.098 -14.969 1 94.62 28 GLU B N 1
ATOM 2652 C CA . GLU B 1 28 ? 7.809 6.484 -15.125 1 94.62 28 GLU B CA 1
ATOM 2653 C C . GLU B 1 28 ? 7.82 7.219 -13.789 1 94.62 28 GLU B C 1
ATOM 2655 O O . GLU B 1 28 ? 8.32 8.344 -13.695 1 94.62 28 GLU B O 1
ATOM 2660 N N . ASN B 1 29 ? 7.324 6.59 -12.781 1 92.62 29 ASN B N 1
ATOM 2661 C CA . ASN B 1 29 ? 7.312 7.184 -11.445 1 92.62 29 ASN B CA 1
ATOM 2662 C C . ASN B 1 29 ? 8.727 7.41 -10.922 1 92.62 29 ASN B C 1
ATOM 2664 O O . ASN B 1 29 ? 9 8.43 -10.289 1 92.62 29 ASN B O 1
ATOM 2668 N N . LEU B 1 30 ? 9.602 6.535 -11.219 1 96.44 30 LEU B N 1
ATOM 2669 C CA . LEU B 1 30 ? 10.953 6.578 -10.672 1 96.44 30 LEU B CA 1
ATOM 2670 C C . LEU B 1 30 ? 11.875 7.41 -11.555 1 96.44 30 LEU B C 1
ATOM 2672 O O . LEU B 1 30 ? 13.047 7.617 -11.227 1 96.44 30 LEU B O 1
ATOM 2676 N N . SER B 1 31 ? 11.328 7.945 -12.625 1 95.5 31 SER B N 1
ATOM 2677 C CA . SER B 1 31 ? 12.133 8.773 -13.523 1 95.5 31 SER B CA 1
ATOM 2678 C C . SER B 1 31 ? 12.641 10.023 -12.812 1 95.5 31 SER B C 1
ATOM 2680 O O . SER B 1 31 ? 13.648 10.609 -13.219 1 95.5 31 SER B O 1
ATOM 2682 N N . VAL B 1 32 ? 11.984 10.43 -11.758 1 94 32 VAL B N 1
ATOM 2683 C CA . VAL B 1 32 ? 12.359 11.602 -10.977 1 94 32 VAL B CA 1
ATOM 2684 C C . VAL B 1 32 ? 13.742 11.406 -10.375 1 94 32 VAL B C 1
ATOM 2686 O O . VAL B 1 32 ? 14.469 12.367 -10.141 1 94 32 VAL B O 1
ATOM 2689 N N . VAL B 1 33 ? 14.125 10.188 -10.148 1 95.31 33 VAL B N 1
ATOM 2690 C CA . VAL B 1 33 ? 15.406 9.859 -9.539 1 95.31 33 VAL B CA 1
ATOM 2691 C C . VAL B 1 33 ? 16.547 10.375 -10.43 1 95.31 33 VAL B C 1
ATOM 2693 O O . VAL B 1 33 ? 17.531 10.898 -9.93 1 95.31 33 VAL B O 1
ATOM 2696 N N . ASP B 1 34 ? 16.391 10.242 -11.711 1 94.88 34 ASP B N 1
ATOM 2697 C CA . ASP B 1 34 ? 17.406 10.758 -12.633 1 94.88 34 ASP B CA 1
ATOM 2698 C C . ASP B 1 34 ? 17.547 12.273 -12.484 1 94.88 34 ASP B C 1
ATOM 2700 O O . ASP B 1 34 ? 18.672 12.789 -12.484 1 94.88 34 ASP B O 1
ATOM 2704 N N . GLU B 1 35 ? 16.5 12.914 -12.422 1 93.38 35 GLU B N 1
ATOM 2705 C CA . GLU B 1 35 ? 16.531 14.367 -12.281 1 93.38 35 GLU B CA 1
ATOM 2706 C C . GLU B 1 35 ? 17.172 14.781 -10.953 1 93.38 35 GLU B C 1
ATOM 2708 O O . GLU B 1 35 ? 18 15.703 -10.922 1 93.38 35 GLU B O 1
ATOM 2713 N N . LEU B 1 36 ? 16.828 14.102 -9.906 1 93.44 36 LEU B N 1
ATOM 2714 C CA . LEU B 1 36 ? 17.375 14.383 -8.586 1 93.44 36 LEU B CA 1
ATOM 2715 C C . LEU B 1 36 ? 18.891 14.211 -8.57 1 93.44 36 LEU B C 1
ATOM 2717 O O . LEU B 1 36 ? 19.594 15.031 -8 1 93.44 36 LEU B O 1
ATOM 2721 N N . LEU B 1 37 ? 19.328 13.203 -9.25 1 96.19 37 LEU B N 1
ATOM 2722 C CA . LEU B 1 37 ? 20.734 12.828 -9.141 1 96.19 37 LEU B CA 1
ATOM 2723 C C . LEU B 1 37 ? 21.578 13.586 -10.164 1 96.19 37 LEU B C 1
ATOM 2725 O O . LEU B 1 37 ? 22.797 13.703 -10.016 1 96.19 37 LEU B O 1
ATOM 2729 N N . THR B 1 38 ? 20.938 14.039 -11.289 1 94.19 38 THR B N 1
ATOM 2730 C CA . THR B 1 38 ? 21.656 14.781 -12.328 1 94.19 38 THR B CA 1
ATOM 2731 C C . THR B 1 38 ? 22.281 16.047 -11.758 1 94.19 38 THR B C 1
ATOM 2733 O O . THR B 1 38 ? 23.422 16.391 -12.078 1 94.19 38 THR B O 1
ATOM 2736 N N . TYR B 1 39 ? 21.641 16.734 -10.789 1 90.31 39 TYR B N 1
ATOM 2737 C CA . TYR B 1 39 ? 22.109 18.016 -10.273 1 90.31 39 TYR B CA 1
ATOM 2738 C C . TYR B 1 39 ? 22.578 17.891 -8.828 1 90.31 39 TYR B C 1
ATOM 2740 O O . TYR B 1 39 ? 22.672 18.875 -8.109 1 90.31 39 TYR B O 1
ATOM 2748 N N . TRP B 1 40 ? 22.812 16.703 -8.438 1 93.69 40 TRP B N 1
ATOM 2749 C CA . TRP B 1 40 ? 23.219 16.469 -7.059 1 93.69 40 TRP B CA 1
ATOM 2750 C C . TRP B 1 40 ? 24.594 17.078 -6.789 1 93.69 40 TRP B C 1
ATOM 2752 O O . TRP B 1 40 ? 25.484 16.984 -7.629 1 93.69 40 TRP B O 1
ATOM 2762 N N . ASN B 1 41 ? 24.703 17.688 -5.641 1 93.56 41 ASN B N 1
ATOM 2763 C CA . ASN B 1 41 ? 25.984 18.047 -5.016 1 93.56 41 ASN B CA 1
ATOM 2764 C C . ASN B 1 41 ? 25.969 17.75 -3.52 1 93.56 41 ASN B C 1
ATOM 2766 O O . ASN B 1 41 ? 24.922 17.453 -2.947 1 93.56 41 ASN B O 1
ATOM 2770 N N . LEU B 1 42 ? 27.094 17.766 -2.889 1 91.12 42 LEU B N 1
ATOM 2771 C CA . LEU B 1 42 ? 27.266 17.344 -1.504 1 91.12 42 LEU B CA 1
ATOM 2772 C C . LEU B 1 42 ? 26.391 18.172 -0.57 1 91.12 42 LEU B C 1
ATOM 2774 O O . LEU B 1 42 ? 25.828 17.641 0.39 1 91.12 42 LEU B O 1
ATOM 2778 N N . ALA B 1 43 ? 26.281 19.438 -0.809 1 86.94 43 ALA B N 1
ATOM 2779 C CA . ALA B 1 43 ? 25.531 20.359 0.045 1 86.94 43 ALA B CA 1
ATOM 2780 C C . ALA B 1 43 ? 24.047 20.016 0.032 1 86.94 43 ALA B C 1
ATOM 2782 O O . ALA B 1 43 ? 23.328 20.297 0.996 1 86.94 43 ALA B O 1
ATOM 2783 N N . ASP B 1 44 ? 23.562 19.281 -1.023 1 86.5 44 ASP B N 1
ATOM 2784 C CA . ASP B 1 44 ? 22.141 19 -1.19 1 86.5 44 ASP B CA 1
ATOM 2785 C C . ASP B 1 44 ? 21.812 17.562 -0.81 1 86.5 44 ASP B C 1
ATOM 2787 O O . ASP B 1 44 ? 20.688 17.094 -1.02 1 86.5 44 ASP B O 1
ATOM 2791 N N . THR B 1 45 ? 22.719 16.891 -0.228 1 89.25 45 THR B N 1
ATOM 2792 C CA . THR B 1 45 ? 22.625 15.445 -0.028 1 89.25 45 THR B CA 1
ATOM 2793 C C . THR B 1 45 ? 21.375 15.086 0.763 1 89.25 45 THR B C 1
ATOM 2795 O O . THR B 1 45 ? 20.594 14.242 0.339 1 89.25 45 THR B O 1
ATOM 2798 N N . ASP B 1 46 ? 21.141 15.727 1.834 1 83.56 46 ASP B N 1
ATOM 2799 C CA . ASP B 1 46 ? 20.016 15.391 2.699 1 83.56 46 ASP B CA 1
ATOM 2800 C C . ASP B 1 46 ? 18.688 15.609 1.982 1 83.56 46 ASP B C 1
ATOM 2802 O O . ASP B 1 46 ? 17.797 14.766 2.055 1 83.56 46 ASP B O 1
ATOM 2806 N N . ARG B 1 47 ? 18.594 16.688 1.304 1 83.25 47 ARG B N 1
ATOM 2807 C CA . ARG B 1 47 ? 17.375 16.984 0.553 1 83.25 47 ARG B CA 1
ATOM 2808 C C . ARG B 1 47 ? 17.141 15.953 -0.543 1 83.25 47 ARG B C 1
ATOM 2810 O O . ARG B 1 47 ? 16.031 15.453 -0.701 1 83.25 47 ARG B O 1
ATOM 2817 N N . VAL B 1 48 ? 18.141 15.688 -1.271 1 88.69 48 VAL B N 1
ATOM 2818 C CA . VAL B 1 48 ? 18.047 14.758 -2.391 1 88.69 48 VAL B CA 1
ATOM 2819 C C . VAL B 1 48 ? 17.672 13.367 -1.874 1 88.69 48 VAL B C 1
ATOM 2821 O O . VAL B 1 48 ? 16.828 12.68 -2.457 1 88.69 48 VAL B O 1
ATOM 2824 N N . LEU B 1 49 ? 18.281 12.969 -0.771 1 90.44 49 LEU B N 1
ATOM 2825 C CA . LEU B 1 49 ? 18 11.648 -0.211 1 90.44 49 LEU B CA 1
ATOM 2826 C C . LEU B 1 49 ? 16.578 11.578 0.323 1 90.44 49 LEU B C 1
ATOM 2828 O O . LEU B 1 49 ? 15.93 10.531 0.232 1 90.44 49 LEU B O 1
ATOM 2832 N N . ASP B 1 50 ? 16.078 12.617 0.77 1 85.19 50 ASP B N 1
ATOM 2833 C CA . ASP B 1 50 ? 14.68 12.68 1.202 1 85.19 50 ASP B CA 1
ATOM 2834 C C . ASP B 1 50 ? 13.727 12.5 0.021 1 85.19 50 ASP B C 1
ATOM 2836 O O . ASP B 1 50 ? 12.742 11.773 0.118 1 85.19 50 ASP B O 1
ATOM 2840 N N . ASP B 1 51 ? 14.008 13.219 -1.026 1 87.94 51 ASP B N 1
ATOM 2841 C CA . ASP B 1 51 ? 13.188 13.109 -2.229 1 87.94 51 ASP B CA 1
ATOM 2842 C C . ASP B 1 51 ? 13.273 11.711 -2.832 1 87.94 51 ASP B C 1
ATOM 2844 O O . ASP B 1 51 ? 12.281 11.203 -3.365 1 87.94 51 ASP B O 1
ATOM 2848 N N . LEU B 1 52 ? 14.43 11.164 -2.703 1 92.94 52 LEU B N 1
ATOM 2849 C CA . LEU B 1 52 ? 14.617 9.789 -3.17 1 92.94 52 LEU B CA 1
ATOM 2850 C C . LEU B 1 52 ? 13.773 8.82 -2.354 1 92.94 52 LEU B C 1
ATOM 2852 O O . LEU B 1 52 ? 13.125 7.93 -2.914 1 92.94 52 LEU B O 1
ATOM 2856 N N . GLU B 1 53 ? 13.781 8.953 -1.113 1 91.5 53 GLU B N 1
ATOM 2857 C CA . GLU B 1 53 ? 12.969 8.117 -0.23 1 91.5 53 GLU B CA 1
ATOM 2858 C C . GLU B 1 53 ? 11.492 8.211 -0.583 1 91.5 53 GLU B C 1
ATOM 2860 O O . GLU B 1 53 ? 10.789 7.203 -0.616 1 91.5 53 GLU B O 1
ATOM 2865 N N . GLU B 1 54 ? 11.039 9.422 -0.829 1 88.75 54 GLU B N 1
ATOM 2866 C CA . GLU B 1 54 ? 9.648 9.633 -1.207 1 88.75 54 GLU B CA 1
ATOM 2867 C C . GLU B 1 54 ? 9.312 8.922 -2.514 1 88.75 54 GLU B C 1
ATOM 2869 O O . GLU B 1 54 ? 8.242 8.32 -2.643 1 88.75 54 GLU B O 1
ATOM 2874 N N . ALA B 1 55 ? 10.18 9.062 -3.453 1 93 55 ALA B N 1
ATOM 2875 C CA . ALA B 1 55 ? 9.961 8.398 -4.738 1 93 55 ALA B CA 1
ATOM 2876 C C . ALA B 1 55 ? 9.828 6.891 -4.566 1 93 55 ALA B C 1
ATOM 2878 O O . ALA B 1 55 ? 8.984 6.258 -5.203 1 93 55 ALA B O 1
ATOM 2879 N N . LEU B 1 56 ? 10.672 6.34 -3.693 1 94.88 56 LEU B N 1
ATOM 2880 C CA . LEU B 1 56 ? 10.609 4.906 -3.426 1 94.88 56 LEU B CA 1
ATOM 2881 C C . LEU B 1 56 ? 9.297 4.535 -2.746 1 94.88 56 LEU B C 1
ATOM 2883 O O . LEU B 1 56 ? 8.68 3.527 -3.094 1 94.88 56 LEU B O 1
ATOM 2887 N N . LEU B 1 57 ? 8.805 5.344 -1.876 1 92.06 57 LEU B N 1
ATOM 2888 C CA . LEU B 1 57 ? 7.559 5.09 -1.162 1 92.06 57 LEU B CA 1
ATOM 2889 C C . LEU B 1 57 ? 6.367 5.137 -2.115 1 92.06 57 LEU B C 1
ATOM 2891 O O . LEU B 1 57 ? 5.477 4.285 -2.039 1 92.06 57 LEU B O 1
ATOM 2895 N N . VAL B 1 58 ? 6.367 6.137 -2.961 1 92.44 58 VAL B N 1
ATOM 2896 C CA . VAL B 1 58 ? 5.281 6.301 -3.922 1 92.44 58 VAL B CA 1
ATOM 2897 C C . VAL B 1 58 ? 5.23 5.09 -4.852 1 92.44 58 VAL B C 1
ATOM 2899 O O . VAL B 1 58 ? 4.148 4.676 -5.281 1 92.44 58 VAL B O 1
ATOM 2902 N N . SER B 1 59 ? 6.367 4.457 -5.059 1 95.25 59 SER B N 1
ATOM 2903 C CA . SER B 1 59 ? 6.441 3.291 -5.934 1 95.25 59 SER B CA 1
ATOM 2904 C C . SER B 1 59 ? 6.277 1.998 -5.145 1 95.25 59 SER B C 1
ATOM 2906 O O . SER B 1 59 ? 6.562 0.912 -5.656 1 95.25 59 SER B O 1
ATOM 2908 N N . ASP B 1 60 ? 5.977 2.068 -3.893 1 95.31 60 ASP B N 1
ATOM 2909 C CA . ASP B 1 60 ? 5.531 0.979 -3.029 1 95.31 60 ASP B CA 1
ATOM 2910 C C . ASP B 1 60 ? 6.699 0.077 -2.635 1 95.31 60 ASP B C 1
ATOM 2912 O O . ASP B 1 60 ? 6.543 -1.142 -2.535 1 95.31 60 ASP B O 1
ATOM 2916 N N . PHE B 1 61 ? 7.883 0.625 -2.441 1 95.25 61 PHE B N 1
ATOM 2917 C CA . PHE B 1 61 ? 8.992 -0.131 -1.875 1 95.25 61 PHE B CA 1
ATOM 2918 C C . PHE B 1 61 ? 8.75 -0.428 -0.4 1 95.25 61 PHE B C 1
ATOM 2920 O O . PHE B 1 61 ? 9.336 -1.356 0.157 1 95.25 61 PHE B O 1
ATOM 2927 N N . GLY B 1 62 ? 7.902 0.367 0.219 1 91.94 62 GLY B N 1
ATOM 2928 C CA . GLY B 1 62 ? 7.656 0.24 1.646 1 91.94 62 GLY B CA 1
ATOM 2929 C C . GLY B 1 62 ? 8.617 1.056 2.494 1 91.94 62 GLY B C 1
ATOM 2930 O O . GLY B 1 62 ? 9.727 1.367 2.059 1 91.94 62 GLY B O 1
ATOM 2931 N N . PRO B 1 63 ? 8.219 1.419 3.697 1 87.88 63 PRO B N 1
ATOM 2932 C CA . PRO B 1 63 ? 9.023 2.297 4.547 1 87.88 63 PRO B CA 1
ATOM 2933 C C . PRO B 1 63 ? 10.336 1.649 4.984 1 87.88 63 PRO B C 1
ATOM 2935 O O . PRO B 1 63 ? 11.391 2.285 4.93 1 87.88 63 PRO B O 1
ATOM 2938 N N . LYS B 1 64 ? 10.297 0.392 5.406 1 88.62 64 LYS B N 1
ATOM 2939 C CA . LYS B 1 64 ? 11.477 -0.309 5.891 1 88.62 64 LYS B CA 1
ATOM 2940 C C . LYS B 1 64 ? 12.562 -0.366 4.812 1 88.62 64 LYS B C 1
ATOM 2942 O O . LYS B 1 64 ? 13.719 -0.033 5.07 1 88.62 64 LYS B O 1
ATOM 2947 N N . ILE B 1 65 ? 12.164 -0.774 3.635 1 93.25 65 ILE B N 1
ATOM 2948 C CA . ILE B 1 65 ? 13.094 -0.938 2.525 1 93.25 65 ILE B CA 1
ATOM 2949 C C . ILE B 1 65 ? 13.617 0.428 2.08 1 93.25 65 ILE B C 1
ATOM 2951 O O . ILE B 1 65 ? 14.812 0.603 1.862 1 93.25 65 ILE B O 1
ATOM 2955 N N . SER B 1 66 ? 12.711 1.392 1.883 1 92.75 66 SER B N 1
ATOM 2956 C CA . SER B 1 66 ? 13.094 2.732 1.458 1 92.75 66 SER B CA 1
ATOM 2957 C C . SER B 1 66 ? 14.109 3.348 2.422 1 92.75 66 SER B C 1
ATOM 2959 O O . SER B 1 66 ? 15.109 3.92 1.995 1 92.75 66 SER B O 1
ATOM 2961 N N . PHE B 1 67 ? 13.875 3.092 3.662 1 88.12 67 PHE B N 1
ATOM 2962 C CA . PHE B 1 67 ? 14.758 3.609 4.699 1 88.12 67 PHE B CA 1
ATOM 2963 C C . PHE B 1 67 ? 16.125 2.945 4.621 1 88.12 67 PHE B C 1
ATOM 2965 O O . PHE B 1 67 ? 17.156 3.621 4.68 1 88.12 67 PHE B O 1
ATOM 2972 N N . ARG B 1 68 ? 16.156 1.751 4.555 1 91.69 68 ARG B N 1
ATOM 2973 C CA . ARG B 1 68 ? 17.406 1 4.508 1 91.69 68 ARG B CA 1
ATOM 2974 C C . ARG B 1 68 ? 18.25 1.428 3.314 1 91.69 68 ARG B C 1
ATOM 2976 O O . ARG B 1 68 ? 19.469 1.585 3.436 1 91.69 68 ARG B O 1
ATOM 2983 N N . ILE B 1 69 ? 17.609 1.592 2.201 1 95.25 69 ILE B N 1
ATOM 2984 C CA . ILE B 1 69 ? 18.312 1.989 0.991 1 95.25 69 ILE B CA 1
ATOM 2985 C C . ILE B 1 69 ? 18.922 3.377 1.181 1 95.25 69 ILE B C 1
ATOM 2987 O O . ILE B 1 69 ? 20.125 3.572 0.966 1 95.25 69 ILE B O 1
ATOM 2991 N N . VAL B 1 70 ? 18.156 4.285 1.584 1 93.44 70 VAL B N 1
ATOM 2992 C CA . VAL B 1 70 ? 18.578 5.676 1.691 1 93.44 70 VAL B CA 1
ATOM 2993 C C . VAL B 1 70 ? 19.656 5.809 2.77 1 93.44 70 VAL B C 1
ATOM 2995 O O . VAL B 1 70 ? 20.609 6.566 2.609 1 93.44 70 VAL B O 1
ATOM 2998 N N . ASP B 1 71 ? 19.531 5.039 3.875 1 91.81 71 ASP B N 1
ATOM 2999 C CA . ASP B 1 71 ? 20.531 5.059 4.93 1 91.81 71 ASP B CA 1
ATOM 3000 C C . ASP B 1 71 ? 21.875 4.527 4.422 1 91.81 71 ASP B C 1
ATOM 3002 O O . ASP B 1 71 ? 22.938 5.059 4.77 1 91.81 71 ASP B O 1
ATOM 3006 N N . THR B 1 72 ? 21.812 3.547 3.723 1 95.31 72 THR B N 1
ATOM 3007 C CA . THR B 1 72 ? 23.016 2.986 3.141 1 95.31 72 THR B CA 1
ATOM 3008 C C . THR B 1 72 ? 23.703 4.004 2.23 1 95.31 72 THR B C 1
ATOM 3010 O O . THR B 1 72 ? 24.922 4.199 2.311 1 95.31 72 THR B O 1
ATOM 3013 N N . LEU B 1 73 ? 22.906 4.641 1.403 1 96.5 73 LEU B N 1
ATOM 3014 C CA . LEU B 1 73 ? 23.453 5.66 0.515 1 96.5 73 LEU B CA 1
ATOM 3015 C C . LEU B 1 73 ? 24.047 6.816 1.314 1 96.5 73 LEU B C 1
ATOM 3017 O O . LEU B 1 73 ? 25.125 7.305 0.994 1 96.5 73 LEU B O 1
ATOM 3021 N N . ARG B 1 74 ? 23.359 7.238 2.293 1 92.5 74 ARG B N 1
ATOM 3022 C CA . ARG B 1 74 ? 23.828 8.32 3.152 1 92.5 74 ARG B CA 1
ATOM 3023 C C . ARG B 1 74 ? 25.188 8 3.756 1 92.5 74 ARG B C 1
ATOM 3025 O O . ARG B 1 74 ? 26.094 8.828 3.719 1 92.5 74 ARG B O 1
ATOM 3032 N N . ASP B 1 75 ? 25.328 6.832 4.312 1 94.75 75 ASP B N 1
ATOM 3033 C CA . ASP B 1 75 ? 26.578 6.402 4.938 1 94.75 75 ASP B CA 1
ATOM 3034 C C . ASP B 1 75 ? 27.703 6.355 3.92 1 94.75 75 ASP B C 1
ATOM 3036 O O . ASP B 1 75 ? 28.828 6.781 4.211 1 94.75 75 ASP B O 1
ATOM 3040 N N . GLN B 1 76 ? 27.406 5.898 2.785 1 97.31 76 GLN B N 1
ATOM 3041 C CA . GLN B 1 76 ? 28.438 5.793 1.758 1 97.31 76 GLN B CA 1
ATOM 3042 C C . GLN B 1 76 ? 28.875 7.172 1.277 1 97.31 76 GLN B C 1
ATOM 3044 O O . GLN B 1 76 ? 30.047 7.379 0.969 1 97.31 76 GLN B O 1
ATOM 3049 N N . ILE B 1 77 ? 27.938 8.094 1.211 1 96.38 77 ILE B N 1
ATOM 3050 C CA . ILE B 1 77 ? 28.281 9.461 0.843 1 96.38 77 ILE B CA 1
ATOM 3051 C C . ILE B 1 77 ? 29.141 10.094 1.937 1 96.38 77 ILE B C 1
ATOM 3053 O O . ILE B 1 77 ? 30.172 10.703 1.65 1 96.38 77 ILE B O 1
ATOM 3057 N N . ARG B 1 78 ? 28.766 9.93 3.117 1 94.12 78 ARG B N 1
ATOM 3058 C CA . ARG B 1 78 ? 29.484 10.484 4.262 1 94.12 78 ARG B CA 1
ATOM 3059 C C . ARG B 1 78 ? 30.906 9.93 4.34 1 94.12 78 ARG B C 1
ATOM 3061 O O . ARG B 1 78 ? 31.844 10.656 4.668 1 94.12 78 ARG B O 1
ATOM 3068 N N . ASP B 1 79 ? 31.047 8.688 4 1 96.94 79 ASP B N 1
ATOM 3069 C CA . ASP B 1 79 ? 32.344 8.016 4.047 1 96.94 79 ASP B CA 1
ATOM 3070 C C . ASP B 1 79 ? 33.188 8.383 2.834 1 96.94 79 ASP B C 1
ATOM 3072 O O . ASP B 1 79 ? 34.344 7.945 2.721 1 96.94 79 ASP B O 1
ATOM 3076 N N . GLY B 1 80 ? 32.656 9.062 1.946 1 96.19 80 GLY B N 1
ATOM 3077 C CA . GLY B 1 80 ? 33.406 9.508 0.771 1 96.19 80 GLY B CA 1
ATOM 3078 C C . GLY B 1 80 ? 33.469 8.453 -0.318 1 96.19 80 GLY B C 1
ATOM 3079 O O . GLY B 1 80 ? 34.312 8.555 -1.226 1 96.19 80 GLY B O 1
ATOM 3080 N N . LYS B 1 81 ? 32.594 7.461 -0.266 1 97.62 81 LYS B N 1
ATOM 3081 C CA . LYS B 1 81 ? 32.625 6.375 -1.243 1 97.62 81 LYS B CA 1
ATOM 3082 C C . LYS B 1 81 ? 31.844 6.754 -2.502 1 97.62 81 LYS B C 1
ATOM 3084 O O . LYS B 1 81 ? 32.125 6.23 -3.584 1 97.62 81 LYS B O 1
ATOM 3089 N N . LEU B 1 82 ? 30.844 7.574 -2.361 1 97.75 82 LEU B N 1
ATOM 3090 C CA . LEU B 1 82 ? 30.031 8.078 -3.465 1 97.75 82 LEU B CA 1
ATOM 3091 C C . LEU B 1 82 ? 30.25 9.57 -3.668 1 97.75 82 LEU B C 1
ATOM 3093 O O . LEU B 1 82 ? 30.016 10.367 -2.756 1 97.75 82 LEU B O 1
ATOM 3097 N N . LYS B 1 83 ? 30.609 9.961 -4.863 1 95.75 83 LYS B N 1
ATOM 3098 C CA . LYS B 1 83 ? 31.047 11.336 -5.074 1 95.75 83 LYS B CA 1
ATOM 3099 C C . LYS B 1 83 ? 30.281 11.992 -6.219 1 95.75 83 LYS B C 1
ATOM 3101 O O . LYS B 1 83 ? 30.547 13.148 -6.57 1 95.75 83 LYS B O 1
ATOM 3106 N N . SER B 1 84 ? 29.438 11.188 -6.918 1 96.62 84 SER B N 1
ATOM 3107 C CA . SER B 1 84 ? 28.656 11.727 -8.023 1 96.62 84 SER B CA 1
ATOM 3108 C C . SER B 1 84 ? 27.25 11.109 -8.062 1 96.62 84 SER B C 1
ATOM 3110 O O . SER B 1 84 ? 27.016 10.062 -7.461 1 96.62 84 SER B O 1
ATOM 3112 N N . GLY B 1 85 ? 26.359 11.812 -8.766 1 96.62 85 GLY B N 1
ATOM 3113 C CA . GLY B 1 85 ? 25.016 11.273 -8.969 1 96.62 85 GLY B CA 1
ATOM 3114 C C . GLY B 1 85 ? 25.016 9.914 -9.625 1 96.62 85 GLY B C 1
ATOM 3115 O O . GLY B 1 85 ? 24.219 9.047 -9.266 1 96.62 85 GLY B O 1
ATOM 3116 N N . THR B 1 86 ? 25.891 9.742 -10.555 1 96.62 86 THR B N 1
ATOM 3117 C CA . THR B 1 86 ? 26 8.469 -11.258 1 96.62 86 THR B CA 1
ATOM 3118 C C . THR B 1 86 ? 26.406 7.352 -10.297 1 96.62 86 THR B C 1
ATOM 3120 O O . THR B 1 86 ? 25.891 6.234 -10.375 1 96.62 86 THR B O 1
ATOM 3123 N N . GLU B 1 87 ? 27.312 7.621 -9.398 1 98.06 87 GLU B N 1
ATOM 3124 C CA . GLU B 1 87 ? 27.75 6.637 -8.414 1 98.06 87 GLU B CA 1
ATOM 3125 C C . GLU B 1 87 ? 26.625 6.316 -7.426 1 98.06 87 GLU B C 1
ATOM 3127 O O . GLU B 1 87 ? 26.469 5.164 -7.016 1 98.06 87 GLU B O 1
ATOM 3132 N N . ILE B 1 88 ? 25.906 7.344 -7.059 1 98.19 88 ILE B N 1
ATOM 3133 C CA . ILE B 1 88 ? 24.797 7.152 -6.141 1 98.19 88 ILE B CA 1
ATOM 3134 C C . ILE B 1 88 ? 23.734 6.262 -6.789 1 98.19 88 ILE B C 1
ATOM 3136 O O . ILE B 1 88 ? 23.219 5.34 -6.156 1 98.19 88 ILE B O 1
ATOM 3140 N N . LYS B 1 89 ? 23.438 6.492 -8.055 1 97.75 89 LYS B N 1
ATOM 3141 C CA . LYS B 1 89 ? 22.453 5.688 -8.781 1 97.75 89 LYS B CA 1
ATOM 3142 C C . LYS B 1 89 ? 22.906 4.23 -8.867 1 97.75 89 LYS B C 1
ATOM 3144 O O . LYS B 1 89 ? 22.094 3.316 -8.68 1 97.75 89 LYS B O 1
ATOM 3149 N N . ALA B 1 90 ? 24.156 4.047 -9.18 1 98 90 ALA B N 1
ATOM 3150 C CA . ALA B 1 90 ? 24.703 2.689 -9.25 1 98 90 ALA B CA 1
ATOM 3151 C C . ALA B 1 90 ? 24.594 1.979 -7.906 1 98 90 ALA B C 1
ATOM 3153 O O . ALA B 1 90 ? 24.234 0.797 -7.848 1 98 90 ALA B O 1
ATOM 3154 N N . SER B 1 91 ? 24.891 2.678 -6.844 1 98.56 91 SER B N 1
ATOM 3155 C CA . SER B 1 91 ? 24.781 2.104 -5.508 1 98.56 91 SER B CA 1
ATOM 3156 C C . SER B 1 91 ? 23.344 1.796 -5.148 1 98.56 91 SER B C 1
ATOM 3158 O O . SER B 1 91 ? 23.047 0.776 -4.52 1 98.56 91 SER B O 1
ATOM 3160 N N . LEU B 1 92 ? 22.438 2.723 -5.523 1 98.38 92 LEU B N 1
ATOM 3161 C CA . LEU B 1 92 ? 21.016 2.504 -5.34 1 98.38 92 LEU B CA 1
ATOM 3162 C C . LEU B 1 92 ? 20.578 1.199 -5.996 1 98.38 92 LEU B C 1
ATOM 3164 O O . LEU B 1 92 ? 19.906 0.373 -5.363 1 98.38 92 LEU B O 1
ATOM 3168 N N . LYS B 1 93 ? 20.953 0.999 -7.227 1 98.12 93 LYS B N 1
ATOM 3169 C CA . LYS B 1 93 ? 20.625 -0.219 -7.961 1 98.12 93 LYS B CA 1
ATOM 3170 C C . LYS B 1 93 ? 21.203 -1.45 -7.277 1 98.12 93 LYS B C 1
ATOM 3172 O O . LYS B 1 93 ? 20.547 -2.482 -7.168 1 98.12 93 LYS B O 1
ATOM 3177 N N . ARG B 1 94 ? 22.422 -1.331 -6.809 1 97.94 94 ARG B N 1
ATOM 3178 C CA . ARG B 1 94 ? 23.094 -2.434 -6.129 1 97.94 94 ARG B CA 1
ATOM 3179 C C . ARG B 1 94 ? 22.359 -2.811 -4.844 1 97.94 94 ARG B C 1
ATOM 3181 O O . ARG B 1 94 ? 22.219 -3.992 -4.531 1 97.94 94 ARG B O 1
ATOM 3188 N N . CYS B 1 95 ? 21.938 -1.771 -4.109 1 97.94 95 CYS B N 1
ATOM 3189 C CA . CYS B 1 95 ? 21.188 -2.02 -2.879 1 97.94 95 CYS B CA 1
ATOM 3190 C C . CYS B 1 95 ? 19.938 -2.832 -3.158 1 97.94 95 CYS B C 1
ATOM 3192 O O . CYS B 1 95 ? 19.641 -3.805 -2.457 1 97.94 95 CYS B O 1
ATOM 3194 N N . ILE B 1 96 ? 19.219 -2.455 -4.176 1 97.94 96 ILE B N 1
ATOM 3195 C CA . ILE B 1 96 ? 17.953 -3.119 -4.52 1 97.94 96 ILE B CA 1
ATOM 3196 C C . ILE B 1 96 ? 18.25 -4.551 -4.969 1 97.94 96 ILE B C 1
ATOM 3198 O O . ILE B 1 96 ? 17.547 -5.484 -4.559 1 97.94 96 ILE B O 1
ATOM 3202 N N . LEU B 1 97 ? 19.25 -4.688 -5.809 1 96.88 97 LEU B N 1
ATOM 3203 C CA . LEU B 1 97 ? 19.625 -6.016 -6.281 1 96.88 97 LEU B CA 1
ATOM 3204 C C . LEU B 1 97 ? 19.984 -6.93 -5.113 1 96.88 97 LEU B C 1
ATOM 3206 O O . LEU B 1 97 ? 19.578 -8.094 -5.086 1 96.88 97 LEU B O 1
ATOM 3210 N N . GLU B 1 98 ? 20.672 -6.426 -4.152 1 96.88 98 GLU B N 1
ATOM 3211 C CA . GLU B 1 98 ? 21.062 -7.207 -2.984 1 96.88 98 GLU B CA 1
ATOM 3212 C C . GLU B 1 98 ? 19.844 -7.652 -2.182 1 96.88 98 GLU B C 1
ATOM 3214 O O . GLU B 1 98 ? 19.781 -8.789 -1.719 1 96.88 98 GLU B O 1
ATOM 3219 N N . LEU B 1 99 ? 18.938 -6.766 -2.041 1 96 99 LEU B N 1
ATOM 3220 C CA . LEU B 1 99 ? 17.719 -7.086 -1.296 1 96 99 LEU B CA 1
ATOM 3221 C C . LEU B 1 99 ? 16.938 -8.203 -1.98 1 96 99 LEU B C 1
ATOM 3223 O O . LEU B 1 99 ? 16.297 -9.008 -1.314 1 96 99 LEU B O 1
ATOM 3227 N N . LEU B 1 100 ? 17 -8.328 -3.32 1 95.56 100 LEU B N 1
ATOM 3228 C CA . LEU B 1 100 ? 16.25 -9.305 -4.102 1 95.56 100 LEU B CA 1
ATOM 3229 C C . LEU B 1 100 ? 16.984 -10.641 -4.137 1 95.56 100 LEU B C 1
ATOM 3231 O O . LEU B 1 100 ? 16.359 -11.672 -4.422 1 95.56 100 LEU B O 1
ATOM 3235 N N . THR B 1 101 ? 18.281 -10.625 -3.861 1 94.44 101 THR B N 1
ATOM 3236 C CA . THR B 1 101 ? 19.031 -11.828 -4.164 1 94.44 101 THR B CA 1
ATOM 3237 C C . THR B 1 101 ? 19.641 -12.422 -2.891 1 94.44 101 THR B C 1
ATOM 3239 O O . THR B 1 101 ? 20.109 -13.562 -2.895 1 94.44 101 THR B O 1
ATOM 3242 N N . THR B 1 102 ? 19.609 -11.719 -1.784 1 89.12 102 THR B N 1
ATOM 3243 C CA . THR B 1 102 ? 20.281 -12.18 -0.578 1 89.12 102 THR B CA 1
ATOM 3244 C C . THR B 1 102 ? 19.531 -13.359 0.04 1 89.12 102 THR B C 1
ATOM 3246 O O . THR B 1 102 ? 20.141 -14.383 0.356 1 89.12 102 THR B O 1
ATOM 3249 N N . LYS B 1 103 ? 18.234 -13.352 0.277 1 81.5 103 LYS B N 1
ATOM 3250 C CA . LYS B 1 103 ? 17.484 -14.383 0.979 1 81.5 103 LYS B CA 1
ATOM 3251 C C . LYS B 1 103 ? 16.844 -15.375 -0.004 1 81.5 103 LYS B C 1
ATOM 3253 O O . LYS B 1 103 ? 16.578 -16.516 0.352 1 81.5 103 LYS B O 1
ATOM 3258 N N . GLY B 1 104 ? 16.562 -14.953 -1.256 1 64.19 104 GLY B N 1
ATOM 3259 C CA . GLY B 1 104 ? 15.75 -15.742 -2.156 1 64.19 104 GLY B CA 1
ATOM 3260 C C . GLY B 1 104 ? 16.453 -16.078 -3.463 1 64.19 104 GLY B C 1
ATOM 3261 O O . GLY B 1 104 ? 15.961 -15.727 -4.539 1 64.19 104 GLY B O 1
ATOM 3262 N N . SER B 1 105 ? 17.438 -16.922 -3.418 1 67.19 105 SER B N 1
ATOM 3263 C CA . SER B 1 105 ? 18.328 -16.922 -4.574 1 67.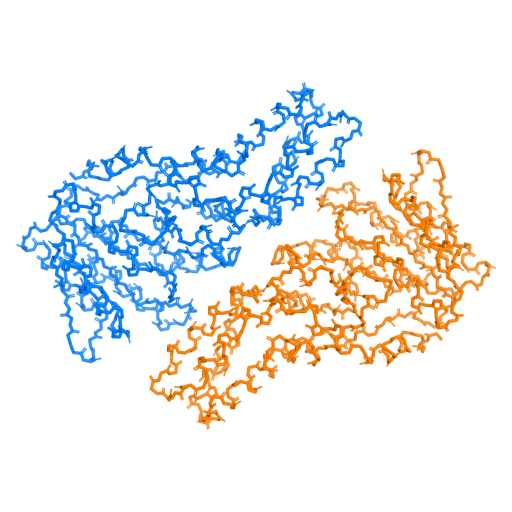19 105 SER B CA 1
ATOM 3264 C C . SER B 1 105 ? 17.969 -18.016 -5.562 1 67.19 105 SER B C 1
ATOM 3266 O O . SER B 1 105 ? 18.359 -17.969 -6.734 1 67.19 105 SER B O 1
ATOM 3268 N N . LYS B 1 106 ? 17.031 -18.875 -5.215 1 83.75 106 LYS B N 1
ATOM 3269 C CA . LYS B 1 106 ? 16.734 -19.891 -6.223 1 83.75 106 LY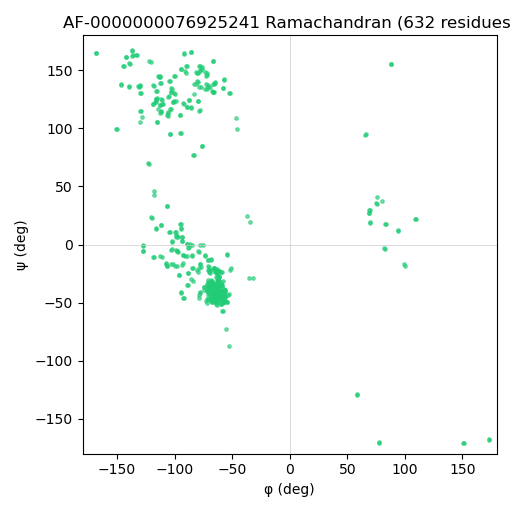S B CA 1
ATOM 3270 C C . LYS B 1 106 ? 15.422 -19.594 -6.938 1 83.75 106 LYS B C 1
ATOM 3272 O O . LYS B 1 106 ? 14.359 -20.031 -6.496 1 83.75 106 LYS B O 1
ATOM 3277 N N . THR B 1 107 ? 15.562 -18.906 -8.117 1 89.69 107 THR B N 1
ATOM 3278 C CA . THR B 1 107 ? 14.375 -18.453 -8.836 1 89.69 107 THR B CA 1
ATOM 3279 C C . THR B 1 107 ? 13.898 -19.516 -9.812 1 89.69 107 THR B C 1
ATOM 3281 O O . THR B 1 107 ? 12.781 -19.438 -10.336 1 89.69 107 THR B O 1
ATOM 3284 N N . GLU B 1 108 ? 14.734 -20.609 -10.039 1 91.69 108 GLU B N 1
ATOM 3285 C CA . GLU B 1 108 ? 14.305 -21.688 -10.914 1 91.69 108 GLU B CA 1
ATOM 3286 C C . GLU B 1 108 ? 13.289 -22.594 -10.227 1 91.69 108 GLU B C 1
ATOM 3288 O O . GLU B 1 108 ? 13.328 -22.75 -9 1 91.69 108 GLU B O 1
ATOM 3293 N N . LEU B 1 109 ? 12.414 -23.203 -11.031 1 95.06 109 LEU B N 1
ATOM 3294 C CA . LEU B 1 109 ? 11.469 -24.172 -10.484 1 95.06 109 LEU B CA 1
ATOM 3295 C C . LEU B 1 109 ? 12.203 -25.406 -9.961 1 95.06 109 LEU B C 1
ATOM 3297 O O . LEU B 1 109 ? 13.055 -25.969 -10.656 1 95.06 109 LEU B O 1
ATOM 3301 N N . GLN B 1 110 ? 11.844 -25.781 -8.742 1 93.88 110 GLN B N 1
ATOM 3302 C CA . GLN B 1 110 ? 12.383 -27.016 -8.164 1 93.88 110 GLN B CA 1
ATOM 3303 C C . GLN B 1 110 ? 11.438 -28.188 -8.391 1 93.88 110 GLN B C 1
ATOM 3305 O O . GLN B 1 110 ? 10.594 -28.484 -7.551 1 93.88 110 GLN B O 1
ATOM 3310 N N . LEU B 1 111 ? 11.719 -28.938 -9.453 1 95.19 111 LEU B N 1
ATOM 3311 C CA . LEU B 1 111 ? 10.758 -29.938 -9.914 1 95.19 111 LEU B CA 1
ATOM 3312 C C . LEU B 1 111 ? 11.133 -31.328 -9.398 1 95.19 111 LEU B C 1
ATOM 3314 O O . LEU B 1 111 ? 10.375 -32.281 -9.555 1 95.19 111 LEU B O 1
ATOM 3318 N N . GLY B 1 112 ? 12.227 -31.438 -8.75 1 90.75 112 GLY B N 1
ATOM 3319 C CA . GLY B 1 112 ? 12.648 -32.719 -8.234 1 90.75 112 GLY B CA 1
ATOM 3320 C C . GLY B 1 112 ? 13.242 -33.625 -9.297 1 90.75 112 GLY B C 1
ATOM 3321 O O . GLY B 1 112 ? 13.547 -33.188 -10.406 1 90.75 112 GLY B O 1
ATOM 3322 N N . PHE B 1 113 ? 13.469 -34.969 -8.898 1 87.5 113 PHE B N 1
ATOM 3323 C CA . PHE B 1 113 ? 14.164 -35.875 -9.781 1 87.5 113 PHE B CA 1
ATOM 3324 C C . PHE B 1 113 ? 13.219 -36.969 -10.289 1 87.5 113 PHE B C 1
ATOM 3326 O O . PHE B 1 113 ? 13.555 -37.719 -11.211 1 87.5 113 PHE B O 1
ATOM 3333 N N . ARG B 1 114 ? 12.047 -37.062 -9.734 1 89.25 114 ARG B N 1
ATOM 3334 C CA . ARG B 1 114 ? 11.094 -38.094 -10.117 1 89.25 114 ARG B CA 1
ATOM 3335 C C . ARG B 1 114 ? 9.859 -37.5 -10.781 1 89.25 114 ARG B C 1
ATOM 3337 O O . ARG B 1 114 ? 9.438 -36.375 -10.422 1 89.25 114 ARG B O 1
ATOM 3344 N N . LYS B 1 115 ? 9.383 -38.25 -11.727 1 93.81 115 LYS B N 1
ATOM 3345 C CA . LYS B 1 115 ? 8.141 -37.844 -12.383 1 93.81 115 LYS B CA 1
ATOM 3346 C C . LYS B 1 115 ? 6.926 -38.438 -11.672 1 93.81 115 LYS B C 1
ATOM 3348 O O . LYS B 1 115 ? 7 -39.531 -11.125 1 93.81 115 LYS B O 1
ATOM 3353 N N . PRO B 1 116 ? 5.891 -37.719 -11.703 1 97.94 116 PRO B N 1
ATOM 3354 C CA . PRO B 1 116 ? 5.723 -36.344 -12.172 1 97.94 116 PRO B CA 1
ATOM 3355 C C . PRO B 1 116 ? 6.137 -35.312 -11.133 1 97.94 116 PRO B C 1
ATOM 3357 O O . PRO B 1 116 ? 6.035 -35.562 -9.93 1 97.94 116 PRO B O 1
ATOM 3360 N N . ALA B 1 117 ? 6.645 -34.156 -11.594 1 98.06 117 ALA B N 1
ATOM 3361 C CA . ALA B 1 117 ? 6.691 -33 -10.719 1 98.06 117 ALA B CA 1
ATOM 3362 C C . ALA B 1 117 ? 5.297 -32.406 -10.5 1 98.06 117 ALA B C 1
ATOM 3364 O O . ALA B 1 117 ? 4.504 -32.312 -11.438 1 98.06 117 ALA B O 1
ATOM 3365 N N . VAL B 1 118 ? 5.016 -32.031 -9.258 1 98.69 118 VAL B N 1
ATOM 3366 C CA . VAL B 1 118 ? 3.695 -31.5 -8.938 1 98.69 118 VAL B CA 1
ATOM 3367 C C . VAL B 1 118 ? 3.824 -30.047 -8.484 1 98.69 118 VAL B C 1
ATOM 3369 O O . VAL B 1 118 ? 4.574 -29.75 -7.559 1 98.69 118 VAL B O 1
ATOM 3372 N N . ILE B 1 119 ? 3.104 -29.141 -9.164 1 98.75 119 ILE B N 1
ATOM 3373 C CA . ILE B 1 119 ? 3.055 -27.719 -8.82 1 98.75 119 ILE B CA 1
ATOM 3374 C C . ILE B 1 119 ? 1.633 -27.328 -8.414 1 98.75 119 ILE B C 1
ATOM 3376 O O . ILE B 1 119 ? 0.684 -27.562 -9.172 1 98.75 119 ILE B O 1
ATOM 3380 N N . MET B 1 120 ? 1.511 -26.828 -7.258 1 98.56 120 MET B N 1
ATOM 3381 C CA . MET B 1 120 ? 0.237 -26.312 -6.762 1 98.56 120 MET B CA 1
ATOM 3382 C C . MET B 1 120 ? 0.233 -24.781 -6.754 1 98.56 120 MET B C 1
ATOM 3384 O O . MET B 1 120 ? 1.162 -24.156 -6.242 1 98.56 120 MET B O 1
ATOM 3388 N N . ILE B 1 121 ? -0.798 -24.234 -7.391 1 98 121 ILE B N 1
ATOM 3389 C CA . ILE B 1 121 ? -0.92 -22.781 -7.426 1 98 121 ILE B CA 1
ATOM 3390 C C . ILE B 1 121 ? -1.978 -22.328 -6.422 1 98 121 ILE B C 1
ATOM 3392 O O . ILE B 1 121 ? -3.041 -22.938 -6.312 1 98 121 ILE B O 1
ATOM 3396 N N . VAL B 1 122 ? -1.637 -21.281 -5.633 1 96.06 122 VAL B N 1
ATOM 3397 C CA . VAL B 1 122 ? -2.562 -20.75 -4.637 1 96.06 122 VAL B CA 1
ATOM 3398 C C . VAL B 1 122 ? -2.623 -19.234 -4.738 1 96.06 122 VAL B C 1
ATOM 3400 O O . VAL B 1 122 ? -1.804 -18.625 -5.422 1 96.06 122 VAL B O 1
ATOM 3403 N N . GLY B 1 123 ? -3.617 -18.641 -4.168 1 93 123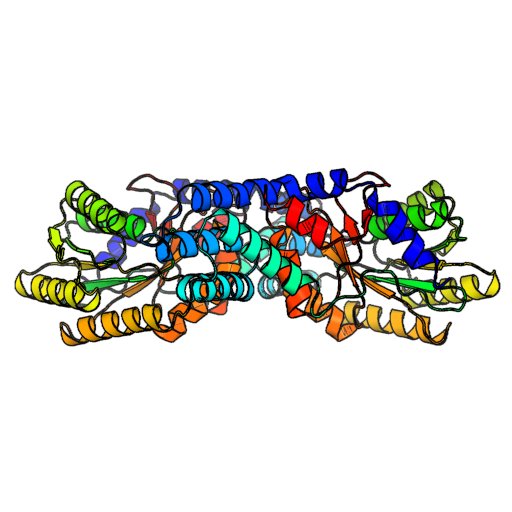 GLY B N 1
ATOM 3404 C CA . GLY B 1 123 ? -3.811 -17.203 -4.176 1 93 123 GLY B CA 1
ATOM 3405 C C . GLY B 1 123 ? -5.27 -16.797 -4.105 1 93 123 GLY B C 1
ATOM 3406 O O . GLY B 1 123 ? -6.152 -17.641 -3.986 1 93 123 GLY B O 1
ATOM 3407 N N . VAL B 1 124 ? -5.496 -15.562 -4.285 1 87.75 124 VAL B N 1
ATOM 3408 C CA . VAL B 1 124 ? -6.844 -15.039 -4.109 1 87.75 124 VAL B CA 1
ATOM 3409 C C . VAL B 1 124 ? -7.582 -15.055 -5.445 1 87.75 124 VAL B C 1
ATOM 3411 O O . VAL B 1 124 ? -6.961 -15.188 -6.504 1 87.75 124 VAL B O 1
ATOM 3414 N N . ASN B 1 125 ? -8.891 -14.922 -5.348 1 84.12 125 ASN B N 1
ATOM 3415 C CA . ASN B 1 125 ? -9.68 -14.852 -6.57 1 84.12 125 ASN B CA 1
ATOM 3416 C C . ASN B 1 125 ? -9.344 -13.602 -7.383 1 84.12 125 ASN B C 1
ATOM 3418 O O . ASN B 1 125 ? -9.086 -12.539 -6.816 1 84.12 125 ASN B O 1
ATOM 3422 N N . GLY B 1 126 ? -9.289 -13.789 -8.648 1 85.75 126 GLY B N 1
ATOM 3423 C CA . GLY B 1 126 ? -9.047 -12.648 -9.523 1 85.75 126 GLY B CA 1
ATOM 3424 C C . GLY B 1 126 ? -7.582 -12.289 -9.641 1 85.75 126 GLY B C 1
ATOM 3425 O O . GLY B 1 126 ? -7.219 -11.398 -10.414 1 85.75 126 GLY B O 1
ATOM 3426 N N . GLY B 1 127 ? -6.742 -12.969 -8.914 1 91 127 GLY B N 1
ATOM 3427 C CA . GLY B 1 127 ? -5.32 -12.648 -8.914 1 91 127 GLY B CA 1
ATOM 3428 C C . GLY B 1 127 ? -4.594 -13.172 -10.133 1 91 127 GLY B C 1
ATOM 3429 O O . GLY B 1 127 ? -3.453 -12.781 -10.398 1 91 127 GLY B O 1
ATOM 3430 N N . GLY B 1 128 ? -5.203 -14.125 -10.867 1 93.69 128 GLY B N 1
ATOM 3431 C CA . GLY B 1 128 ? -4.602 -14.625 -12.094 1 93.69 128 GLY B CA 1
ATOM 3432 C C . GLY B 1 128 ? -4.086 -16.047 -11.969 1 93.69 128 GLY B C 1
ATOM 3433 O O . GLY B 1 128 ? -3.201 -16.469 -12.719 1 93.69 128 GLY B O 1
ATOM 3434 N N . LYS B 1 129 ? -4.559 -16.812 -11.039 1 96.31 129 LYS B N 1
ATOM 3435 C CA . LYS B 1 129 ? -4.09 -18.172 -10.805 1 96.31 129 LYS B CA 1
ATOM 3436 C C . LYS B 1 129 ? -4.258 -19.047 -12.047 1 96.31 129 LYS B C 1
ATOM 3438 O O . LYS B 1 129 ? -3.275 -19.547 -12.594 1 96.31 129 LYS B O 1
ATOM 3443 N N . THR B 1 130 ? -5.504 -19.141 -12.531 1 96.31 130 THR B N 1
ATOM 3444 C CA . THR B 1 130 ? -5.816 -20.016 -13.648 1 96.31 130 THR B CA 1
ATOM 3445 C C . THR B 1 130 ? -5.059 -19.594 -14.898 1 96.31 130 THR B C 1
ATOM 3447 O O . THR B 1 130 ? -4.5 -20.422 -15.617 1 96.31 130 THR B O 1
ATOM 3450 N N . THR B 1 131 ? -5 -18.297 -15.117 1 96.31 131 THR B N 1
ATOM 3451 C CA . THR B 1 131 ? -4.27 -17.766 -16.266 1 96.31 131 THR B CA 1
ATOM 3452 C C . THR B 1 131 ? -2.781 -18.078 -16.141 1 96.31 131 THR B C 1
ATOM 3454 O O . THR B 1 131 ? -2.15 -18.484 -17.125 1 96.31 131 THR B O 1
ATOM 3457 N N . SER B 1 132 ? -2.227 -17.906 -14.977 1 97.31 132 SER B N 1
ATOM 3458 C CA . SER B 1 132 ? -0.815 -18.203 -14.758 1 97.31 132 SER B CA 1
ATOM 3459 C C . SER B 1 132 ? -0.527 -19.688 -14.969 1 97.31 132 SER B C 1
ATOM 3461 O O . SER B 1 132 ? 0.5 -20.047 -15.539 1 97.31 132 SER B O 1
ATOM 3463 N N . LEU B 1 133 ? -1.385 -20.516 -14.484 1 97.94 133 LEU B N 1
ATOM 3464 C CA . LEU B 1 133 ? -1.229 -21.953 -14.656 1 97.94 133 LEU B CA 1
ATOM 3465 C C . LEU B 1 133 ? -1.255 -22.328 -16.141 1 97.94 133 LEU B C 1
ATOM 3467 O O . LEU B 1 133 ? -0.455 -23.141 -16.594 1 97.94 133 LEU B O 1
ATOM 3471 N N . GLY B 1 134 ? -2.189 -21.766 -16.891 1 97.94 134 GLY B N 1
ATOM 3472 C CA . GLY B 1 134 ? -2.238 -22 -18.328 1 97.94 134 GLY B CA 1
ATOM 3473 C C . GLY B 1 134 ? -0.964 -21.578 -19.031 1 97.94 134 GLY B C 1
ATOM 3474 O O . GLY B 1 134 ? -0.441 -22.328 -19.875 1 97.94 134 GLY B O 1
ATOM 3475 N N . LYS B 1 135 ? -0.481 -20.406 -18.703 1 96.62 135 LYS B N 1
ATOM 3476 C CA . LYS B 1 135 ? 0.744 -19.906 -19.328 1 96.62 135 LYS B CA 1
ATOM 3477 C C . LYS B 1 135 ? 1.943 -20.766 -18.938 1 96.62 135 LYS B C 1
ATOM 3479 O O . LYS B 1 135 ? 2.863 -20.953 -19.734 1 96.62 135 LYS B O 1
ATOM 3484 N N . LEU B 1 136 ? 1.941 -21.266 -17.75 1 97.19 136 LEU B N 1
ATOM 3485 C CA . LEU B 1 136 ? 2.998 -22.172 -17.312 1 97.19 136 LEU B CA 1
ATOM 3486 C C . LEU B 1 136 ? 2.941 -23.484 -18.094 1 97.19 136 LEU B C 1
ATOM 3488 O O . LEU B 1 136 ? 3.979 -24.016 -18.484 1 97.19 136 LEU B O 1
ATOM 3492 N N . ALA B 1 137 ? 1.748 -23.984 -18.297 1 98.06 137 ALA B N 1
ATOM 3493 C CA . ALA B 1 137 ? 1.567 -25.188 -19.109 1 98.06 137 ALA B CA 1
ATOM 3494 C C . ALA B 1 137 ? 2.123 -24.984 -20.516 1 98.06 137 ALA B C 1
ATOM 3496 O O . ALA B 1 137 ? 2.785 -25.859 -21.062 1 98.06 137 ALA B O 1
ATOM 3497 N N . TYR B 1 138 ? 1.8 -23.828 -21.016 1 96.69 138 TYR B N 1
ATOM 3498 C CA . TYR B 1 138 ? 2.305 -23.484 -22.344 1 96.69 138 TYR B CA 1
ATOM 3499 C C . TYR B 1 138 ? 3.826 -23.562 -22.391 1 96.69 138 TYR B C 1
ATOM 3501 O O . TYR B 1 138 ? 4.398 -24.141 -23.312 1 96.69 138 TYR B O 1
ATOM 3509 N N . ARG B 1 139 ? 4.496 -23.047 -21.422 1 94.69 139 ARG B N 1
ATOM 3510 C CA . ARG B 1 139 ? 5.953 -23.078 -21.375 1 94.69 139 ARG B CA 1
ATOM 3511 C C . ARG B 1 139 ? 6.48 -24.5 -21.266 1 94.69 139 ARG B C 1
ATOM 3513 O O . ARG B 1 139 ? 7.461 -24.859 -21.922 1 94.69 139 ARG B O 1
ATOM 3520 N N . PHE B 1 140 ? 5.883 -25.344 -20.469 1 96.5 140 PHE B N 1
ATOM 3521 C CA . PHE B 1 140 ? 6.297 -26.734 -20.312 1 96.5 140 PHE B CA 1
ATOM 3522 C C . PHE B 1 140 ? 6.129 -27.5 -21.609 1 96.5 140 PHE B C 1
ATOM 3524 O O . PHE B 1 140 ? 7.023 -28.25 -22.016 1 96.5 140 PHE B O 1
ATOM 3531 N N . LYS B 1 141 ? 4.996 -27.25 -22.234 1 96.44 141 LYS B N 1
ATOM 3532 C CA . LYS B 1 141 ? 4.703 -27.938 -23.484 1 96.44 141 LYS B CA 1
ATOM 3533 C C . LYS B 1 141 ? 5.695 -27.547 -24.578 1 96.44 141 LYS B C 1
ATOM 3535 O O . LYS B 1 141 ? 6.113 -28.391 -25.375 1 96.44 141 LYS B O 1
ATOM 3540 N N . ASN B 1 142 ? 6.008 -26.328 -24.578 1 93.5 142 ASN B N 1
ATOM 3541 C CA . ASN B 1 142 ? 6.98 -25.844 -25.562 1 93.5 142 ASN B CA 1
ATOM 3542 C C . ASN B 1 142 ? 8.352 -26.484 -25.344 1 93.5 142 ASN B C 1
ATOM 3544 O O . ASN B 1 142 ? 9.156 -26.547 -26.281 1 93.5 142 ASN B O 1
ATOM 3548 N N . GLU B 1 143 ? 8.594 -26.922 -24.156 1 93.38 143 GLU B N 1
ATOM 3549 C CA . GLU B 1 143 ? 9.844 -27.625 -23.875 1 93.38 143 GLU B CA 1
ATOM 3550 C C . GLU B 1 143 ? 9.688 -29.125 -24.016 1 93.38 143 GLU B C 1
ATOM 3552 O O . GLU B 1 143 ? 10.586 -29.891 -23.656 1 93.38 143 GLU B O 1
ATOM 3557 N N . GLY B 1 144 ? 8.508 -29.578 -24.422 1 94.5 144 GLY B N 1
ATOM 3558 C CA . GLY B 1 144 ? 8.305 -30.969 -24.781 1 94.5 144 GLY B CA 1
ATOM 3559 C C . GLY B 1 144 ? 7.777 -31.812 -23.625 1 94.5 144 GLY B C 1
ATOM 3560 O O . GLY B 1 144 ? 7.727 -33.031 -23.719 1 94.5 144 GLY B O 1
ATOM 3561 N N . ALA B 1 145 ? 7.348 -31.203 -22.578 1 96.75 145 ALA B N 1
ATOM 3562 C CA . ALA B 1 145 ? 6.875 -31.938 -21.406 1 96.75 145 ALA B CA 1
ATOM 3563 C C . ALA B 1 145 ? 5.445 -32.438 -21.609 1 96.75 145 ALA B C 1
ATOM 3565 O O . ALA B 1 145 ? 4.629 -31.75 -22.234 1 96.75 145 ALA B O 1
ATOM 3566 N N . LYS B 1 146 ? 5.246 -33.625 -21.156 1 98.19 146 LYS B N 1
ATOM 3567 C CA . LYS B 1 146 ? 3.883 -34.125 -21.031 1 98.19 146 LYS B CA 1
ATOM 3568 C C . LYS B 1 146 ? 3.193 -33.562 -19.797 1 98.19 146 LYS B C 1
ATOM 3570 O O . LYS B 1 146 ? 3.578 -33.875 -18.672 1 98.19 146 LYS B O 1
ATOM 3575 N N . VAL B 1 147 ? 2.072 -32.719 -20.016 1 98.69 147 VAL B N 1
ATOM 3576 C CA . VAL B 1 147 ? 1.499 -31.938 -18.922 1 98.69 147 VAL B CA 1
ATOM 3577 C C . VAL B 1 147 ? 0.077 -32.406 -18.641 1 98.69 147 VAL B C 1
ATOM 3579 O O . VAL B 1 147 ? -0.711 -32.625 -19.562 1 98.69 147 VAL B O 1
ATOM 3582 N N . LEU B 1 148 ? -0.214 -32.625 -17.328 1 98.88 148 LEU B N 1
ATOM 3583 C CA . LEU B 1 148 ? -1.557 -32.875 -16.828 1 98.88 148 LEU B CA 1
ATOM 3584 C C . LEU B 1 148 ? -2.023 -31.75 -15.906 1 98.88 148 LEU B C 1
ATOM 3586 O O . LEU B 1 148 ? -1.323 -31.375 -14.961 1 98.88 148 LEU B O 1
ATOM 3590 N N . MET B 1 149 ? -3.213 -31.172 -16.234 1 98.88 149 MET B N 1
ATOM 3591 C CA . MET B 1 149 ? -3.791 -30.125 -15.391 1 98.88 149 MET B CA 1
ATOM 3592 C C . MET B 1 149 ? -4.879 -30.688 -14.492 1 98.88 149 MET B C 1
ATOM 3594 O O . MET B 1 149 ? -5.555 -31.656 -14.852 1 98.88 149 MET B O 1
ATOM 3598 N N . ALA B 1 150 ? -4.957 -30.141 -13.312 1 98.81 150 ALA B N 1
ATOM 3599 C CA . ALA B 1 150 ? -6.008 -30.531 -12.367 1 98.81 150 ALA B CA 1
ATOM 3600 C C . ALA B 1 150 ? -6.891 -29.328 -12.023 1 98.81 150 ALA B C 1
ATOM 3602 O O . ALA B 1 150 ? -6.406 -28.328 -11.508 1 98.81 150 ALA B O 1
ATOM 3603 N N . ALA B 1 151 ? -8.188 -29.453 -12.297 1 98 151 ALA B N 1
ATOM 3604 C CA . ALA B 1 151 ? -9.133 -28.375 -12.047 1 98 151 ALA B CA 1
ATOM 3605 C C . ALA B 1 151 ? -9.594 -28.375 -10.594 1 98 151 ALA B C 1
ATOM 3607 O O . ALA B 1 151 ? -10.75 -28.703 -10.305 1 98 151 ALA B O 1
ATOM 3608 N N . GLY B 1 152 ? -8.703 -27.875 -9.711 1 96.44 152 GLY B N 1
ATOM 3609 C CA . GLY B 1 152 ? -8.977 -27.906 -8.289 1 96.44 152 GLY B CA 1
ATOM 3610 C C . GLY B 1 152 ? -9.805 -26.719 -7.812 1 96.44 152 GLY B C 1
ATOM 3611 O O . GLY B 1 152 ? -10.195 -26.656 -6.645 1 96.44 152 GLY B O 1
ATOM 3612 N N . ASP B 1 153 ? -10.023 -25.719 -8.648 1 92.81 153 ASP B N 1
ATOM 3613 C CA . ASP B 1 153 ? -11.031 -24.719 -8.328 1 92.81 153 ASP B CA 1
ATOM 3614 C C . ASP B 1 153 ? -12.445 -25.25 -8.562 1 92.81 153 ASP B C 1
ATOM 3616 O O . ASP B 1 153 ? -13.055 -24.969 -9.594 1 92.81 153 ASP B O 1
ATOM 3620 N N . THR B 1 154 ? -12.969 -25.922 -7.594 1 88.56 154 THR B N 1
ATOM 3621 C CA . THR B 1 154 ? -14.25 -26.609 -7.746 1 88.56 154 THR B CA 1
ATOM 3622 C C . THR B 1 154 ? -15.406 -25.672 -7.395 1 88.56 154 THR B C 1
ATOM 3624 O O . THR B 1 154 ? -16.578 -26.047 -7.516 1 88.56 154 THR B O 1
ATOM 3627 N N . PHE B 1 155 ? -15.023 -24.516 -6.996 1 77.81 155 PHE B N 1
ATOM 3628 C CA . PHE B 1 155 ? -16.016 -23.547 -6.539 1 77.81 155 PHE B CA 1
ATOM 3629 C C . PHE B 1 155 ? -16.531 -22.719 -7.703 1 77.81 155 PHE B C 1
ATOM 3631 O O . PHE B 1 155 ? -17.703 -22.297 -7.715 1 77.81 155 PHE B O 1
ATOM 3638 N N . ARG B 1 156 ? -15.711 -22.438 -8.633 1 82.56 156 ARG B N 1
ATOM 3639 C CA . ARG B 1 156 ? -16.062 -21.562 -9.75 1 82.56 156 ARG B CA 1
ATOM 3640 C C . ARG B 1 156 ? -16.125 -22.344 -11.062 1 82.56 156 ARG B C 1
ATOM 3642 O O . ARG B 1 156 ? -15.094 -22.672 -11.641 1 82.56 156 ARG B O 1
ATOM 3649 N N . ALA B 1 157 ? -17.312 -22.391 -11.555 1 83.94 157 ALA B N 1
ATOM 3650 C CA . ALA B 1 157 ? -17.5 -23.078 -12.828 1 83.94 157 ALA B CA 1
ATOM 3651 C C . ALA B 1 157 ? -16.688 -22.391 -13.938 1 83.94 157 ALA B C 1
ATOM 3653 O O . ALA B 1 157 ? -16.109 -23.078 -14.789 1 83.94 157 ALA B O 1
ATOM 3654 N N . ALA B 1 158 ? -16.672 -21.078 -13.875 1 84.94 158 ALA B N 1
ATOM 3655 C CA . ALA B 1 158 ? -15.969 -20.312 -14.898 1 84.94 158 ALA B CA 1
ATOM 3656 C C . ALA B 1 158 ? -14.469 -20.625 -14.867 1 84.94 158 ALA B C 1
ATOM 3658 O O . ALA B 1 158 ? -13.812 -20.625 -15.906 1 84.94 158 ALA B O 1
ATOM 3659 N N . ALA B 1 159 ? -13.93 -20.859 -13.664 1 88.88 159 ALA B N 1
ATOM 3660 C CA . ALA B 1 159 ? -12.516 -21.203 -13.539 1 88.88 159 ALA B CA 1
ATOM 3661 C C . ALA B 1 159 ? -12.211 -22.547 -14.172 1 88.88 159 ALA B C 1
ATOM 3663 O O . ALA B 1 159 ? -11.188 -22.719 -14.836 1 88.88 159 ALA B O 1
ATOM 3664 N N . ARG B 1 160 ? -13.078 -23.484 -14.023 1 91.88 160 ARG B N 1
ATOM 3665 C CA . ARG B 1 160 ? -12.945 -24.797 -14.633 1 91.88 160 ARG B CA 1
ATOM 3666 C C . ARG B 1 160 ? -12.977 -24.719 -16.156 1 91.88 160 ARG B C 1
ATOM 3668 O O . ARG B 1 160 ? -12.141 -25.297 -16.828 1 91.88 160 ARG B O 1
ATOM 3675 N N . ASP B 1 161 ? -13.945 -23.953 -16.609 1 94.88 161 ASP B N 1
ATOM 3676 C CA . ASP B 1 161 ? -14.078 -23.766 -18.062 1 94.88 161 ASP B CA 1
ATOM 3677 C C . ASP B 1 161 ? -12.828 -23.125 -18.641 1 94.88 161 ASP B C 1
ATOM 3679 O O . ASP B 1 161 ? -12.344 -23.531 -19.703 1 94.88 161 ASP B O 1
ATOM 3683 N N . GLN B 1 162 ? -12.406 -22.172 -17.953 1 95.5 162 GLN B N 1
ATOM 3684 C CA . GLN B 1 162 ? -11.203 -21.484 -18.406 1 95.5 162 GLN B CA 1
ATOM 3685 C C . GLN B 1 162 ? -10.008 -22.422 -18.469 1 95.5 162 GLN B C 1
ATOM 3687 O O . GLN B 1 162 ? -9.227 -22.375 -19.422 1 95.5 162 GLN B O 1
ATOM 3692 N N . LEU B 1 163 ? -9.906 -23.281 -17.469 1 97.44 163 LEU B N 1
ATOM 3693 C CA . LEU B 1 163 ? -8.781 -24.203 -17.453 1 97.44 163 LEU B CA 1
ATOM 3694 C C . LEU B 1 163 ? -8.891 -25.219 -18.578 1 97.44 163 LEU B C 1
ATOM 3696 O O . LEU B 1 163 ? -7.875 -25.641 -19.156 1 97.44 163 LEU B O 1
ATOM 3700 N N . GLU B 1 164 ? -10.047 -25.578 -18.891 1 97.5 164 GLU B N 1
ATOM 3701 C CA . GLU B 1 164 ? -10.266 -26.484 -20.016 1 97.5 164 GLU B CA 1
ATOM 3702 C C . GLU B 1 164 ? -9.805 -25.859 -21.328 1 97.5 164 GLU B C 1
ATOM 3704 O O . GLU B 1 164 ? -9.211 -26.531 -22.172 1 97.5 164 GLU B O 1
ATOM 3709 N N . ILE B 1 165 ? -10.125 -24.625 -21.484 1 97.75 165 ILE B N 1
ATOM 3710 C CA . ILE B 1 165 ? -9.695 -23.891 -22.672 1 97.75 165 ILE B CA 1
ATOM 3711 C C . ILE B 1 165 ? -8.172 -23.875 -22.734 1 97.75 165 ILE B C 1
ATOM 3713 O O . ILE B 1 165 ? -7.59 -24.109 -23.797 1 97.75 165 ILE B O 1
ATOM 3717 N N . TRP B 1 166 ? -7.543 -23.656 -21.656 1 97.88 166 TRP B N 1
ATOM 3718 C CA . TRP B 1 166 ? -6.086 -23.656 -21.609 1 97.88 166 TRP B CA 1
ATOM 3719 C C . TRP B 1 166 ? -5.523 -25.031 -21.922 1 97.88 166 TRP B C 1
ATOM 3721 O O . TRP B 1 166 ? -4.496 -25.156 -22.594 1 97.88 166 TRP B O 1
ATOM 3731 N N . ALA B 1 167 ? -6.164 -26.078 -21.375 1 98.44 167 ALA B N 1
ATOM 3732 C CA . ALA B 1 167 ? -5.719 -27.438 -21.656 1 98.44 167 ALA B CA 1
ATOM 3733 C C . ALA B 1 167 ? -5.746 -27.703 -23.156 1 98.44 167 ALA B C 1
ATOM 3735 O O . ALA B 1 167 ? -4.777 -28.234 -23.719 1 98.44 167 ALA B O 1
ATOM 3736 N N . GLU B 1 168 ? -6.801 -27.281 -23.75 1 98 168 GLU B N 1
ATOM 3737 C CA . GLU B 1 168 ? -6.938 -27.453 -25.203 1 98 168 GLU B CA 1
ATOM 3738 C C . GLU B 1 168 ? -5.891 -26.641 -25.953 1 98 168 GLU B C 1
ATOM 3740 O O . GLU B 1 168 ? -5.223 -27.156 -26.859 1 98 168 GLU B O 1
ATOM 3745 N N . ARG B 1 169 ? -5.719 -25.438 -25.609 1 97 169 ARG B N 1
ATOM 3746 C CA . ARG B 1 169 ? -4.816 -24.516 -26.281 1 97 169 ARG B CA 1
ATOM 3747 C C . ARG B 1 169 ? -3.371 -25 -26.188 1 97 169 ARG B C 1
ATOM 3749 O O . ARG B 1 169 ? -2.58 -24.766 -27.109 1 97 169 ARG B O 1
ATOM 3756 N N . THR B 1 170 ? -3.021 -25.688 -25.141 1 97.31 170 THR B N 1
ATOM 3757 C CA . THR B 1 170 ? -1.633 -26.078 -24.906 1 97.31 170 THR B CA 1
ATOM 3758 C C . THR B 1 170 ? -1.415 -27.547 -25.25 1 97.31 170 THR B C 1
ATOM 3760 O O . THR B 1 170 ? -0.287 -28.031 -25.203 1 97.31 170 THR B O 1
ATOM 3763 N N . GLY B 1 171 ? -2.51 -28.203 -25.594 1 97.31 171 GLY B N 1
ATOM 3764 C CA . GLY B 1 171 ? -2.393 -29.641 -25.812 1 97.31 171 GLY B CA 1
ATOM 3765 C C . GLY B 1 171 ? -2.115 -30.422 -24.547 1 97.31 171 GLY B C 1
ATOM 3766 O O . GLY B 1 171 ? -1.378 -31.422 -24.578 1 97.31 171 GLY B O 1
ATOM 3767 N N . SER B 1 172 ? -2.57 -29.938 -23.453 1 98.5 172 SER B N 1
ATOM 3768 C CA . SER B 1 172 ? -2.445 -30.625 -22.172 1 98.5 172 SER B CA 1
ATOM 3769 C C . SER B 1 172 ? -3.691 -31.453 -21.859 1 98.5 172 SER B C 1
ATOM 3771 O O . SER B 1 172 ? -4.762 -31.203 -22.422 1 98.5 172 SER B O 1
ATOM 3773 N N . GLU B 1 173 ? -3.479 -32.5 -21.125 1 98.69 173 GLU B N 1
ATOM 3774 C CA . GLU B 1 173 ? -4.637 -33.188 -20.594 1 98.69 173 GLU B CA 1
ATOM 3775 C C . GLU B 1 173 ? -5.117 -32.594 -19.281 1 98.69 173 GLU B C 1
ATOM 3777 O O . GLU B 1 173 ? -4.414 -31.781 -18.672 1 98.69 173 GLU B O 1
ATOM 3782 N N . ILE B 1 174 ? -6.352 -32.969 -18.859 1 98.81 174 ILE B N 1
ATOM 3783 C CA . ILE B 1 174 ? -6.922 -32.312 -17.688 1 98.81 174 ILE B CA 1
ATOM 3784 C C . ILE B 1 174 ? -7.781 -33.281 -16.906 1 98.81 174 ILE B C 1
ATOM 3786 O O . ILE B 1 174 ? -8.422 -34.156 -17.5 1 98.81 174 ILE B O 1
ATOM 3790 N N . VAL B 1 175 ? -7.68 -33.25 -15.641 1 98.56 175 VAL B N 1
ATOM 3791 C CA . VAL B 1 175 ? -8.594 -33.969 -14.742 1 98.56 175 VAL B CA 1
ATOM 3792 C C . VAL B 1 175 ? -9.633 -32.969 -14.195 1 98.56 175 VAL B C 1
ATOM 3794 O O . VAL B 1 175 ? -9.281 -31.953 -13.609 1 98.56 175 VAL B O 1
ATOM 3797 N N . ILE B 1 176 ? -10.836 -33.312 -14.422 1 96.38 176 ILE B N 1
ATOM 3798 C CA . ILE B 1 176 ? -11.977 -32.531 -13.961 1 96.38 176 ILE B CA 1
ATOM 3799 C C . ILE B 1 176 ? -12.992 -33.438 -13.273 1 96.38 176 ILE B C 1
ATOM 3801 O O . ILE B 1 176 ? -13.148 -34.594 -13.672 1 96.38 176 ILE B O 1
ATOM 3805 N N . ASP B 1 177 ? -13.461 -32.969 -12.195 1 92.38 177 ASP B N 1
ATOM 3806 C CA . ASP B 1 177 ? -14.617 -33.625 -11.586 1 92.38 177 ASP B CA 1
ATOM 3807 C C . ASP B 1 177 ? -15.891 -32.812 -11.789 1 92.38 177 ASP B C 1
ATOM 3809 O O . ASP B 1 177 ? -16.047 -31.75 -11.203 1 92.38 177 ASP B O 1
ATOM 3813 N N . ASN B 1 178 ? -16.812 -33.312 -12.539 1 84.44 178 ASN B N 1
ATOM 3814 C CA . ASN B 1 178 ? -18 -32.594 -12.93 1 84.44 178 ASN B CA 1
ATOM 3815 C C . ASN B 1 178 ? -19.094 -32.688 -11.875 1 84.44 178 ASN B C 1
ATOM 3817 O O . ASN B 1 178 ? -20.156 -32.062 -12.008 1 84.44 178 ASN B O 1
ATOM 3821 N N . ASP B 1 179 ? -18.75 -33.375 -10.867 1 85.94 179 ASP B N 1
ATOM 3822 C CA . ASP B 1 179 ? -19.719 -33.438 -9.773 1 85.94 179 ASP B CA 1
ATOM 3823 C C . ASP B 1 179 ? -19.812 -32.094 -9.055 1 85.94 179 ASP B C 1
ATOM 3825 O O . ASP B 1 179 ? -18.797 -31.469 -8.742 1 85.94 179 ASP B O 1
ATOM 3829 N N . LYS B 1 180 ? -21.047 -31.688 -8.789 1 76.88 180 LYS B N 1
ATOM 3830 C CA . LYS B 1 180 ? -21.281 -30.422 -8.094 1 76.88 180 LYS B CA 1
ATOM 3831 C C . LYS B 1 180 ? -20.688 -30.453 -6.688 1 76.88 180 LYS B C 1
ATOM 3833 O O . LYS B 1 180 ? -20.344 -29.422 -6.125 1 76.88 180 LYS B O 1
ATOM 3838 N N . LYS B 1 181 ? -20.547 -31.656 -6.211 1 84.75 181 LYS B N 1
ATOM 3839 C CA . LYS B 1 181 ? -20.047 -31.812 -4.844 1 84.75 181 LYS B CA 1
ATOM 3840 C C . LYS B 1 181 ? -18.562 -32.156 -4.832 1 84.75 181 LYS B C 1
ATOM 3842 O O . LYS B 1 181 ? -18.016 -32.5 -3.793 1 84.75 181 LYS B O 1
ATOM 3847 N N . ALA B 1 182 ? -18 -32.031 -5.977 1 88.19 182 ALA B N 1
ATOM 3848 C CA . ALA B 1 182 ? -16.578 -32.344 -6.078 1 88.19 182 ALA B CA 1
ATOM 3849 C C . ALA B 1 182 ? -15.75 -31.484 -5.125 1 88.19 182 ALA B C 1
ATOM 3851 O O . ALA B 1 182 ? -16.016 -30.281 -4.977 1 88.19 182 ALA B O 1
ATOM 3852 N N . GLN B 1 183 ? -14.828 -32.156 -4.441 1 93.12 183 GLN B N 1
ATOM 3853 C CA . GLN B 1 183 ? -13.922 -31.453 -3.539 1 93.12 183 GLN B CA 1
ATOM 3854 C C . GLN B 1 183 ? -12.531 -31.312 -4.152 1 93.12 183 GLN B C 1
ATOM 3856 O O . GLN B 1 183 ? -12.023 -32.25 -4.77 1 93.12 183 GLN B O 1
ATOM 3861 N N . ALA B 1 184 ? -11.945 -30.172 -3.939 1 94.88 184 ALA B N 1
ATOM 3862 C CA . ALA B 1 184 ? -10.648 -29.859 -4.527 1 94.88 184 ALA B CA 1
ATOM 3863 C C . ALA B 1 184 ? -9.609 -30.906 -4.152 1 94.88 184 ALA B C 1
ATOM 3865 O O . ALA B 1 184 ? -8.898 -31.422 -5.02 1 94.88 184 ALA B O 1
ATOM 3866 N N . PRO B 1 185 ? -9.531 -31.344 -2.85 1 97.25 185 PRO B N 1
ATOM 3867 C CA . PRO B 1 185 ? -8.531 -32.344 -2.49 1 97.25 185 PRO B CA 1
ATOM 3868 C C . PRO B 1 185 ? -8.695 -33.656 -3.273 1 97.25 185 PRO B C 1
ATOM 3870 O O . PRO B 1 185 ? -7.703 -34.281 -3.668 1 97.25 185 PRO B O 1
ATOM 3873 N N . SER B 1 186 ? -9.891 -34 -3.561 1 97.5 186 SER B N 1
ATOM 3874 C CA . SER B 1 186 ? -10.148 -35.25 -4.297 1 97.5 186 SER B CA 1
ATOM 3875 C C . SER B 1 186 ? -9.688 -35.125 -5.746 1 97.5 186 SER B C 1
ATOM 3877 O O . SER B 1 186 ? -9.055 -36.031 -6.277 1 97.5 186 SER B O 1
ATOM 3879 N N . VAL B 1 187 ? -9.977 -34.031 -6.363 1 98.12 187 VAL B N 1
ATOM 3880 C CA . VAL B 1 187 ? -9.602 -33.812 -7.754 1 98.12 187 VAL B CA 1
ATOM 3881 C C . VAL B 1 187 ? -8.078 -33.812 -7.887 1 98.12 187 VAL B C 1
ATOM 3883 O O . VAL B 1 187 ? -7.535 -34.438 -8.805 1 98.12 187 VAL B O 1
ATOM 3886 N N . LEU B 1 188 ? -7.402 -33.156 -6.988 1 98.69 188 LEU B N 1
ATOM 3887 C CA . LEU B 1 188 ? -5.949 -33.062 -7.047 1 98.69 188 LEU B CA 1
ATOM 3888 C C . LEU B 1 188 ? -5.301 -34.406 -6.785 1 98.69 188 LEU B C 1
ATOM 3890 O O . LEU B 1 188 ? -4.324 -34.781 -7.441 1 98.69 188 LEU B O 1
ATOM 3894 N N . SER B 1 189 ? -5.867 -35.188 -5.824 1 98.62 189 SER B N 1
ATOM 3895 C CA . SER B 1 189 ? -5.363 -36.531 -5.551 1 98.62 189 SER B CA 1
ATOM 3896 C C . SER B 1 189 ? -5.496 -37.438 -6.777 1 98.62 189 SER B C 1
ATOM 3898 O O . SER B 1 189 ? -4.555 -38.125 -7.133 1 98.62 189 SER B O 1
ATOM 3900 N N . GLN B 1 190 ? -6.617 -37.344 -7.395 1 98.38 190 GLN B N 1
ATOM 3901 C CA . GLN B 1 190 ? -6.855 -38.125 -8.602 1 98.38 190 GLN B CA 1
ATOM 3902 C C . GLN B 1 190 ? -5.863 -37.75 -9.703 1 98.38 190 GLN B C 1
ATOM 3904 O O . GLN B 1 190 ? -5.336 -38.625 -10.391 1 98.38 190 GLN B O 1
ATOM 3909 N N . ALA B 1 191 ? -5.629 -36.5 -9.867 1 98.81 191 ALA B N 1
ATOM 3910 C CA . ALA B 1 191 ? -4.73 -36.031 -10.906 1 98.81 191 ALA B CA 1
ATOM 3911 C C . ALA B 1 191 ? -3.303 -36.5 -10.664 1 98.81 191 ALA B C 1
ATOM 3913 O O . ALA B 1 191 ? -2.621 -36.938 -11.602 1 98.81 191 ALA B O 1
ATOM 3914 N N . VAL B 1 192 ? -2.859 -36.438 -9.445 1 98.81 192 VAL B N 1
ATOM 3915 C CA . VAL B 1 192 ? -1.498 -36.844 -9.117 1 98.81 192 VAL B CA 1
ATOM 3916 C C . VAL B 1 192 ? -1.344 -38.344 -9.32 1 98.81 192 VAL B C 1
ATOM 3918 O O . VAL B 1 192 ? -0.355 -38.812 -9.891 1 98.81 192 VAL B O 1
ATOM 3921 N N . LYS B 1 193 ? -2.312 -39.125 -8.93 1 98.69 193 LYS B N 1
ATOM 3922 C CA . LYS B 1 193 ? -2.283 -40.562 -9.117 1 98.69 193 LYS B CA 1
ATOM 3923 C C . L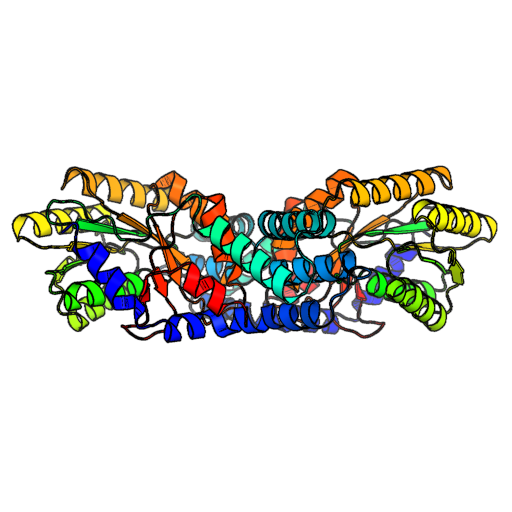YS B 1 193 ? -2.262 -40.906 -10.602 1 98.69 193 LYS B C 1
ATOM 3925 O O . LYS B 1 193 ? -1.498 -41.781 -11.023 1 98.69 193 LYS B O 1
ATOM 3930 N N . ARG B 1 194 ? -3.102 -40.25 -11.32 1 98.69 194 ARG B N 1
ATOM 3931 C CA . ARG B 1 194 ? -3.117 -40.469 -12.766 1 98.69 194 ARG B CA 1
ATOM 3932 C C . ARG B 1 194 ? -1.781 -40.094 -13.391 1 98.69 194 ARG B C 1
ATOM 3934 O O . ARG B 1 194 ? -1.266 -40.812 -14.25 1 98.69 194 ARG B O 1
ATOM 3941 N N . GLY B 1 195 ? -1.273 -38.938 -13.023 1 98.62 195 GLY B N 1
ATOM 3942 C CA . GLY B 1 195 ? 0.022 -38.5 -13.516 1 98.62 195 GLY B CA 1
ATOM 3943 C C . GLY B 1 195 ? 1.121 -39.531 -13.297 1 98.62 195 GLY B C 1
ATOM 3944 O O . GLY B 1 195 ? 1.933 -39.781 -14.188 1 98.62 195 GLY B O 1
ATOM 3945 N N . LYS B 1 196 ? 1.089 -40.094 -12.125 1 97.88 196 LYS B N 1
ATOM 3946 C CA . LYS B 1 196 ? 2.053 -41.156 -11.781 1 97.88 196 LYS B CA 1
ATOM 3947 C C . LYS B 1 196 ? 1.837 -42.406 -12.633 1 97.88 196 LYS B C 1
ATOM 3949 O O . LYS B 1 196 ? 2.785 -42.938 -13.211 1 97.88 196 LYS B O 1
ATOM 3954 N N . ARG B 1 197 ? 0.649 -42.812 -12.781 1 98.25 197 ARG B N 1
ATOM 3955 C CA . ARG B 1 197 ? 0.294 -44.031 -13.461 1 98.25 197 ARG B CA 1
ATOM 3956 C C . ARG B 1 197 ? 0.569 -43.938 -14.961 1 98.25 197 ARG B C 1
ATOM 3958 O O . ARG B 1 197 ? 1.03 -44.906 -15.578 1 98.25 197 ARG B O 1
ATOM 3965 N N . GLU B 1 198 ? 0.299 -42.781 -15.508 1 98.38 198 GLU B N 1
ATOM 3966 C CA . GLU B 1 198 ? 0.328 -42.656 -16.969 1 98.38 198 GLU B CA 1
ATOM 3967 C C . GLU B 1 198 ? 1.609 -41.969 -17.438 1 98.38 198 GLU B C 1
ATOM 3969 O O . GLU B 1 198 ? 1.757 -41.656 -18.609 1 98.38 198 GLU B O 1
ATOM 3974 N N . GLY B 1 199 ? 2.51 -41.625 -16.562 1 97.31 199 GLY B N 1
ATOM 3975 C CA . GLY B 1 199 ? 3.848 -41.188 -16.906 1 97.31 199 GLY B CA 1
ATOM 3976 C C . GLY B 1 199 ? 3.885 -39.719 -17.344 1 97.31 199 GLY B C 1
ATOM 3977 O O . GLY B 1 199 ? 4.555 -39.406 -18.328 1 97.31 199 GLY B O 1
ATOM 3978 N N . PHE B 1 200 ? 3.141 -38.875 -16.766 1 98.31 200 PHE B N 1
ATOM 3979 C CA . PHE B 1 200 ? 3.225 -37.438 -17.047 1 98.31 200 PHE B CA 1
ATOM 3980 C C . PHE B 1 200 ? 4.5 -36.844 -16.453 1 98.31 200 PHE B C 1
ATOM 3982 O O . PHE B 1 200 ? 5.051 -37.375 -15.492 1 98.31 200 PHE B O 1
ATOM 3989 N N . ASP B 1 201 ? 5.012 -35.844 -17.141 1 97.88 201 ASP B N 1
ATOM 3990 C CA . ASP B 1 201 ? 6.195 -35.156 -16.641 1 97.88 201 ASP B CA 1
ATOM 3991 C C . ASP B 1 201 ? 5.832 -34.188 -15.516 1 97.88 201 ASP B C 1
ATOM 3993 O O . ASP B 1 201 ? 6.57 -34.031 -14.531 1 97.88 201 ASP B O 1
ATOM 3997 N N . VAL B 1 202 ? 4.715 -33.469 -15.688 1 98.44 202 VAL B N 1
ATOM 3998 C CA . VAL B 1 202 ? 4.324 -32.438 -14.75 1 98.44 202 VAL B CA 1
ATOM 3999 C C . VAL B 1 202 ? 2.818 -32.469 -14.516 1 98.44 202 VAL B C 1
ATOM 4001 O O . VAL B 1 202 ? 2.041 -32.656 -15.453 1 98.44 202 VAL B O 1
ATOM 4004 N N . VAL B 1 203 ? 2.406 -32.344 -13.266 1 98.88 203 VAL B N 1
ATOM 4005 C CA . VAL B 1 203 ? 1.016 -32.125 -12.883 1 98.88 203 VAL B CA 1
ATOM 4006 C C . VAL B 1 203 ? 0.85 -30.719 -12.328 1 98.88 203 VAL B C 1
ATOM 4008 O O . VAL B 1 203 ? 1.544 -30.328 -11.383 1 98.88 203 VAL B O 1
ATOM 4011 N N . LEU B 1 204 ? -0.008 -29.922 -12.953 1 98.88 204 LEU B N 1
ATOM 4012 C CA . LEU B 1 204 ? -0.304 -28.547 -12.539 1 98.88 204 LEU B CA 1
ATOM 4013 C C . LEU B 1 204 ? -1.654 -28.484 -11.828 1 98.88 204 LEU B C 1
ATOM 4015 O O . LEU B 1 204 ? -2.695 -28.703 -12.453 1 98.88 204 LEU B O 1
ATOM 4019 N N . CYS B 1 205 ? -1.603 -28.109 -10.586 1 98.81 205 CYS B N 1
ATOM 4020 C CA . CYS B 1 205 ? -2.801 -28.141 -9.758 1 98.81 205 CYS B CA 1
ATOM 4021 C C . CYS B 1 205 ? -3.334 -26.734 -9.508 1 98.81 205 CYS B C 1
ATOM 4023 O O . CYS B 1 205 ? -2.715 -25.953 -8.789 1 98.81 205 CYS B O 1
ATOM 4025 N N . ASP B 1 206 ? -4.473 -26.406 -10.062 1 97.88 206 ASP B N 1
ATOM 4026 C CA . ASP B 1 206 ? -5.195 -25.188 -9.727 1 97.88 206 ASP B CA 1
ATOM 4027 C C . ASP B 1 206 ? -5.961 -25.344 -8.414 1 97.88 206 ASP B C 1
ATOM 4029 O O . ASP B 1 206 ? -6.188 -26.453 -7.953 1 97.88 206 ASP B O 1
ATOM 4033 N N . THR B 1 207 ? -6.176 -24.281 -7.77 1 95.25 207 THR B N 1
ATOM 4034 C CA . THR B 1 207 ? -6.949 -24.312 -6.531 1 95.25 207 THR B CA 1
ATOM 4035 C C . THR B 1 207 ? -7.957 -23.156 -6.496 1 95.25 207 THR B C 1
ATOM 4037 O O . THR B 1 207 ? -7.867 -22.219 -7.293 1 95.25 207 THR B O 1
ATOM 4040 N N . SER B 1 208 ? -8.906 -23.297 -5.629 1 88.5 208 SER B N 1
ATOM 4041 C CA . SER B 1 208 ? -9.828 -22.188 -5.391 1 88.5 208 SER B CA 1
ATOM 4042 C C . SER B 1 208 ? -9.117 -21.016 -4.723 1 88.5 208 SER B C 1
ATOM 4044 O O . SER B 1 208 ? -8.25 -21.219 -3.875 1 88.5 208 SER B O 1
ATOM 4046 N N . GLY B 1 209 ? -9.453 -19.812 -5.414 1 81.88 209 GLY B N 1
ATOM 4047 C CA . GLY B 1 209 ? -8.906 -18.625 -4.781 1 81.88 209 GLY B CA 1
ATOM 4048 C C . GLY B 1 209 ? -9.633 -18.25 -3.502 1 81.88 209 GLY B C 1
ATOM 4049 O O . GLY B 1 209 ? -10.844 -18.469 -3.383 1 81.88 209 GLY B O 1
ATOM 4050 N N . ARG B 1 210 ? -8.859 -17.969 -2.543 1 62.78 210 ARG B N 1
ATOM 4051 C CA . ARG B 1 210 ? -9.492 -17.578 -1.285 1 62.78 210 ARG B CA 1
ATOM 4052 C C . ARG B 1 210 ? -8.922 -16.266 -0.765 1 62.78 210 ARG B C 1
ATOM 4054 O O . ARG B 1 210 ? -7.703 -16.062 -0.788 1 62.78 210 ARG B O 1
ATOM 4061 N N . LEU B 1 211 ? -9.836 -15.266 -0.872 1 56 211 LEU B N 1
ATOM 4062 C CA . LEU B 1 211 ? -9.328 -14.039 -0.264 1 56 211 LEU B CA 1
ATOM 4063 C C . LEU B 1 211 ? -8.914 -14.281 1.186 1 56 211 LEU B C 1
ATOM 4065 O O . LEU B 1 211 ? -7.852 -13.828 1.618 1 56 211 LEU B O 1
ATOM 4069 N N . HIS B 1 212 ? -10.07 -14.469 2.148 1 51.5 212 HIS B N 1
ATOM 4070 C CA . HIS B 1 212 ? -9.922 -14.492 3.598 1 51.5 212 HIS B CA 1
ATOM 4071 C C . HIS B 1 212 ? -9.508 -15.875 4.09 1 51.5 212 HIS B C 1
ATOM 4073 O O . HIS B 1 212 ? -9.766 -16.875 3.418 1 51.5 212 HIS B O 1
ATOM 4079 N N . THR B 1 213 ? -8.453 -15.859 4.906 1 50.28 213 THR B N 1
ATOM 4080 C CA . THR B 1 213 ? -8.164 -16.953 5.828 1 50.28 213 THR B CA 1
ATOM 4081 C C . THR B 1 213 ? -9.453 -17.531 6.398 1 50.28 213 THR B C 1
ATOM 4083 O O . THR B 1 213 ? -9.711 -17.422 7.602 1 50.28 213 THR B O 1
ATOM 4086 N N . ASN B 1 214 ? -10.422 -17.312 5.602 1 55.31 214 ASN B N 1
ATOM 4087 C CA . ASN B 1 214 ? -11.531 -18.125 6.078 1 55.31 214 ASN B CA 1
ATOM 4088 C C . ASN B 1 214 ? -11.086 -19.562 6.387 1 55.31 214 ASN B C 1
ATOM 4090 O O . ASN B 1 214 ? -10.516 -20.234 5.531 1 55.31 214 ASN B O 1
ATOM 4094 N N . TYR B 1 215 ? -11.109 -19.703 7.609 1 60.81 215 TYR B N 1
ATOM 4095 C CA . TYR B 1 215 ? -10.664 -20.969 8.188 1 60.81 215 TYR B CA 1
ATOM 4096 C C . TYR B 1 215 ? -11.047 -22.141 7.289 1 60.81 215 TYR B C 1
ATOM 4098 O O . TYR B 1 215 ? -10.242 -23.047 7.059 1 60.81 215 TYR B O 1
ATOM 4106 N N . GLY B 1 216 ? -12.109 -21.938 6.574 1 69.44 216 GLY B N 1
ATOM 4107 C CA . GLY B 1 216 ? -12.555 -23.062 5.777 1 69.44 216 GLY B CA 1
ATOM 4108 C C . GLY B 1 216 ? -11.75 -23.25 4.508 1 69.44 216 GLY B C 1
ATOM 4109 O O . GLY B 1 216 ? -11.273 -24.359 4.223 1 69.44 216 GLY B O 1
ATOM 4110 N N . LEU B 1 217 ? -11.555 -22.141 3.842 1 71.88 217 LEU B N 1
ATOM 4111 C CA . LEU B 1 217 ? -10.82 -22.266 2.586 1 71.88 217 LEU B CA 1
ATOM 4112 C C . LEU B 1 217 ? -9.352 -22.562 2.846 1 71.88 217 LEU B C 1
ATOM 4114 O O . LEU B 1 217 ? -8.734 -23.359 2.145 1 71.88 217 LEU B O 1
ATOM 4118 N N . MET B 1 218 ? -8.82 -21.953 3.83 1 81.81 218 MET B N 1
ATOM 4119 C CA . MET B 1 218 ? -7.43 -22.219 4.18 1 81.81 218 MET B CA 1
ATOM 4120 C C . MET B 1 218 ? -7.246 -23.672 4.586 1 81.81 218 MET B C 1
ATOM 4122 O O . MET B 1 218 ? -6.238 -24.297 4.246 1 81.81 218 MET B O 1
ATOM 4126 N N . GLU B 1 219 ? -8.25 -24.203 5.148 1 87.38 219 GLU B N 1
ATOM 4127 C CA . GLU B 1 219 ? -8.219 -25.625 5.52 1 87.38 219 GLU B CA 1
ATOM 4128 C C . GLU B 1 219 ? -8.25 -26.516 4.285 1 87.38 219 GLU B C 1
ATOM 4130 O O . GLU B 1 219 ? -7.637 -27.578 4.27 1 87.38 219 GLU B O 1
ATOM 4135 N N . GLU B 1 220 ? -8.922 -26.078 3.4 1 90.88 220 GLU B N 1
ATOM 4136 C CA . GLU B 1 220 ? -8.977 -26.844 2.16 1 90.88 220 GLU B CA 1
ATOM 4137 C C . GLU B 1 220 ? -7.609 -26.891 1.486 1 90.88 220 GLU B C 1
ATOM 4139 O O . GLU B 1 220 ? -7.211 -27.938 0.961 1 90.88 220 GLU B O 1
ATOM 4144 N N . LEU B 1 221 ? -6.914 -25.781 1.502 1 93.62 221 LEU B N 1
ATOM 4145 C CA . LEU B 1 221 ? -5.582 -25.75 0.906 1 93.62 221 LEU B CA 1
ATOM 4146 C C . LEU B 1 221 ? -4.645 -26.703 1.64 1 93.62 221 LEU B C 1
ATOM 4148 O O . LEU B 1 221 ? -3.83 -27.391 1.014 1 93.62 221 LEU B O 1
ATOM 4152 N N . VAL B 1 222 ? -4.816 -26.734 2.918 1 95.06 222 VAL B N 1
ATOM 4153 C CA . VAL B 1 222 ? -4.023 -27.672 3.717 1 95.06 222 VAL B CA 1
ATOM 4154 C C . VAL B 1 222 ? -4.359 -29.109 3.324 1 95.06 222 VAL B C 1
ATOM 4156 O O . VAL B 1 222 ? -3.465 -29.938 3.15 1 95.06 222 VAL B O 1
ATOM 4159 N N . SER B 1 223 ? -5.621 -29.344 3.199 1 96.62 223 SER B N 1
ATOM 4160 C CA . SER B 1 223 ? -6.074 -30.672 2.787 1 96.62 223 SER B CA 1
ATOM 4161 C C . SER B 1 223 ? -5.543 -31.047 1.406 1 96.62 223 SER B C 1
ATOM 4163 O O . SER B 1 223 ? -5.152 -32.188 1.168 1 96.62 223 SER B O 1
ATOM 4165 N N . CYS B 1 224 ? -5.551 -30.109 0.508 1 97.56 224 CYS B N 1
ATOM 4166 C CA . CYS B 1 224 ? -5.004 -30.328 -0.825 1 97.56 224 CYS B CA 1
ATOM 4167 C C . CYS B 1 224 ? -3.535 -30.734 -0.75 1 97.56 224 CYS B C 1
ATOM 4169 O O . CYS B 1 224 ? -3.123 -31.719 -1.372 1 97.56 224 CYS B O 1
ATOM 4171 N N . LYS B 1 225 ? -2.799 -29.969 -0.033 1 98 225 LYS B N 1
ATOM 4172 C CA . LYS B 1 225 ? -1.378 -30.266 0.13 1 98 225 LYS B CA 1
ATOM 4173 C C . LYS B 1 225 ? -1.164 -31.656 0.701 1 98 225 LYS B C 1
ATOM 4175 O O . LYS B 1 225 ? -0.324 -32.406 0.207 1 98 225 LYS B O 1
ATOM 4180 N N . LYS B 1 226 ? -1.954 -32.062 1.65 1 98.31 226 LYS B N 1
ATOM 4181 C CA . LYS B 1 226 ? -1.83 -33.344 2.326 1 98.31 226 LYS B CA 1
ATOM 4182 C C . LYS B 1 226 ? -2.146 -34.5 1.379 1 98.31 226 LYS B C 1
ATOM 4184 O O . LYS B 1 226 ? -1.424 -35.5 1.344 1 98.31 226 LYS B O 1
ATOM 4189 N N . VAL B 1 227 ? -3.199 -34.375 0.67 1 98.44 227 VAL B N 1
ATOM 4190 C CA . VAL B 1 227 ? -3.623 -35.469 -0.183 1 98.44 227 VAL B CA 1
ATOM 4191 C C . VAL B 1 227 ? -2.639 -35.656 -1.337 1 98.44 227 VAL B C 1
ATOM 4193 O O . VAL B 1 227 ? -2.416 -36.75 -1.812 1 98.44 227 VAL B O 1
ATOM 4196 N N . ILE B 1 228 ? -2.104 -34.531 -1.812 1 98.75 228 ILE B N 1
ATOM 4197 C CA . ILE B 1 228 ? -1.07 -34.594 -2.84 1 98.75 228 ILE B CA 1
ATOM 4198 C C . ILE B 1 228 ? 0.139 -35.344 -2.309 1 98.75 228 ILE B C 1
ATOM 4200 O O . ILE B 1 228 ? 0.646 -36.281 -2.969 1 98.75 228 ILE B O 1
ATOM 4204 N N . ALA B 1 229 ? 0.535 -35.031 -1.104 1 98.5 229 ALA B N 1
ATOM 4205 C CA . ALA B 1 229 ? 1.69 -35.688 -0.481 1 98.5 229 ALA B CA 1
ATOM 4206 C C . ALA B 1 229 ? 1.437 -37.188 -0.253 1 98.5 229 ALA B C 1
ATOM 4208 O O . ALA B 1 229 ? 2.354 -38 -0.364 1 98.5 229 ALA B O 1
ATOM 4209 N N . LYS B 1 230 ? 0.285 -37.5 0.092 1 98.44 230 LYS B N 1
ATOM 4210 C CA . LYS B 1 230 ? -0.088 -38.875 0.295 1 98.44 230 LYS B CA 1
ATOM 4211 C C . LYS B 1 230 ? -0.033 -39.656 -1.016 1 98.44 230 LYS B C 1
ATOM 4213 O O . LYS B 1 230 ? 0.412 -40.812 -1.042 1 98.44 230 LYS B O 1
ATOM 4218 N N . ALA B 1 231 ? -0.494 -39.031 -2.066 1 98.25 231 ALA B N 1
ATOM 4219 C CA . ALA B 1 231 ? -0.527 -39.688 -3.373 1 98.25 231 ALA B CA 1
ATOM 4220 C C . ALA B 1 231 ? 0.878 -39.844 -3.949 1 98.25 231 ALA B C 1
ATOM 4222 O O . ALA B 1 231 ? 1.157 -40.781 -4.688 1 98.25 231 ALA B O 1
ATOM 4223 N N . LEU B 1 232 ? 1.752 -38.938 -3.627 1 98.12 232 LEU B N 1
ATOM 4224 C CA . LEU B 1 232 ? 3.123 -38.938 -4.121 1 98.12 232 LEU B CA 1
ATOM 4225 C C . LEU B 1 232 ? 4.066 -38.281 -3.105 1 98.12 232 LEU B C 1
ATOM 4227 O O . LEU B 1 232 ? 4.199 -37.062 -3.059 1 98.12 232 LEU B O 1
ATOM 4231 N N . PRO B 1 233 ? 4.781 -39.062 -2.318 1 96.12 233 PRO B N 1
ATOM 4232 C CA . PRO B 1 233 ? 5.707 -38.531 -1.323 1 96.12 233 PRO B CA 1
ATOM 4233 C C . PRO B 1 233 ? 6.691 -37.531 -1.923 1 96.12 233 PRO B C 1
ATOM 4235 O O . PRO B 1 233 ? 7.281 -37.781 -2.975 1 96.12 233 PRO B O 1
ATOM 4238 N N . GLY B 1 234 ? 6.82 -36.375 -1.293 1 95.38 234 GLY B N 1
ATOM 4239 C CA . GLY B 1 234 ? 7.703 -35.312 -1.774 1 95.38 234 GLY B CA 1
ATOM 4240 C C . GLY B 1 234 ? 6.973 -34.219 -2.543 1 95.38 234 GLY B C 1
ATOM 4241 O O . GLY B 1 234 ? 7.531 -33.156 -2.801 1 95.38 234 GLY B O 1
ATOM 4242 N N . ALA B 1 235 ? 5.781 -34.562 -2.953 1 97.31 235 ALA B N 1
ATOM 4243 C CA . ALA B 1 235 ? 4.938 -33.562 -3.621 1 97.31 235 ALA B CA 1
ATOM 4244 C C . ALA B 1 235 ? 4.086 -32.812 -2.611 1 97.31 235 ALA B C 1
ATOM 4246 O O . ALA B 1 235 ? 3.818 -33.281 -1.515 1 97.31 235 ALA B O 1
ATOM 4247 N N . PRO B 1 236 ? 3.695 -31.625 -2.896 1 98.44 236 PRO B N 1
ATOM 4248 C CA . PRO B 1 236 ? 4.027 -30.875 -4.109 1 98.44 236 PRO B CA 1
ATOM 4249 C C . PRO B 1 236 ? 5.48 -30.391 -4.133 1 98.44 236 PRO B C 1
ATOM 4251 O O . PRO B 1 236 ? 6.055 -30.109 -3.082 1 98.44 236 PRO B O 1
ATOM 4254 N N . ASN B 1 237 ? 6.047 -30.375 -5.312 1 97.81 237 ASN B N 1
ATOM 4255 C CA . ASN B 1 237 ? 7.406 -29.875 -5.488 1 97.81 237 ASN B CA 1
ATOM 4256 C C . ASN B 1 237 ? 7.477 -28.359 -5.32 1 97.81 237 ASN B C 1
ATOM 4258 O O . ASN B 1 237 ? 8.438 -27.844 -4.75 1 97.81 237 ASN B O 1
ATOM 4262 N N . GLU B 1 238 ? 6.473 -27.688 -5.855 1 98.06 238 GLU B N 1
ATOM 4263 C CA . GLU B 1 238 ? 6.324 -26.234 -5.727 1 98.06 238 GLU B CA 1
ATOM 4264 C C . GLU B 1 238 ? 4.922 -25.875 -5.266 1 98.06 238 GLU B C 1
ATOM 4266 O O . GLU B 1 238 ? 3.936 -26.453 -5.715 1 98.06 238 GLU B O 1
ATOM 4271 N N . ILE B 1 239 ? 4.855 -24.984 -4.383 1 98.44 239 ILE B N 1
ATOM 4272 C CA . ILE B 1 239 ? 3.637 -24.234 -4.07 1 98.44 239 ILE B CA 1
ATOM 4273 C C . ILE B 1 239 ? 3.826 -22.766 -4.41 1 98.44 239 ILE B C 1
ATOM 4275 O O . ILE B 1 239 ? 4.492 -22.031 -3.676 1 98.44 239 ILE B O 1
ATOM 4279 N N . LEU B 1 240 ? 3.174 -22.344 -5.539 1 98.5 240 LEU B N 1
ATOM 4280 C CA . LEU B 1 240 ? 3.365 -20.984 -6.055 1 98.5 240 LEU B CA 1
ATOM 4281 C C . LEU B 1 240 ? 2.188 -20.094 -5.684 1 98.5 240 LEU B C 1
ATOM 4283 O O . LEU B 1 240 ? 1.04 -20.406 -6.016 1 98.5 240 LEU B O 1
ATOM 4287 N N . LEU B 1 241 ? 2.508 -19.016 -4.996 1 97.38 241 LEU B N 1
ATOM 4288 C CA . LEU B 1 241 ? 1.496 -18.031 -4.664 1 97.38 241 LEU B CA 1
ATOM 4289 C C . LEU B 1 241 ? 1.439 -16.938 -5.723 1 97.38 241 LEU B C 1
ATOM 4291 O O . LEU B 1 241 ? 2.445 -16.266 -5.992 1 97.38 241 LEU B O 1
ATOM 4295 N N . VAL B 1 242 ? 0.259 -16.797 -6.309 1 97.38 242 VAL B N 1
ATOM 4296 C CA . VAL B 1 242 ? 0.05 -15.719 -7.277 1 97.38 242 VAL B CA 1
ATOM 4297 C C . VAL B 1 242 ? -0.388 -14.445 -6.555 1 97.38 242 VAL B C 1
ATOM 4299 O O . VAL B 1 242 ? -1.374 -14.453 -5.816 1 97.38 242 VAL B O 1
ATOM 4302 N N . LEU B 1 243 ? 0.393 -13.375 -6.812 1 95.81 243 LEU B N 1
ATOM 4303 C CA . LEU B 1 243 ? 0.116 -12.07 -6.207 1 95.81 243 LEU B CA 1
ATOM 4304 C C . LEU B 1 243 ? -0.172 -11.023 -7.277 1 95.81 243 LEU B C 1
ATOM 4306 O O . LEU B 1 243 ? 0.523 -10.961 -8.297 1 95.81 243 LEU B O 1
ATOM 4310 N N . ASP B 1 244 ? -1.202 -10.211 -6.996 1 94.88 244 ASP B N 1
ATOM 4311 C CA . ASP B 1 244 ? -1.664 -9.172 -7.906 1 94.88 244 ASP B CA 1
ATOM 4312 C C . ASP B 1 244 ? -0.927 -7.855 -7.66 1 94.88 244 ASP B C 1
ATOM 4314 O O . ASP B 1 244 ? -1.109 -7.223 -6.617 1 94.88 244 ASP B O 1
ATOM 4318 N N . GLY B 1 245 ? -0.215 -7.379 -8.664 1 94.31 245 GLY B N 1
ATOM 4319 C CA . GLY B 1 245 ? 0.593 -6.176 -8.531 1 94.31 245 GLY B CA 1
ATOM 4320 C C . GLY B 1 245 ? -0.232 -4.926 -8.289 1 94.31 245 GLY B C 1
ATOM 4321 O O . GLY B 1 245 ? 0.264 -3.949 -7.723 1 94.31 245 GLY B O 1
ATOM 4322 N N . THR B 1 246 ? -1.474 -4.906 -8.656 1 92.62 246 THR B N 1
ATOM 4323 C CA . THR B 1 246 ? -2.322 -3.729 -8.508 1 92.62 246 THR B CA 1
ATOM 4324 C C . THR B 1 246 ? -2.643 -3.475 -7.039 1 92.62 246 THR B C 1
ATOM 4326 O O . THR B 1 246 ? -3.084 -2.383 -6.672 1 92.62 246 THR B O 1
ATOM 4329 N N . THR B 1 247 ? -2.383 -4.449 -6.137 1 92.38 247 THR B N 1
ATOM 4330 C CA . THR B 1 247 ? -2.713 -4.293 -4.723 1 92.38 247 THR B CA 1
ATOM 4331 C C . THR B 1 247 ? -1.521 -3.742 -3.947 1 92.38 247 THR B C 1
ATOM 4333 O O . THR B 1 247 ? -1.649 -3.375 -2.777 1 92.38 247 THR B O 1
ATOM 4336 N N . GLY B 1 248 ? -0.369 -3.656 -4.57 1 91.69 248 GLY B N 1
ATOM 4337 C CA . GLY B 1 248 ? 0.806 -3.072 -3.943 1 91.69 248 GLY B CA 1
ATOM 4338 C C . GLY B 1 248 ? 1.209 -3.771 -2.658 1 91.69 248 GLY B C 1
ATOM 4339 O O . GLY B 1 248 ? 1.325 -5 -2.625 1 91.69 248 GLY B O 1
ATOM 4340 N N . LEU B 1 249 ? 1.399 -3.027 -1.592 1 91.75 249 LEU B N 1
ATOM 4341 C CA . LEU B 1 249 ? 1.943 -3.549 -0.342 1 91.75 249 LEU B CA 1
ATOM 4342 C C . LEU B 1 249 ? 0.909 -4.398 0.387 1 91.75 249 LEU B C 1
ATOM 4344 O O . LEU B 1 249 ? 1.24 -5.098 1.348 1 91.75 249 LEU B O 1
ATOM 4348 N N . ASN B 1 250 ? -0.309 -4.402 -0.055 1 90.81 250 ASN B N 1
ATOM 4349 C CA . ASN B 1 250 ? -1.299 -5.32 0.496 1 90.81 250 ASN B CA 1
ATOM 4350 C C . ASN B 1 250 ? -0.867 -6.773 0.328 1 90.81 250 ASN B C 1
ATOM 4352 O O . ASN B 1 250 ? -1.302 -7.648 1.083 1 90.81 250 ASN B O 1
ATOM 4356 N N . MET B 1 251 ? -0.047 -7.023 -0.593 1 92.62 251 MET B N 1
ATOM 4357 C CA . MET B 1 251 ? 0.351 -8.391 -0.91 1 92.62 251 MET B CA 1
ATOM 4358 C C . MET B 1 251 ? 1.204 -8.984 0.207 1 92.62 251 MET B C 1
ATOM 4360 O O . MET B 1 251 ? 1.274 -10.203 0.361 1 92.62 251 MET B O 1
ATOM 4364 N N . LEU B 1 252 ? 1.857 -8.109 1.042 1 92.06 252 LEU B N 1
ATOM 4365 C CA . LEU B 1 252 ? 2.742 -8.609 2.088 1 92.06 252 LEU B CA 1
ATOM 4366 C C . LEU B 1 252 ? 1.965 -9.438 3.107 1 92.06 252 LEU B C 1
ATOM 4368 O O . LEU B 1 252 ? 2.344 -10.57 3.412 1 92.06 252 LEU B O 1
ATOM 4372 N N . GLN B 1 253 ? 0.891 -8.945 3.588 1 88.62 253 GLN B N 1
ATOM 4373 C CA . GLN B 1 253 ? 0.082 -9.664 4.562 1 88.62 253 GLN B CA 1
ATOM 4374 C C . GLN B 1 253 ? -0.544 -10.914 3.943 1 88.62 253 GLN B C 1
ATOM 4376 O O . GLN B 1 253 ? -0.631 -11.961 4.594 1 88.62 253 GLN B O 1
ATOM 4381 N N . GLN B 1 254 ? -0.972 -10.742 2.752 1 89.38 254 GLN B N 1
ATOM 4382 C CA . GLN B 1 254 ? -1.517 -11.883 2.031 1 89.38 254 GLN B CA 1
ATOM 4383 C C . GLN B 1 254 ? -0.495 -13.016 1.942 1 89.38 254 GLN B C 1
ATOM 4385 O O . GLN B 1 254 ? -0.813 -14.172 2.229 1 89.38 254 GLN B O 1
ATOM 4390 N N . ALA B 1 255 ? 0.679 -12.68 1.539 1 93.62 255 ALA B N 1
ATOM 4391 C CA . ALA B 1 255 ? 1.742 -13.664 1.369 1 93.62 255 ALA B CA 1
ATOM 4392 C C . ALA B 1 255 ? 2.086 -14.336 2.695 1 93.62 255 ALA B C 1
ATOM 4394 O O . ALA B 1 255 ? 2.311 -15.547 2.748 1 93.62 255 ALA B O 1
ATOM 4395 N N . LYS B 1 256 ? 2.107 -13.602 3.756 1 92.75 256 LYS B N 1
ATOM 4396 C CA . LYS B 1 256 ? 2.377 -14.164 5.078 1 92.75 256 LYS B CA 1
ATOM 4397 C C . LYS B 1 256 ? 1.33 -15.203 5.461 1 92.75 256 LYS B C 1
ATOM 4399 O O . LYS B 1 256 ? 1.672 -16.281 5.938 1 92.75 256 LYS B O 1
ATOM 4404 N N . GLU B 1 257 ? 0.145 -14.875 5.219 1 88.62 257 GLU B N 1
ATOM 4405 C CA . GLU B 1 257 ? -0.951 -15.766 5.598 1 88.62 257 GLU B CA 1
ATOM 4406 C C . GLU B 1 257 ? -0.897 -17.078 4.812 1 88.62 257 GLU B C 1
ATOM 4408 O O . GLU B 1 257 ? -1.015 -18.156 5.391 1 88.62 257 GLU B O 1
ATOM 4413 N N . PHE B 1 258 ? -0.757 -16.969 3.543 1 92.75 258 PHE B N 1
ATOM 4414 C CA . PHE B 1 258 ? -0.667 -18.188 2.73 1 92.75 258 PHE B CA 1
ATOM 4415 C C . PHE B 1 258 ? 0.547 -19.016 3.129 1 92.75 258 PHE B C 1
ATOM 4417 O O . PHE B 1 258 ? 0.476 -20.25 3.174 1 92.75 258 PHE B O 1
ATOM 4424 N N . ASN B 1 259 ? 1.639 -18.344 3.395 1 94.88 259 ASN B N 1
ATOM 4425 C CA . ASN B 1 259 ? 2.859 -19.047 3.77 1 94.88 259 ASN B CA 1
ATOM 4426 C C . ASN B 1 259 ? 2.688 -19.797 5.082 1 94.88 259 ASN B C 1
ATOM 4428 O O . ASN B 1 259 ? 3.137 -20.938 5.203 1 94.88 259 ASN B O 1
ATOM 4432 N N . ASP B 1 260 ? 2.033 -19.219 6.027 1 92.44 260 ASP B N 1
ATOM 4433 C CA . ASP B 1 260 ? 1.792 -19.844 7.328 1 92.44 260 ASP B CA 1
ATOM 4434 C C . ASP B 1 260 ? 0.931 -21.094 7.184 1 92.44 260 ASP B C 1
ATOM 4436 O O . ASP B 1 260 ? 1.088 -22.047 7.945 1 92.44 260 ASP B O 1
ATOM 4440 N N . VAL B 1 261 ? 0.162 -21.062 6.184 1 91 261 VAL B N 1
ATOM 4441 C CA . VAL B 1 261 ? -0.844 -22.109 6.074 1 91 261 VAL B CA 1
ATOM 4442 C C . VAL B 1 261 ? -0.289 -23.281 5.254 1 91 261 VAL B C 1
ATOM 4444 O O . VAL B 1 261 ? -0.467 -24.438 5.613 1 91 261 VAL B O 1
ATOM 4447 N N . VAL B 1 262 ? 0.352 -22.969 4.109 1 94.88 262 VAL B N 1
ATOM 4448 C CA . VAL B 1 262 ? 0.657 -24.078 3.215 1 94.88 262 VAL B CA 1
ATOM 4449 C C . VAL B 1 262 ? 2.143 -24.062 2.863 1 94.88 262 VAL B C 1
ATOM 4451 O O . VAL B 1 262 ? 2.635 -24.969 2.191 1 94.88 262 VAL B O 1
ATOM 4454 N N . GLY B 1 263 ? 2.889 -23.141 3.35 1 96.19 263 GLY B N 1
ATOM 4455 C CA . GLY B 1 263 ? 4.309 -23.062 3.033 1 96.19 263 GLY B CA 1
ATOM 4456 C C . GLY B 1 263 ? 4.578 -22.766 1.572 1 96.19 263 GLY B C 1
ATOM 4457 O O . GLY B 1 263 ? 4.727 -23.672 0.758 1 96.19 263 GLY B O 1
ATOM 4458 N N . ILE B 1 264 ? 4.762 -21.484 1.222 1 96.81 264 ILE B N 1
ATOM 4459 C CA . ILE B 1 264 ? 4.961 -21.031 -0.148 1 96.81 264 ILE B CA 1
ATOM 4460 C C . ILE B 1 264 ? 6.418 -21.219 -0.556 1 96.81 264 ILE B C 1
ATOM 4462 O O . ILE B 1 264 ? 7.332 -20.922 0.219 1 96.81 264 ILE B O 1
ATOM 4466 N N . THR B 1 265 ? 6.621 -21.703 -1.821 1 97.31 265 THR B N 1
ATOM 4467 C CA . THR B 1 265 ? 7.984 -21.953 -2.275 1 97.31 265 THR B CA 1
ATOM 4468 C C . THR B 1 265 ? 8.414 -20.891 -3.297 1 97.31 265 THR B C 1
ATOM 4470 O O . THR B 1 265 ? 9.594 -20.781 -3.611 1 97.31 265 THR B O 1
ATOM 4473 N N . GLY B 1 266 ? 7.48 -20.156 -3.877 1 97.5 266 GLY B N 1
ATOM 4474 C CA . GLY B 1 266 ? 7.762 -19.109 -4.852 1 97.5 266 GLY B CA 1
ATOM 4475 C C . GLY B 1 266 ? 6.559 -18.234 -5.145 1 97.5 266 GLY B C 1
ATOM 4476 O O . GLY B 1 266 ? 5.422 -18.609 -4.859 1 97.5 266 GLY B O 1
ATOM 4477 N N . PHE B 1 267 ? 6.848 -17.094 -5.766 1 97.69 267 PHE B N 1
ATOM 4478 C CA . PHE B 1 267 ? 5.797 -16.156 -6.145 1 97.69 267 PHE B CA 1
ATOM 4479 C C . PHE B 1 267 ? 5.66 -16.078 -7.66 1 97.69 267 PHE B C 1
ATOM 4481 O O . PHE B 1 267 ? 6.648 -16.219 -8.383 1 97.69 267 PHE B O 1
ATOM 4488 N N . ILE B 1 268 ? 4.445 -15.922 -8.078 1 97.75 268 ILE B N 1
ATOM 4489 C CA . ILE B 1 268 ? 4.133 -15.375 -9.398 1 97.75 268 ILE B CA 1
ATOM 4490 C C . ILE B 1 268 ? 3.469 -14.008 -9.25 1 97.75 268 ILE B C 1
ATOM 4492 O O . ILE B 1 268 ? 2.414 -13.891 -8.617 1 97.75 268 ILE B O 1
ATOM 4496 N N . LEU B 1 269 ? 4.105 -13 -9.82 1 96.31 269 LEU B N 1
ATOM 4497 C CA . LEU B 1 269 ? 3.525 -11.664 -9.766 1 96.31 269 LEU B CA 1
ATOM 4498 C C . LEU B 1 269 ? 2.82 -11.32 -11.07 1 96.31 269 LEU B C 1
ATOM 4500 O O . LEU B 1 269 ? 3.395 -11.484 -12.148 1 96.31 269 LEU B O 1
ATOM 4504 N N . THR B 1 270 ? 1.577 -10.867 -10.93 1 96.12 270 THR B N 1
ATOM 4505 C CA . THR B 1 270 ? 0.802 -10.586 -12.133 1 96.12 270 THR B CA 1
ATOM 4506 C C . THR B 1 270 ? 0.374 -9.117 -12.172 1 96.12 270 THR B C 1
ATOM 4508 O O . THR B 1 270 ? 0.484 -8.406 -11.164 1 96.12 270 THR B O 1
ATOM 4511 N N . LYS B 1 271 ? 0.071 -8.562 -13.344 1 94.19 271 LYS B N 1
ATOM 4512 C CA . LYS B 1 271 ? -0.553 -7.27 -13.609 1 94.19 271 LYS B CA 1
ATOM 4513 C C . LYS B 1 271 ? 0.383 -6.117 -13.25 1 94.19 271 LYS B C 1
ATOM 4515 O O . LYS B 1 271 ? -0.068 -5.055 -12.82 1 94.19 271 LYS B O 1
ATOM 4520 N N . LEU B 1 272 ? 1.65 -6.34 -13.305 1 90.31 272 LEU B N 1
ATOM 4521 C CA . LEU B 1 272 ? 2.633 -5.312 -12.977 1 90.31 272 LEU B CA 1
ATOM 4522 C C . LEU B 1 272 ? 2.648 -4.215 -14.039 1 90.31 272 LEU B C 1
ATOM 4524 O O . LEU B 1 272 ? 3.039 -3.08 -13.758 1 90.31 272 LEU B O 1
ATOM 4528 N N . ASP B 1 273 ? 2.221 -4.547 -15.227 1 90.06 273 ASP B N 1
ATOM 4529 C CA . ASP B 1 273 ? 2.168 -3.592 -16.328 1 90.06 273 ASP B CA 1
ATOM 4530 C C . ASP B 1 273 ? 1.069 -2.555 -16.109 1 90.06 273 ASP B C 1
ATOM 4532 O O . ASP B 1 273 ? 1.102 -1.472 -16.703 1 90.06 273 ASP B O 1
ATOM 4536 N N . GLY B 1 274 ? 0.186 -2.818 -15.312 1 88.31 274 GLY B N 1
ATOM 4537 C CA . GLY B 1 274 ? -0.96 -1.954 -15.078 1 88.31 274 GLY B CA 1
ATOM 4538 C C . GLY B 1 274 ? -0.804 -1.073 -13.852 1 88.31 274 GLY B C 1
ATOM 4539 O O . GLY B 1 274 ? -1.73 -0.352 -13.477 1 88.31 274 GLY B O 1
ATOM 4540 N N . THR B 1 275 ? 0.38 -1.062 -13.242 1 91.19 275 THR B N 1
ATOM 4541 C CA . THR B 1 275 ? 0.517 -0.315 -11.992 1 91.19 275 THR B CA 1
ATOM 4542 C C . THR B 1 275 ? 1.9 0.321 -11.898 1 91.19 275 THR B C 1
ATOM 4544 O O . THR B 1 275 ? 2.854 -0.151 -12.523 1 91.19 275 THR B O 1
ATOM 4547 N N . ALA B 1 276 ? 1.924 1.411 -11.133 1 91.94 276 ALA B N 1
ATOM 4548 C CA . ALA B 1 276 ? 3.193 2.07 -10.844 1 91.94 276 ALA B CA 1
ATOM 4549 C C . ALA B 1 276 ? 3.77 1.588 -9.516 1 91.94 276 ALA B C 1
ATOM 4551 O O . ALA B 1 276 ? 4.715 2.184 -8.984 1 91.94 276 ALA B O 1
ATOM 4552 N N . ARG B 1 277 ? 3.293 0.47 -9.039 1 93.69 277 ARG B N 1
ATOM 4553 C CA . ARG B 1 277 ? 3.615 0.023 -7.688 1 93.69 277 ARG B CA 1
ATOM 4554 C C . ARG B 1 277 ? 4.598 -1.143 -7.719 1 93.69 277 ARG B C 1
ATOM 4556 O O . ARG B 1 277 ? 4.531 -2.039 -6.875 1 93.69 277 ARG B O 1
ATOM 4563 N N . GLY B 1 278 ? 5.457 -1.152 -8.672 1 94.94 278 GLY B N 1
ATOM 4564 C CA . GLY B 1 278 ? 6.344 -2.283 -8.875 1 94.94 278 GLY B CA 1
ATOM 4565 C C . GLY B 1 278 ? 7.371 -2.445 -7.766 1 94.94 278 GLY B C 1
ATOM 4566 O O . GLY B 1 278 ? 7.996 -3.5 -7.641 1 94.94 278 GLY B O 1
ATOM 4567 N N . GLY B 1 279 ? 7.543 -1.447 -6.91 1 96.12 279 GLY B N 1
ATOM 4568 C CA . GLY B 1 279 ? 8.484 -1.534 -5.805 1 96.12 279 GLY B CA 1
ATOM 4569 C C . GLY B 1 279 ? 8.102 -2.582 -4.777 1 96.12 279 GLY B C 1
ATOM 4570 O O . GLY B 1 279 ? 8.945 -3.055 -4.02 1 96.12 279 GLY B O 1
ATOM 4571 N N . CYS B 1 280 ? 6.836 -2.979 -4.734 1 94.44 280 CYS B N 1
ATOM 4572 C CA . CYS B 1 280 ? 6.332 -3.959 -3.781 1 94.44 280 CYS B CA 1
ATOM 4573 C C . CYS B 1 280 ? 7.031 -5.301 -3.959 1 94.44 280 CYS B C 1
ATOM 4575 O O . CYS B 1 280 ? 7.125 -6.086 -3.014 1 94.44 280 CYS B O 1
ATOM 4577 N N . VAL B 1 281 ? 7.598 -5.566 -5.141 1 94.56 281 VAL B N 1
ATOM 4578 C CA . VAL B 1 281 ? 8.344 -6.785 -5.426 1 94.56 281 VAL B CA 1
ATOM 4579 C C . VAL B 1 281 ? 9.508 -6.922 -4.441 1 94.56 281 VAL B C 1
ATOM 4581 O O . VAL B 1 281 ? 9.711 -7.992 -3.861 1 94.56 281 VAL B O 1
ATOM 4584 N N . VAL B 1 282 ? 10.195 -5.859 -4.215 1 96.38 282 VAL B N 1
ATOM 4585 C CA . VAL B 1 282 ? 11.367 -5.852 -3.352 1 96.38 282 VAL B CA 1
ATOM 4586 C C . VAL B 1 282 ? 10.953 -6.113 -1.906 1 96.38 282 VAL B C 1
ATOM 4588 O O . VAL B 1 282 ? 11.594 -6.895 -1.2 1 96.38 282 VAL B O 1
ATOM 4591 N N . SER B 1 283 ? 9.875 -5.516 -1.537 1 94.12 283 SER B N 1
ATOM 4592 C CA . SER B 1 283 ? 9.391 -5.641 -0.166 1 94.12 283 SER B CA 1
ATOM 4593 C C . SER B 1 283 ? 8.961 -7.07 0.143 1 94.12 283 SER B C 1
ATOM 4595 O O . SER B 1 283 ? 9.297 -7.613 1.194 1 94.12 283 SER B O 1
ATOM 4597 N N . VAL B 1 284 ? 8.227 -7.676 -0.722 1 93.94 284 VAL B N 1
ATOM 4598 C CA . VAL B 1 284 ? 7.691 -9.008 -0.455 1 93.94 284 VAL B CA 1
ATOM 4599 C C . VAL B 1 284 ? 8.828 -10.023 -0.427 1 93.94 284 VAL B C 1
ATOM 4601 O O . VAL B 1 284 ? 8.844 -10.922 0.42 1 93.94 284 VAL B O 1
ATOM 4604 N N . VAL B 1 285 ? 9.812 -9.93 -1.328 1 95.81 285 VAL B N 1
ATOM 4605 C CA . VAL B 1 285 ? 10.945 -10.852 -1.374 1 95.81 285 VAL B CA 1
ATOM 4606 C C . VAL B 1 285 ? 11.797 -10.688 -0.117 1 95.81 285 VAL B C 1
ATOM 4608 O O . VAL B 1 285 ? 12.18 -11.68 0.514 1 95.81 285 VAL B O 1
ATOM 4611 N N . ASP B 1 286 ? 12.062 -9.477 0.257 1 95.44 286 ASP B N 1
ATOM 4612 C CA . ASP B 1 286 ? 12.914 -9.219 1.409 1 95.44 286 ASP B CA 1
ATOM 4613 C C . ASP B 1 286 ? 12.25 -9.664 2.705 1 95.44 286 ASP B C 1
ATOM 4615 O O . ASP B 1 286 ? 12.898 -10.258 3.572 1 95.44 286 ASP B O 1
ATOM 4619 N N . GLU B 1 287 ? 11.023 -9.398 2.861 1 92.81 287 GLU B N 1
ATOM 4620 C CA . GLU B 1 287 ? 10.328 -9.672 4.113 1 92.81 287 GLU B CA 1
ATOM 4621 C C . GLU B 1 287 ? 10.125 -11.172 4.316 1 92.81 287 GLU B C 1
ATOM 4623 O O . GLU B 1 287 ? 10.203 -11.672 5.438 1 92.81 287 GLU B O 1
ATOM 4628 N N . LEU B 1 288 ? 9.875 -11.922 3.236 1 94.88 288 LEU B N 1
ATOM 4629 C CA . LEU B 1 288 ? 9.477 -13.32 3.414 1 94.88 288 LEU B CA 1
ATOM 4630 C C . LEU B 1 288 ? 10.617 -14.258 3.033 1 94.88 288 LEU B C 1
ATOM 4632 O O . LEU B 1 288 ? 10.586 -15.445 3.367 1 94.88 288 LEU B O 1
ATOM 4636 N N . GLY B 1 289 ? 11.562 -13.758 2.303 1 95.62 289 GLY B N 1
ATOM 4637 C CA . GLY B 1 289 ? 12.664 -14.594 1.859 1 95.62 289 GLY B CA 1
ATOM 4638 C C . GLY B 1 289 ? 12.25 -15.625 0.829 1 95.62 289 GLY B C 1
ATOM 4639 O O . GLY B 1 289 ? 12.898 -16.672 0.7 1 95.62 289 GLY B O 1
ATOM 4640 N N . ILE B 1 290 ? 11.141 -15.461 0.184 1 96.88 290 ILE B N 1
ATOM 4641 C CA . ILE B 1 290 ? 10.641 -16.344 -0.861 1 96.88 290 ILE B CA 1
ATOM 4642 C C . ILE B 1 290 ? 10.875 -15.711 -2.23 1 96.88 290 ILE B C 1
ATOM 4644 O O . ILE B 1 290 ? 10.594 -14.531 -2.436 1 96.88 290 ILE B O 1
ATOM 4648 N N . PRO B 1 291 ? 11.438 -16.438 -3.213 1 96.25 291 PRO B N 1
ATOM 4649 C CA . PRO B 1 291 ? 11.797 -15.844 -4.5 1 96.25 291 PRO B CA 1
ATOM 4650 C C . PRO B 1 291 ? 10.594 -15.648 -5.418 1 96.25 291 PRO B C 1
ATOM 4652 O O . PRO B 1 291 ? 9.633 -16.422 -5.359 1 96.25 291 PRO B O 1
ATOM 4655 N N . VAL B 1 292 ? 10.703 -14.648 -6.203 1 95.88 292 VAL B N 1
ATOM 4656 C CA . VAL B 1 292 ? 9.812 -14.531 -7.352 1 95.88 292 VAL B CA 1
ATOM 4657 C C . VAL B 1 292 ? 10.297 -15.43 -8.484 1 95.88 292 VAL B C 1
ATOM 4659 O O . VAL B 1 292 ? 11.453 -15.328 -8.914 1 95.88 292 VAL B O 1
ATOM 4662 N N . LYS B 1 293 ? 9.43 -16.297 -8.922 1 96.12 293 LYS B N 1
ATOM 4663 C CA . LYS B 1 293 ? 9.812 -17.219 -9.992 1 96.12 293 LYS B CA 1
ATOM 4664 C C . LYS B 1 293 ? 9.398 -16.672 -11.359 1 96.12 293 LYS B C 1
ATOM 4666 O O . LYS B 1 293 ? 10.156 -16.766 -12.328 1 96.12 293 LYS B O 1
ATOM 4671 N N . PHE B 1 294 ? 8.195 -16.109 -11.391 1 95.38 294 PHE B N 1
ATOM 4672 C CA . PHE B 1 294 ? 7.684 -15.602 -12.656 1 95.38 294 PHE B CA 1
ATOM 4673 C C . PHE B 1 294 ? 6.973 -14.266 -12.461 1 95.38 294 PHE B C 1
ATOM 4675 O O . PHE B 1 294 ? 6.477 -13.977 -11.375 1 95.38 294 PHE B O 1
ATOM 4682 N N . VAL B 1 295 ? 6.93 -13.484 -13.555 1 94.31 295 VAL B N 1
ATOM 4683 C CA . VAL B 1 295 ? 6.16 -12.242 -13.617 1 94.31 295 VAL B CA 1
ATOM 4684 C C . VAL B 1 295 ? 5.285 -12.234 -14.867 1 94.31 295 VAL B C 1
ATOM 4686 O O . VAL B 1 295 ? 5.75 -12.586 -15.953 1 94.31 295 VAL B O 1
ATOM 4689 N N . GLY B 1 296 ? 4.004 -11.922 -14.641 1 92.75 296 GLY B N 1
ATOM 4690 C CA . GLY B 1 296 ? 3.105 -11.68 -15.758 1 92.75 296 GLY B CA 1
ATOM 4691 C C . GLY B 1 296 ? 3.143 -10.25 -16.25 1 92.75 296 GLY B C 1
ATOM 4692 O O . GLY B 1 296 ? 2.732 -9.328 -15.539 1 92.75 296 GLY B O 1
ATOM 4693 N N . VAL B 1 297 ? 3.543 -9.984 -17.484 1 87.75 297 VAL B N 1
ATOM 4694 C CA . VAL B 1 297 ? 3.801 -8.633 -17.969 1 87.75 297 VAL B CA 1
ATOM 4695 C C . VAL B 1 297 ? 2.812 -8.289 -19.078 1 87.75 297 VAL B C 1
ATOM 4697 O O . VAL B 1 297 ? 3.033 -7.348 -19.844 1 87.75 297 VAL B O 1
ATOM 4700 N N . GLY B 1 298 ? 1.731 -9.047 -19.266 1 86.38 298 GLY B N 1
ATOM 4701 C CA . GLY B 1 298 ? 0.707 -8.828 -20.281 1 86.38 298 GLY B CA 1
ATOM 4702 C C . GLY B 1 298 ? -0.311 -9.953 -20.344 1 86.38 298 GLY B C 1
ATOM 4703 O O . GLY B 1 298 ? -0.304 -10.859 -19.5 1 86.38 298 GLY B O 1
ATOM 4704 N N . GLU B 1 299 ? -1.115 -9.961 -21.406 1 87.25 299 GLU B N 1
ATOM 4705 C CA . GLU B 1 299 ? -2.229 -10.898 -21.5 1 87.25 299 GLU B CA 1
ATOM 4706 C C . GLU B 1 299 ? -1.894 -12.047 -22.438 1 87.25 299 GLU B C 1
ATOM 4708 O O . GLU B 1 299 ? -2.561 -13.086 -22.422 1 87.25 299 GLU B O 1
ATOM 4713 N N . GLY B 1 300 ? -0.935 -11.922 -23.234 1 88.75 300 GLY B N 1
ATOM 4714 C CA . GLY B 1 300 ? -0.577 -12.953 -24.188 1 88.75 300 GLY B CA 1
ATOM 4715 C C . GLY B 1 300 ? -0.065 -14.219 -23.531 1 88.75 300 GLY B C 1
ATOM 4716 O O . GLY B 1 300 ? 0.448 -14.18 -22.406 1 88.75 300 GLY B O 1
ATOM 4717 N N . VAL B 1 301 ? -0.131 -15.359 -24.219 1 90.88 301 VAL B N 1
ATOM 4718 C CA . VAL B 1 301 ? 0.235 -16.672 -23.703 1 90.88 301 VAL B CA 1
ATOM 4719 C C . VAL B 1 301 ? 1.722 -16.703 -23.359 1 90.88 301 VAL B C 1
ATOM 4721 O O . VAL B 1 301 ? 2.137 -17.406 -22.438 1 90.88 301 VAL B O 1
ATOM 4724 N N . GLU B 1 302 ? 2.469 -15.781 -23.969 1 89.69 302 GLU B N 1
ATOM 4725 C CA . GLU B 1 302 ? 3.916 -15.75 -23.797 1 89.69 302 GLU B CA 1
ATOM 4726 C C . GLU B 1 302 ? 4.324 -14.711 -22.75 1 89.69 302 GLU B C 1
ATOM 4728 O O . GLU B 1 302 ? 5.512 -14.523 -22.484 1 89.69 302 GLU B O 1
ATOM 4733 N N . ASP B 1 303 ? 3.393 -14.148 -22.125 1 90.94 303 ASP B N 1
ATOM 4734 C CA . ASP B 1 303 ? 3.693 -12.984 -21.312 1 90.94 303 ASP B CA 1
ATOM 4735 C C . ASP B 1 303 ? 3.943 -13.383 -19.859 1 90.94 303 ASP B C 1
ATOM 4737 O O . ASP B 1 303 ? 3.863 -12.547 -18.953 1 90.94 303 ASP B O 1
ATOM 4741 N N . LEU B 1 304 ? 4.141 -14.672 -19.578 1 93.81 304 LEU B N 1
ATOM 4742 C CA . LEU B 1 304 ? 4.684 -15.117 -18.297 1 93.81 304 LEU B CA 1
ATOM 4743 C C . LEU B 1 304 ? 6.191 -15.32 -18.391 1 93.81 304 LEU B C 1
ATOM 4745 O O . LEU B 1 304 ? 6.652 -16.266 -19.047 1 93.81 304 LEU B O 1
ATOM 4749 N N . GLN B 1 305 ? 6.941 -14.422 -17.688 1 91.81 305 GLN B N 1
ATOM 4750 C CA . GLN B 1 305 ? 8.391 -14.422 -17.828 1 91.81 305 GLN B CA 1
ATOM 4751 C C . GLN B 1 305 ? 9.07 -14.859 -16.531 1 91.81 305 GLN B C 1
ATOM 4753 O O . GLN B 1 305 ? 8.633 -14.5 -15.445 1 91.81 305 GLN B O 1
ATOM 4758 N N . PRO B 1 306 ? 10.156 -15.703 -16.688 1 92.31 306 PRO B N 1
ATOM 4759 C CA . PRO B 1 306 ? 10.953 -15.914 -15.477 1 92.31 306 PRO B CA 1
ATOM 4760 C C . PRO B 1 306 ? 11.484 -14.617 -14.875 1 92.31 306 PRO B C 1
ATOM 4762 O O . PRO B 1 306 ? 11.875 -13.703 -15.617 1 92.31 306 PRO B O 1
ATOM 4765 N N . PHE B 1 307 ? 11.484 -14.594 -13.648 1 92.62 307 PHE B N 1
ATOM 4766 C CA . PHE B 1 307 ? 11.945 -13.375 -13 1 92.62 307 PHE B CA 1
ATOM 4767 C C . PHE B 1 307 ? 13.469 -13.305 -13.008 1 92.62 307 PHE B C 1
ATOM 4769 O O . PHE B 1 307 ? 14.148 -14.305 -12.773 1 92.62 307 PHE B O 1
ATOM 4776 N N . ASP B 1 308 ? 13.898 -12.156 -13.336 1 91.5 308 ASP B N 1
ATOM 4777 C CA . ASP B 1 308 ? 15.32 -11.812 -13.305 1 91.5 308 ASP B CA 1
ATOM 4778 C C . ASP B 1 308 ? 15.555 -10.516 -12.547 1 91.5 308 ASP B C 1
ATOM 4780 O O . ASP B 1 308 ? 15.172 -9.438 -13.016 1 91.5 308 ASP B O 1
ATOM 4784 N N . ALA B 1 309 ? 16.266 -10.656 -11.422 1 93.06 309 ALA B N 1
ATOM 4785 C CA . ALA B 1 309 ? 16.438 -9.516 -10.523 1 93.06 309 ALA B CA 1
ATOM 4786 C C . ALA B 1 309 ? 17.203 -8.391 -11.203 1 93.06 309 ALA B C 1
ATOM 4788 O O . ALA B 1 309 ? 16.875 -7.219 -11.039 1 93.06 309 ALA B O 1
ATOM 4789 N N . GLU B 1 310 ? 18.234 -8.734 -11.938 1 93.25 310 GLU B N 1
ATOM 4790 C CA . GLU B 1 310 ? 19.031 -7.719 -12.625 1 93.25 310 GLU B CA 1
ATOM 4791 C C . GLU B 1 310 ? 18.188 -6.992 -13.68 1 93.25 310 GLU B C 1
ATOM 4793 O O . GLU B 1 310 ? 18.234 -5.766 -13.773 1 93.25 310 GLU B O 1
ATOM 4798 N N . ALA B 1 311 ? 17.469 -7.734 -14.445 1 92.12 311 ALA B N 1
ATOM 4799 C CA . ALA B 1 311 ? 16.609 -7.145 -15.477 1 92.12 311 ALA B CA 1
ATOM 4800 C C . ALA B 1 311 ? 15.539 -6.258 -14.852 1 92.12 311 ALA B C 1
ATOM 4802 O O . ALA B 1 311 ? 15.203 -5.203 -15.398 1 92.12 311 ALA B O 1
ATOM 4803 N N . PHE B 1 312 ? 15.039 -6.695 -13.773 1 94.12 312 PHE B N 1
ATOM 4804 C CA . PHE B 1 312 ? 14.039 -5.922 -13.055 1 94.12 312 PHE B CA 1
ATOM 4805 C C . PHE B 1 312 ? 14.586 -4.559 -12.648 1 94.12 312 PHE B C 1
ATOM 4807 O O . PHE B 1 312 ? 13.969 -3.529 -12.906 1 94.12 312 PHE B O 1
ATOM 4814 N N . VAL B 1 313 ? 15.75 -4.527 -12.008 1 96.06 313 VAL B 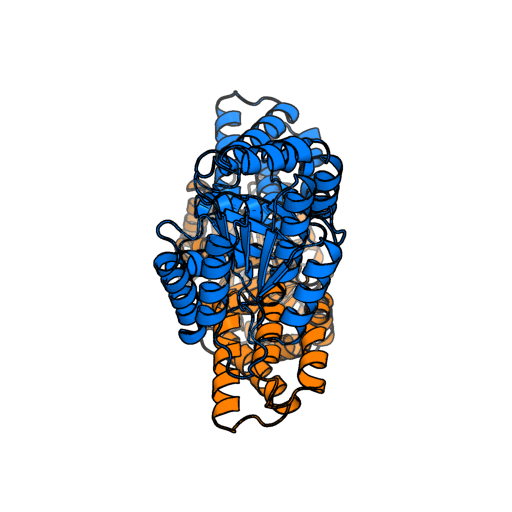N 1
ATOM 4815 C CA . VAL B 1 313 ? 16.359 -3.289 -11.523 1 96.06 313 VAL B CA 1
ATOM 4816 C C . VAL B 1 313 ? 16.625 -2.352 -12.703 1 96.06 313 VAL B C 1
ATOM 4818 O O . VAL B 1 313 ? 16.344 -1.153 -12.625 1 96.06 313 VAL B O 1
ATOM 4821 N N . GLU B 1 314 ? 17.062 -2.898 -13.797 1 94.5 314 GLU B N 1
ATOM 4822 C CA . GLU B 1 314 ? 17.312 -2.092 -14.984 1 94.5 314 GLU B CA 1
ATOM 4823 C C . GLU B 1 314 ? 16.016 -1.555 -15.578 1 94.5 314 GLU B C 1
ATOM 4825 O O . GLU B 1 314 ? 15.992 -0.452 -16.125 1 94.5 314 GLU B O 1
ATOM 4830 N N . ALA B 1 315 ? 15.008 -2.334 -15.445 1 93.25 315 ALA B N 1
ATOM 4831 C CA . ALA B 1 315 ? 13.727 -1.959 -16.031 1 93.25 315 ALA B CA 1
ATOM 4832 C C . ALA B 1 315 ? 13.094 -0.791 -15.289 1 93.25 315 ALA B C 1
ATOM 4834 O O . ALA B 1 315 ? 12.422 0.055 -15.891 1 93.25 315 ALA B O 1
ATOM 4835 N N . ILE B 1 316 ? 13.305 -0.709 -13.977 1 94.94 316 ILE B N 1
ATOM 4836 C CA . ILE B 1 316 ? 12.555 0.292 -13.227 1 94.94 316 ILE B CA 1
ATOM 4837 C C . ILE B 1 316 ? 13.375 1.573 -13.109 1 94.94 316 ILE B C 1
ATOM 4839 O O . ILE B 1 316 ? 12.844 2.625 -12.742 1 94.94 316 ILE B O 1
ATOM 4843 N N . PHE B 1 317 ? 14.656 1.521 -13.336 1 93.25 317 PHE B N 1
ATOM 4844 C CA . PHE B 1 317 ? 15.453 2.736 -13.336 1 93.25 317 PHE B CA 1
ATOM 4845 C C . PHE B 1 317 ? 15.984 3.039 -14.734 1 93.25 317 PHE B C 1
ATOM 4847 O O . PHE B 1 317 ? 16.672 2.215 -15.328 1 93.25 317 PHE B O 1
ATOM 4854 N N . PRO B 1 318 ? 15.453 4.168 -15.266 1 75.56 318 PRO B N 1
ATOM 4855 C CA . PRO B 1 318 ? 15.914 4.59 -16.594 1 75.56 318 PRO B CA 1
ATOM 4856 C C . PRO B 1 318 ? 17.438 4.758 -16.656 1 75.56 318 PRO B C 1
ATOM 4858 O O . PRO B 1 318 ? 18.078 5.027 -15.641 1 75.56 318 PRO B O 1
#

Sequence (636 aa):
FTRLGRLIKEKAKSDVDKLFSGFSKTRENLSVVDELLTYWNLADTDRVLDDLEEALLVSDFGPKISFRIVDTLRDQIRDGKLKSGTEIKASLKRCILELLTTKGSKTELQLGFRKPAVIMIVGVNGGGKTTSLGKLAYRFKNEGAKVLMAAGDTFRAAARDQLEIWAERTGSEIVIDNDKKAQAPSVLSQAVKRGKREGFDVVLCDTSGRLHTNYGLMEELVSCKKVIAKALPGAPNEILLVLDGTTGLNMLQQAKEFNDVVGITGFILTKLDGTARGGCVVSVVDELGIPVKFVGVGEGVEDLQPFDAEAFVEAIFPFTRLGRLIKEKAKSDVDKLFSGFSKTRENLSVVDELLTYWNLADTDRVLDDLEEALLVSDFGPKISFRIVDTLRDQIRDGKLKSGTEIKASLKRCILELLTTKGSKTELQLGFRKPAVIMIVGVNGGGKTTSLGKLAYRFKNEGAKVLMAAGDTFRAAARDQLEIWAERTGSEIVIDNDKKAQAPSVLSQAVKRGKREGFDVVLCDTSGRLHTNYGLMEELVSCKKVIAKALPGAPNEILLVLDGTTGLNMLQQAKEFNDVVGITGFILTKLDGTARGGCVVSVVDELGIPVKFVGVGEGVEDLQPFDAEAFVEAIFP

pLDDT: mean 91.7, std 9.01, range [49.06, 98.88]

Secondary structure (DSSP, 8-state):
-HHHHHHHHHHHGGGHHHHHHHTHHHHHHHTHHHHHHHT--GGGHHHHHHHHHHHHHHTT--HHHHHHHHHHHHHHHHTTS--SHHHHHHHHHHHHHHHHHSS----S----SSSSEEEEEEE-TTSSHHHHHHHHHHHHHHTT--EEEE----S-HHHHHHHHHHHHHHT-EEE----TT--HHHHHHHHHHHHHHHT-SEEEE------S--HHHHHHHHHHHHHHHHHSTT--SEEEEEEEGGGTTHHHHHHHHHHHHH---EEEEE-GGG-S-TTHHHHHHHHH-PPEEEEE-SSSTT-EEE--HHHHHHHH--/-HHHHHHHHHHHGGGHHHHHHHTHHHHHHHTHHHHHHHT--GGGHHHHHHHHHHHHHHTT--HHHHHHHHHHHHHHHHTTS--SHHHHHHHHHHHHHHHHHSS----S----SSSPEEEEEEE-TTSSHHHHHHHHHHHHHHTT--EEEE----S-HHHHHHHHHHHHHHT-EEE----TT--HHHHHHHHHHHHHHHT-SEEEE-----SS--HHHHHHHHHHHHHHHHHSTT--SEEEEEEEGGGTTHHHHHHHHHHHHH---EEEEE-GGG-S-TTHHHHHHHHH-PPEEEEE-SSSTT-EEE--HHHHHHHH--

Organism: Aegilops tauschii subsp. strangulata (NCBI:txid200361)

Radius of gyration: 27.19 Å; Cα contacts (8 Å, |Δi|>4): 1280; chains: 2; bounding box: 65×84×56 Å

Nearest PDB structures (foldseek):
  2og2-assembly1_A  TM=9.801E-01  e=3.189E-40  Arabidopsis thaliana
  8rix-assembly1_A  TM=9.578E-01  e=6.246E-38  Arabidopsis thaliana
  5l3r-assembly2_D  TM=9.736E-01  e=2.848E-36  Arabidopsis thaliana
  6cy5-assembly1_B  TM=9.190E-01  e=2.832E-26  Elizabethkingia anophelis NUHP1
  1vma-assembly2_B  TM=9.485E-01  e=4.494E-25  Thermotoga maritima